Protein AF-A9V933-F1 (afdb_monomer)

Nearest PDB structures (foldseek):
  3bxp-assembly1_B  TM=5.717E-01  e=6.152E-05  Lactiplantibacillus plantarum WCFS1
  3vkf-assembly2_A  TM=4.280E-01  e=2.170E-04  Rattus norvegicus
  2jye-assembly1_A  TM=4.779E-01  e=1.268E-02  Homo sapiens
  4m0m-assembly1_A  TM=4.480E-01  e=4.471E-02  Legionella pneumophila subsp. pneumophila str. Philadelphia 1
  7ksl-assembly1_F  TM=2.074E-01  e=4.683E-01  Homo sapiens

Foldseek 3Di:
DDDDDDDDDDDDDDDPPPPPDDPPQPWDQDPVNPDTETDQWDWAAAPVRHTATHNHNQWDHAYHDNYTHPPQWHADNPPRDTHGVDCVVCPQDDDDPPDPLDPDDADWDWDACLDNGAIWIKGKPQPDLLDGPDPDFAQEEEEEEEAPVLPLSSRQSLVLVLLVLFDQDDSVNYMYMYTRAAAVVVPDDPSHWHAHPVDSLTQQLQQAWTCADPVRDTGTNLSVVLVVLQSCLPCVSRVNYAEYEQEYAASSLSSQQNSLLQPADDPRNHAYAYERELYLAHEDLDQWFQPQVNPDTDHDDPVLCVVPVCLQDRSNHDPHDRHVSNVSHPDSVVSVVCSLVHAYEYEYAPAQADDCVVPPPDDNPDRDDHSNSPRQHRTRVSSLVRRQVSVCVVVVHRRYHYDHQYSDHSDSSSGCSGPVNSCSRSNGDDDPDPDDDDDDDDDDDDDDDDDDDDDDDDDDDDDDDDDDDDDDDDDDDDDDDDDDDDDDDDDDDDDDDDDDDDDDD

Mean predicted aligned error: 16.32 Å

Radius of gyration: 32.46 Å; Cα contacts (8 Å, |Δi|>4): 869; chains: 1; bounding box: 80×125×92 Å

InterPro domains:
  IPR000118 Granulin [PF00396] (42-83)
  IPR000118 Granulin [SM00277] (30-82)
  IPR029058 Alpha/Beta hydrolase fold [G3DSA:3.40.50.1820] (116-427)
  IPR029058 Alpha/Beta hydrolase fold [SSF53474] (127-413)
  IPR037277 Granulin superfamily [G3DSA:2.10.25.160] (27-93)

Secondary structure (DSSP, 8-state):
--------------------------PEEPTTSS-EE-TT-EEEEBTTS-EEEESSTT-EEPTBSS-EEPTTEEE-TTT--EEES-TTTS-S-----S--SS-S-PPEEEEEEEETTEEEEEEETTS-SSS---SS--SEEEEEEP-TT--HHHHHHHHHHHHHH-SSS-GGGEEEEEEE---GGG---TTB----TTSTT-GGGGTPBPSPPTTS---BHHHHHHHHHHHHH-TTT-TT--EEEEEEETHHHHHHHHHHHH----S-SS-EEEEEES-S----SSS-EE-TTS--EEPPPHHHHHH-GGGGBTTT-SSB---HHHHTSS-HHHHHHHGGGSEEEEEEETT----TTTSTT---SS---STTGGGT-SSHHHHHHHHHHHHHHHHSS--SEEEEETT--S-HHHHHTSHHHHHHHSPPPPPP-------------------------------------------------------------------------

pLDDT: mean 75.35, std 24.95, range [25.56, 98.88]

Sequence (505 aa):
MASGRRWALPALLLLLVSLKAIAGTSVQTCADGVSQCPAGGSCCALADGHYGCCATSSGVCCAGSATCCPSGYTCHATDGSCLANNVTAHPYQPWTPQWNLCEGPLPVYRLPKVVDDLNFLYYSSRGHIETPQTETDPEMAVIVVHGASRNADEYFCTMLKAAQLQTSIDPHRVHVIAPWFTEPQDGVASDVVVWNGSDPNGPWRAGLQSLPSPQNHTISSYAILDRLVDTFANRTLFPSLRQIAILGHSSGGQTVQRYAFSHAFAQSTVPVRFVVANPSSYVYLDGRRWNANGTKLATPSSDQQQACPSYNAWEWGLGSDLPPYLERASGIDSLISRYPQLDVAYLAGQNDTCNEDREPGCTSHGLEKTCADMFEGWMRLNRAQQYFAYLRAYFGKEVHSFHAIPNAAHDHTLIFESPIALSLVFALPDVPSTTSGPSDKHPSNRNGMYIGVGLVGLVAIFAGVAVWRWSHSRRLGRRVSIDDARGPYTPLNAPLNEDDDMFGR

Structure (mmCIF, N/CA/C/O backbone):
data_AF-A9V933-F1
#
_entry.id   AF-A9V933-F1
#
loop_
_atom_site.group_PDB
_atom_site.id
_atom_site.type_symbol
_atom_site.label_atom_id
_atom_site.label_alt_id
_atom_site.label_comp_id
_atom_site.label_asym_id
_atom_site.label_entity_id
_atom_site.label_seq_id
_atom_site.pdbx_PDB_ins_code
_atom_site.Cartn_x
_atom_site.Cartn_y
_atom_site.Cartn_z
_atom_site.occupancy
_atom_site.B_iso_or_equiv
_atom_site.auth_seq_id
_atom_site.auth_comp_id
_atom_site.auth_asym_id
_atom_site.auth_atom_id
_atom_site.pdbx_PDB_model_num
ATOM 1 N N . MET A 1 1 ? 1.929 -81.699 29.132 1.00 36.09 1 MET A N 1
ATOM 2 C CA . MET A 1 1 ? 3.207 -82.305 29.563 1.00 36.09 1 MET A CA 1
ATOM 3 C C . MET A 1 1 ? 4.220 -82.131 28.443 1.00 36.09 1 MET A C 1
ATOM 5 O O . MET A 1 1 ? 3.864 -82.497 27.336 1.00 36.09 1 MET A O 1
ATOM 9 N N . ALA A 1 2 ? 5.401 -81.584 28.784 1.00 36.78 2 ALA A N 1
ATOM 10 C CA . ALA A 1 2 ? 6.715 -81.645 28.105 1.00 36.78 2 ALA A CA 1
ATOM 11 C C . ALA A 1 2 ? 6.814 -81.184 26.630 1.00 36.78 2 ALA A C 1
ATOM 13 O O . ALA A 1 2 ? 5.962 -81.498 25.821 1.00 36.78 2 ALA A O 1
ATOM 14 N N . SER A 1 3 ? 7.844 -80.496 26.131 1.00 35.88 3 SER A N 1
ATOM 15 C CA . SER A 1 3 ? 9.131 -79.935 26.602 1.00 35.88 3 SER A CA 1
ATOM 16 C C . SER A 1 3 ? 9.741 -79.301 25.327 1.00 35.88 3 SER A C 1
ATOM 18 O O . SER A 1 3 ? 9.587 -79.878 24.261 1.00 35.88 3 SER A O 1
ATOM 20 N N . GLY A 1 4 ? 10.383 -78.135 25.264 1.00 34.06 4 GLY A N 1
ATOM 21 C CA . GLY A 1 4 ? 11.469 -77.647 26.104 1.00 34.06 4 GLY A CA 1
ATOM 22 C C . GLY A 1 4 ? 12.784 -77.561 25.300 1.00 34.06 4 GLY A C 1
ATOM 23 O O . GLY A 1 4 ? 13.508 -78.541 25.251 1.00 34.06 4 GLY A O 1
ATOM 24 N N . ARG A 1 5 ? 13.071 -76.363 24.750 1.00 41.03 5 ARG A N 1
ATOM 25 C CA . ARG A 1 5 ? 14.380 -75.679 24.526 1.00 41.03 5 ARG A CA 1
ATOM 26 C C . ARG A 1 5 ? 15.546 -76.403 23.806 1.00 41.03 5 ARG A C 1
ATOM 28 O O . ARG A 1 5 ? 16.000 -77.436 24.275 1.00 41.03 5 ARG A O 1
ATOM 35 N N . ARG A 1 6 ? 16.233 -75.683 22.891 1.00 36.56 6 ARG A N 1
ATOM 36 C CA . ARG A 1 6 ? 17.605 -75.134 23.111 1.00 36.56 6 ARG A CA 1
ATOM 37 C C . ARG A 1 6 ? 18.134 -74.238 21.952 1.00 36.56 6 ARG A C 1
ATOM 39 O O . ARG A 1 6 ? 18.316 -74.703 20.841 1.00 36.56 6 ARG A O 1
ATOM 46 N N . TRP A 1 7 ? 18.368 -72.967 22.308 1.00 38.22 7 TRP A N 1
ATOM 47 C CA . TRP A 1 7 ? 19.429 -71.987 21.970 1.00 38.22 7 TRP A CA 1
ATOM 48 C C . TRP A 1 7 ? 20.116 -71.919 20.590 1.00 38.22 7 TRP A C 1
ATOM 50 O O . TRP A 1 7 ? 20.858 -72.819 20.220 1.00 38.22 7 TRP A O 1
ATOM 60 N N . ALA A 1 8 ? 20.090 -70.710 20.008 1.00 32.41 8 ALA A N 1
ATOM 61 C CA . ALA A 1 8 ? 21.281 -70.033 19.476 1.00 32.41 8 ALA A CA 1
ATOM 62 C C . ALA A 1 8 ? 21.103 -68.497 19.551 1.00 32.41 8 ALA A C 1
ATOM 64 O O . ALA A 1 8 ? 20.175 -67.945 18.969 1.00 32.41 8 ALA A O 1
ATOM 65 N N . LEU A 1 9 ? 21.982 -67.822 20.298 1.00 37.28 9 LEU A N 1
ATOM 66 C CA . LEU A 1 9 ? 22.200 -66.367 20.286 1.00 37.28 9 LEU A CA 1
ATOM 67 C C . LEU A 1 9 ? 23.416 -66.074 19.397 1.00 37.28 9 LEU A C 1
ATOM 69 O O . LEU A 1 9 ? 24.407 -66.799 19.515 1.00 37.28 9 LEU A O 1
ATOM 73 N N . PRO A 1 10 ? 23.415 -64.963 18.643 1.00 40.59 10 PRO A N 1
ATOM 74 C CA . PRO A 1 10 ? 24.660 -64.273 18.345 1.00 40.59 10 PRO A CA 1
ATOM 75 C C . PRO A 1 10 ? 24.647 -62.790 18.755 1.00 40.59 10 PRO A C 1
ATOM 77 O O . PRO A 1 10 ? 23.664 -62.077 18.593 1.00 40.59 10 PRO A O 1
ATOM 80 N N . ALA A 1 11 ? 25.813 -62.380 19.259 1.00 36.72 11 ALA A N 1
ATOM 81 C CA . ALA A 1 11 ? 26.449 -61.064 19.174 1.00 36.72 11 ALA A CA 1
ATOM 82 C C . ALA A 1 11 ? 25.647 -59.810 19.580 1.00 36.72 11 ALA A C 1
ATOM 84 O O . ALA A 1 11 ? 24.960 -59.168 18.791 1.00 36.72 11 ALA A O 1
ATOM 85 N N . LEU A 1 12 ? 25.896 -59.393 20.822 1.00 38.53 12 LEU A N 1
ATOM 86 C CA . LEU A 1 12 ? 25.666 -58.051 21.345 1.00 38.53 12 LEU A CA 1
ATOM 87 C C . LEU A 1 12 ? 26.697 -57.080 20.727 1.00 38.53 12 LEU A C 1
ATOM 89 O O . LEU A 1 12 ? 27.868 -57.110 21.105 1.00 38.53 12 LEU A O 1
ATOM 93 N N . LEU A 1 13 ? 26.276 -56.218 19.799 1.00 40.25 13 LEU A N 1
ATOM 94 C CA . LEU A 1 13 ? 27.003 -54.993 19.452 1.00 40.25 13 LEU A CA 1
ATOM 95 C C . LEU A 1 13 ? 26.292 -53.829 20.158 1.00 40.25 13 LEU A C 1
ATOM 97 O O . LEU A 1 13 ? 25.161 -53.479 19.827 1.00 40.25 13 LEU A O 1
ATOM 101 N N . LEU A 1 14 ? 26.939 -53.279 21.186 1.00 40.41 14 LEU A N 1
ATOM 102 C CA . LEU A 1 14 ? 26.486 -52.110 21.939 1.00 40.41 14 LEU A CA 1
ATOM 103 C C . LEU A 1 14 ? 26.484 -50.869 21.033 1.00 40.41 14 LEU A C 1
ATOM 105 O O . LEU A 1 14 ? 27.508 -50.214 20.859 1.00 40.41 14 LEU A O 1
ATOM 109 N N . LEU A 1 15 ? 25.319 -50.524 20.485 1.00 38.38 15 LEU A N 1
ATOM 110 C CA . LEU A 1 15 ? 25.028 -49.178 20.001 1.00 38.38 15 LEU A CA 1
ATOM 111 C C . LEU A 1 15 ? 24.645 -48.325 21.214 1.00 38.38 15 LEU A C 1
ATOM 113 O O . LEU A 1 15 ? 23.515 -48.365 21.697 1.00 38.38 15 LEU A O 1
ATOM 117 N N . LEU A 1 16 ? 25.615 -47.562 21.721 1.00 40.91 16 LEU A N 1
ATOM 118 C CA . LEU A 1 16 ? 25.362 -46.404 22.574 1.00 40.91 16 LEU A CA 1
ATOM 119 C C . LEU A 1 16 ? 24.594 -45.370 21.743 1.00 40.91 16 LEU A C 1
ATOM 121 O O . LEU A 1 16 ? 25.180 -44.474 21.138 1.00 40.91 16 LEU A O 1
ATOM 125 N N . VAL A 1 17 ? 23.269 -45.507 21.700 1.00 37.97 17 VAL A N 1
ATOM 126 C CA . VAL A 1 17 ? 22.389 -44.410 21.309 1.00 37.97 17 VAL A CA 1
ATOM 127 C C . VAL A 1 17 ? 22.520 -43.368 22.408 1.00 37.97 17 VAL A C 1
ATOM 129 O O . VAL A 1 17 ? 21.989 -43.512 23.508 1.00 37.97 17 VAL A O 1
ATOM 132 N N . SER A 1 18 ? 23.289 -42.325 22.123 1.00 41.75 18 SER A N 1
ATOM 133 C CA . SER A 1 18 ? 23.251 -41.105 22.910 1.00 41.75 18 SER A CA 1
ATOM 134 C C . SER A 1 18 ? 21.848 -40.531 22.731 1.00 41.75 18 SER A C 1
ATOM 136 O O . SER A 1 18 ? 21.523 -39.991 21.674 1.00 41.75 18 SER A O 1
ATOM 138 N N . LEU A 1 19 ? 21.004 -40.665 23.756 1.00 38.03 19 LEU A N 1
ATOM 139 C CA . LEU A 1 19 ? 19.847 -39.798 23.936 1.00 38.03 19 LEU A CA 1
ATOM 140 C C . LEU A 1 19 ? 20.384 -38.369 24.070 1.00 38.03 19 LEU A C 1
ATOM 142 O O . LEU A 1 19 ? 20.673 -37.896 25.167 1.00 38.03 19 LEU A O 1
ATOM 146 N N . LYS A 1 20 ? 20.569 -37.679 22.941 1.00 36.94 20 LYS A N 1
ATOM 147 C CA . LYS A 1 20 ? 20.574 -36.222 22.955 1.00 36.94 20 LYS A CA 1
ATOM 148 C C . LYS A 1 20 ? 19.166 -35.824 23.363 1.00 36.94 20 LYS A C 1
ATOM 150 O O . LYS A 1 20 ? 18.213 -36.070 22.626 1.00 36.94 20 LYS A O 1
ATOM 155 N N . ALA A 1 21 ? 19.061 -35.294 24.576 1.00 37.25 21 ALA A N 1
ATOM 156 C CA . ALA A 1 21 ? 17.870 -34.638 25.068 1.00 37.25 21 ALA A CA 1
ATOM 157 C C . ALA A 1 21 ? 17.317 -33.726 23.968 1.00 37.25 21 ALA A C 1
ATOM 159 O O . ALA A 1 21 ? 18.046 -32.911 23.399 1.00 37.25 21 ALA A O 1
ATOM 160 N N . ILE A 1 22 ? 16.037 -33.908 23.657 1.00 42.53 22 ILE A N 1
ATOM 161 C CA . ILE A 1 22 ? 15.251 -32.946 22.896 1.00 42.53 22 ILE A CA 1
ATOM 162 C C . ILE A 1 22 ? 15.380 -31.637 23.676 1.00 42.53 22 ILE A C 1
ATOM 164 O O . ILE A 1 22 ? 14.971 -31.576 24.836 1.00 42.53 22 ILE A O 1
ATOM 168 N N . ALA A 1 23 ? 16.017 -30.626 23.087 1.00 37.88 23 ALA A N 1
ATOM 169 C CA . ALA A 1 23 ? 16.001 -29.283 23.640 1.00 37.88 23 ALA A CA 1
ATOM 170 C C . ALA A 1 23 ? 14.556 -28.789 23.528 1.00 37.88 23 ALA A C 1
ATOM 172 O O . ALA A 1 23 ? 14.133 -28.296 22.487 1.00 37.88 23 ALA A O 1
ATOM 173 N N . GLY A 1 24 ? 13.772 -29.048 24.573 1.00 38.78 24 GLY A N 1
ATOM 174 C CA . GLY A 1 24 ? 12.436 -28.504 24.708 1.00 38.78 24 GLY A CA 1
ATOM 175 C C . GLY A 1 24 ? 12.521 -26.986 24.675 1.00 38.78 24 GLY A C 1
ATOM 176 O O . GLY A 1 24 ? 13.418 -26.394 25.276 1.00 38.78 24 GLY A O 1
ATOM 177 N N . THR A 1 25 ? 11.576 -26.364 23.981 1.00 48.09 25 THR A N 1
ATOM 178 C CA . THR A 1 25 ? 11.202 -24.969 24.205 1.00 48.09 25 THR A CA 1
ATOM 179 C C . THR A 1 25 ? 11.125 -24.744 25.714 1.00 48.09 25 THR A C 1
ATOM 181 O O . THR A 1 25 ? 10.288 -25.355 26.382 1.00 48.09 25 THR A O 1
ATOM 184 N N . SER A 1 26 ? 12.038 -23.959 26.287 1.00 57.34 26 SER A N 1
ATOM 185 C CA . SER A 1 26 ? 12.053 -23.725 27.730 1.00 57.34 26 SER A CA 1
ATOM 186 C C . SER A 1 26 ? 10.888 -22.805 28.086 1.00 57.34 26 SER A C 1
ATOM 188 O O . SER A 1 26 ? 11.005 -21.585 28.038 1.00 57.34 26 SER A O 1
ATOM 190 N N . VAL A 1 27 ? 9.739 -23.397 28.380 1.00 62.91 27 VAL A N 1
ATOM 191 C CA . VAL A 1 27 ? 8.540 -22.695 28.827 1.00 62.91 27 VAL A CA 1
ATOM 192 C C . VAL A 1 27 ? 8.708 -22.355 30.306 1.00 62.91 27 VAL A C 1
ATOM 194 O O . VAL A 1 27 ? 9.006 -23.234 31.115 1.00 62.91 27 VAL A O 1
ATOM 197 N N . GLN A 1 28 ? 8.527 -21.089 30.677 1.00 77.00 28 GLN A N 1
ATOM 198 C CA . GLN A 1 28 ? 8.438 -20.707 32.084 1.00 77.00 28 GLN A CA 1
ATOM 199 C C . GLN A 1 28 ? 6.991 -20.876 32.550 1.00 77.00 28 GLN A C 1
ATOM 201 O O . GLN A 1 28 ? 6.058 -20.426 31.885 1.00 77.00 28 GLN A O 1
ATOM 206 N N . THR A 1 29 ? 6.793 -21.538 33.685 1.00 82.88 29 THR A N 1
ATOM 207 C CA . THR A 1 29 ? 5.471 -21.616 34.318 1.00 82.88 29 THR A CA 1
ATOM 208 C C . THR A 1 29 ? 5.294 -20.398 35.218 1.00 82.88 29 THR A C 1
ATOM 210 O O . THR A 1 29 ? 6.186 -20.077 36.005 1.00 82.88 29 THR A O 1
ATOM 213 N N . CYS A 1 30 ? 4.171 -19.703 35.073 1.00 79.88 30 CYS A N 1
ATOM 214 C CA . CYS A 1 30 ? 3.833 -18.522 35.852 1.00 79.88 30 CYS A CA 1
ATOM 215 C C . CYS A 1 30 ? 3.480 -18.880 37.302 1.00 79.88 30 CYS A C 1
ATOM 217 O O . CYS A 1 30 ? 3.330 -20.048 37.664 1.00 79.88 30 CYS A O 1
ATOM 219 N N . ALA A 1 31 ? 3.352 -17.863 38.156 1.00 83.12 31 ALA A N 1
ATOM 220 C CA . ALA A 1 31 ? 3.147 -18.057 39.592 1.00 83.12 31 ALA A CA 1
ATOM 221 C C . ALA A 1 31 ? 1.797 -18.711 39.957 1.00 83.12 31 ALA A C 1
ATOM 223 O O . ALA A 1 31 ? 1.637 -19.174 41.083 1.00 83.12 31 ALA A O 1
ATOM 224 N N . ASP A 1 32 ? 0.850 -18.783 39.018 1.00 79.19 32 ASP A N 1
ATOM 225 C CA . ASP A 1 32 ? -0.411 -19.518 39.168 1.00 79.19 32 ASP A CA 1
ATOM 226 C C . ASP A 1 32 ? -0.269 -21.040 38.961 1.00 79.19 32 ASP A C 1
ATOM 228 O O . ASP A 1 32 ? -1.210 -21.785 39.223 1.00 79.19 32 ASP A O 1
ATOM 232 N N . GLY A 1 33 ? 0.890 -21.520 38.496 1.00 79.12 33 GLY A N 1
ATOM 233 C CA . GLY A 1 33 ? 1.156 -22.940 38.256 1.00 79.12 33 GLY A CA 1
ATOM 234 C C . GLY A 1 33 ? 0.432 -23.538 37.044 1.00 79.12 33 GLY A C 1
ATOM 235 O O . GLY A 1 33 ? 0.560 -24.738 36.806 1.00 79.12 33 GLY A O 1
ATOM 236 N N . VAL A 1 34 ? -0.310 -22.728 36.281 1.00 78.12 34 VAL A N 1
ATOM 237 C CA . VAL A 1 34 ? -1.114 -23.167 35.127 1.00 78.12 34 VAL A CA 1
ATOM 238 C C . VAL A 1 34 ? -0.697 -22.426 33.862 1.00 78.12 34 VAL A C 1
ATOM 240 O O . VAL A 1 34 ? -0.538 -23.050 32.813 1.00 78.12 34 VAL A O 1
ATOM 243 N N . SER A 1 35 ? -0.486 -21.114 33.950 1.00 80.38 35 SER A N 1
ATOM 244 C CA . SER A 1 35 ? -0.118 -20.297 32.800 1.00 80.38 35 SER A CA 1
ATOM 245 C C . SER A 1 35 ? 1.346 -20.512 32.438 1.00 80.38 35 SER A C 1
ATOM 247 O O . SER A 1 35 ? 2.218 -20.668 33.296 1.00 80.38 35 SER A O 1
ATOM 249 N N . GLN A 1 36 ? 1.623 -20.538 31.141 1.00 82.44 36 GLN A N 1
ATOM 250 C CA . GLN A 1 36 ? 2.916 -20.924 30.603 1.00 82.44 36 GLN A CA 1
ATOM 251 C C . GLN A 1 36 ? 3.353 -19.927 29.539 1.00 82.44 36 GLN A C 1
ATOM 253 O O . GLN A 1 36 ? 2.643 -19.715 28.559 1.00 82.44 36 GLN A O 1
ATOM 258 N N . CYS A 1 37 ? 4.530 -19.332 29.732 1.00 69.81 37 CYS A N 1
ATOM 259 C CA . CYS A 1 37 ? 5.085 -18.350 28.812 1.00 69.81 37 CYS A CA 1
ATOM 260 C C . CYS A 1 37 ? 6.326 -18.870 28.085 1.00 69.81 37 CYS A C 1
ATOM 262 O O . CYS A 1 37 ? 7.115 -19.617 28.673 1.00 69.81 37 CYS A O 1
ATOM 264 N N . PRO A 1 38 ? 6.534 -18.466 26.818 1.00 68.12 38 PRO A N 1
ATOM 265 C CA . PRO A 1 38 ? 7.731 -18.828 26.069 1.00 68.12 38 PRO A CA 1
ATOM 266 C C . PRO A 1 38 ? 9.028 -18.401 26.771 1.00 68.12 38 PRO A C 1
ATOM 268 O O . PRO A 1 38 ? 9.044 -17.507 27.628 1.00 68.12 38 PRO A O 1
ATOM 271 N N . ALA A 1 39 ? 10.129 -19.042 26.375 1.00 58.84 39 ALA A N 1
ATOM 272 C CA . ALA A 1 39 ? 11.477 -18.694 26.812 1.00 58.84 39 ALA A CA 1
ATOM 273 C C . ALA A 1 39 ? 11.761 -17.209 26.542 1.00 58.84 39 ALA A C 1
ATOM 275 O O . ALA A 1 39 ? 11.560 -16.741 25.426 1.00 58.84 39 ALA A O 1
ATOM 276 N N . GLY A 1 40 ? 12.222 -16.468 27.553 1.00 59.78 40 GLY A N 1
ATOM 277 C CA . GLY A 1 40 ? 12.509 -15.034 27.417 1.00 59.78 40 GLY A CA 1
ATOM 278 C C . GLY A 1 40 ? 11.293 -14.109 27.544 1.00 59.78 40 GLY A C 1
ATOM 279 O O . GLY A 1 40 ? 11.477 -12.897 27.538 1.00 59.78 40 GLY A O 1
ATOM 280 N N . GLY A 1 41 ? 10.079 -14.638 27.723 1.00 64.31 41 GLY A N 1
ATOM 281 C CA . GLY A 1 41 ? 8.930 -13.827 28.129 1.00 64.31 41 GLY A CA 1
ATOM 282 C C . GLY A 1 41 ? 8.966 -13.447 29.614 1.00 64.31 41 GLY A C 1
ATOM 283 O O . GLY A 1 41 ? 9.871 -13.840 30.349 1.00 64.31 41 GLY A O 1
ATOM 284 N N . SER A 1 42 ? 7.955 -12.739 30.096 1.00 71.75 42 SER A N 1
ATOM 285 C CA . SER A 1 42 ? 7.684 -12.570 31.527 1.00 71.75 42 SER A CA 1
ATOM 286 C C . SER A 1 42 ? 6.188 -12.738 31.802 1.00 71.75 42 SER A C 1
ATOM 288 O O . SER A 1 42 ? 5.346 -12.405 30.971 1.00 71.75 42 SER A O 1
ATOM 290 N N . CYS A 1 43 ? 5.836 -13.325 32.944 1.00 78.25 43 CYS A N 1
ATOM 291 C CA . CYS A 1 43 ? 4.440 -13.560 33.312 1.00 78.25 43 CYS A CA 1
ATOM 292 C C . CYS A 1 43 ? 3.802 -12.281 33.876 1.00 78.25 43 CYS A C 1
ATOM 294 O O . CYS A 1 43 ? 4.259 -11.768 34.897 1.00 78.25 43 CYS A O 1
ATOM 296 N N . CYS A 1 44 ? 2.715 -11.810 33.262 1.00 78.69 44 CYS A N 1
ATOM 297 C CA . CYS A 1 44 ? 1.960 -10.634 33.696 1.00 78.69 44 CYS A CA 1
ATOM 298 C C . CYS A 1 44 ? 0.599 -11.009 34.272 1.00 78.69 44 CYS A C 1
ATOM 300 O O . CYS A 1 44 ? -0.194 -11.675 33.615 1.00 78.69 44 CYS A O 1
ATOM 302 N N . ALA A 1 45 ? 0.329 -10.559 35.497 1.00 75.44 45 ALA A N 1
ATOM 303 C CA . ALA A 1 45 ? -0.928 -10.831 36.182 1.00 75.44 45 ALA A CA 1
ATOM 304 C C . ALA A 1 45 ? -2.098 -10.065 35.540 1.00 75.44 45 ALA A C 1
ATOM 306 O O . ALA A 1 45 ? -2.036 -8.847 35.346 1.00 75.44 45 ALA A O 1
ATOM 307 N N . LEU A 1 46 ? -3.171 -10.793 35.250 1.00 68.38 46 LEU A N 1
ATOM 308 C CA . LEU A 1 46 ? -4.424 -10.288 34.704 1.00 68.38 46 LEU A CA 1
ATOM 309 C C . LEU A 1 46 ? -5.418 -9.958 35.826 1.00 68.38 46 LEU A C 1
ATOM 311 O O . LEU A 1 46 ? -5.265 -10.380 36.973 1.00 68.38 46 LEU A O 1
ATOM 315 N N . ALA A 1 47 ? -6.462 -9.198 35.491 1.00 69.94 47 ALA A N 1
ATOM 316 C CA . ALA A 1 47 ? -7.487 -8.784 36.453 1.00 69.94 47 ALA A CA 1
ATOM 317 C C . ALA A 1 47 ? -8.357 -9.948 36.970 1.00 69.94 47 ALA A C 1
ATOM 319 O O . ALA A 1 47 ? -8.980 -9.828 38.022 1.00 69.94 47 ALA A O 1
ATOM 320 N N . ASP A 1 48 ? -8.396 -11.065 36.243 1.00 71.00 48 ASP A N 1
ATOM 321 C CA . ASP A 1 48 ? -9.138 -12.284 36.581 1.00 71.00 48 ASP A CA 1
ATOM 322 C C . ASP A 1 48 ? -8.337 -13.264 37.463 1.00 71.00 48 ASP A C 1
ATOM 324 O O . ASP A 1 48 ? -8.859 -14.306 37.856 1.00 71.00 48 ASP A O 1
ATOM 328 N N . GLY A 1 49 ? -7.091 -12.921 37.814 1.00 69.56 49 GLY A N 1
ATOM 329 C CA . GLY A 1 49 ? -6.204 -13.752 38.629 1.00 69.56 49 GLY A CA 1
ATOM 330 C C . GLY A 1 49 ? -5.358 -14.758 37.840 1.00 69.56 49 GLY A C 1
ATOM 331 O O . GLY A 1 49 ? -4.560 -15.464 38.457 1.00 69.56 49 GLY A O 1
ATOM 332 N N . HIS A 1 50 ? -5.486 -14.809 36.510 1.00 78.12 50 HIS A N 1
ATOM 333 C CA . HIS A 1 50 ? -4.615 -15.588 35.622 1.00 78.12 50 HIS A CA 1
ATOM 334 C C . HIS A 1 50 ? -3.394 -14.776 35.156 1.00 78.12 50 HIS A C 1
ATOM 336 O O . HIS A 1 50 ? -3.224 -13.611 35.527 1.00 78.12 50 HIS A O 1
ATOM 342 N N . TYR A 1 51 ? -2.520 -15.385 34.346 1.00 79.19 51 TYR A N 1
ATOM 343 C CA . TYR A 1 51 ? -1.346 -14.718 33.782 1.00 79.19 51 TYR A CA 1
ATOM 344 C C . TYR A 1 51 ? -1.363 -14.701 32.248 1.00 79.19 51 TYR A C 1
ATOM 346 O O . TYR A 1 51 ? -1.637 -15.704 31.596 1.00 79.19 51 TYR A O 1
ATOM 354 N N . GLY A 1 52 ? -1.012 -13.550 31.676 1.00 71.75 52 GLY A N 1
ATOM 355 C CA . GLY A 1 52 ? -0.665 -13.379 30.267 1.00 71.75 52 GLY A CA 1
ATOM 356 C C . GLY A 1 52 ? 0.850 -13.323 30.068 1.00 71.75 52 GLY A C 1
ATOM 357 O O . GLY A 1 52 ? 1.606 -13.074 31.009 1.00 71.75 52 GLY A O 1
ATOM 358 N N . CYS A 1 53 ? 1.306 -13.536 28.836 1.00 65.38 53 CYS A N 1
ATOM 359 C CA . CYS A 1 53 ? 2.731 -13.548 28.523 1.00 65.38 53 CYS A CA 1
ATOM 360 C C . CYS A 1 53 ? 3.185 -12.228 27.921 1.00 65.38 53 CYS A C 1
ATOM 362 O O . CYS A 1 53 ? 2.819 -11.883 26.800 1.00 65.38 53 CYS A O 1
ATOM 364 N N . CYS A 1 54 ? 4.044 -11.528 28.653 1.00 66.81 54 CYS A N 1
ATOM 365 C CA . CYS A 1 54 ? 4.828 -10.439 28.113 1.00 66.81 54 CYS A CA 1
ATOM 366 C C . CYS A 1 54 ? 5.966 -10.993 27.270 1.00 66.81 54 CYS A C 1
ATOM 368 O O . CYS A 1 54 ? 6.691 -11.888 27.698 1.00 66.81 54 CYS A O 1
ATOM 370 N N . ALA A 1 55 ? 6.144 -10.430 26.084 1.00 55.34 55 ALA A N 1
ATOM 371 C CA . ALA A 1 55 ? 7.117 -10.926 25.128 1.00 55.34 55 ALA A CA 1
ATOM 372 C C . ALA A 1 55 ? 8.568 -10.513 25.467 1.00 55.34 55 ALA A C 1
ATOM 374 O O . ALA A 1 55 ? 9.509 -11.043 24.894 1.00 55.34 55 ALA A O 1
ATOM 375 N N . THR A 1 56 ? 8.777 -9.605 26.427 1.00 50.53 56 THR A N 1
ATOM 376 C CA . THR A 1 56 ? 10.120 -9.175 26.846 1.00 50.53 56 THR A CA 1
ATOM 377 C C . THR A 1 56 ? 10.490 -9.750 28.214 1.00 50.53 56 THR A C 1
ATOM 379 O O . THR A 1 56 ? 9.663 -9.817 29.128 1.00 50.53 56 THR A O 1
ATOM 382 N N . SER A 1 57 ? 11.759 -10.131 28.387 1.00 54.56 57 SER A N 1
ATOM 383 C CA . SER A 1 57 ? 12.263 -10.768 29.619 1.00 54.56 57 SER A CA 1
ATOM 384 C C . SER A 1 57 ? 12.310 -9.821 30.822 1.00 54.56 57 SER A C 1
ATOM 386 O O . SER A 1 57 ? 12.522 -10.248 31.952 1.00 54.56 57 SER A O 1
ATOM 388 N N . SER A 1 58 ? 12.151 -8.522 30.572 1.00 59.44 58 SER A N 1
ATOM 389 C CA . SER A 1 58 ? 12.236 -7.427 31.544 1.00 59.44 58 SER A CA 1
ATOM 390 C C . SER A 1 58 ? 11.170 -6.357 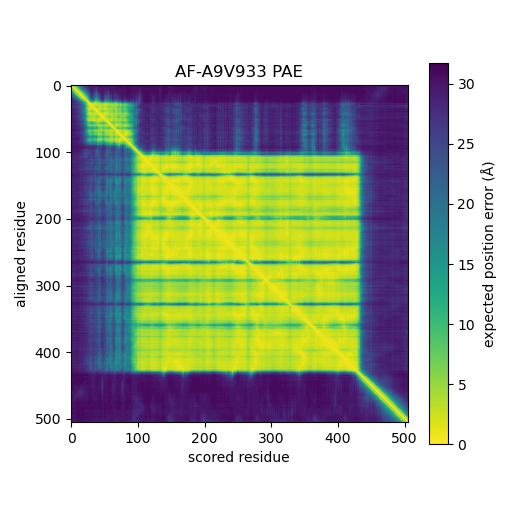31.276 1.00 59.44 58 SER A C 1
ATOM 392 O O . SER A 1 58 ? 11.392 -5.164 31.504 1.00 59.44 58 SER A O 1
ATOM 394 N N . GLY A 1 59 ? 10.020 -6.791 30.757 1.00 60.81 59 GLY A N 1
ATOM 395 C CA . GLY A 1 59 ? 8.895 -5.920 30.461 1.00 60.81 59 GLY A CA 1
ATOM 396 C C . GLY A 1 59 ? 8.163 -5.455 31.709 1.00 60.81 59 GLY A C 1
ATOM 397 O O . GLY A 1 59 ? 8.073 -6.162 32.712 1.00 60.81 59 GLY A O 1
ATOM 398 N N . VAL A 1 60 ? 7.621 -4.245 31.641 1.00 68.69 60 VAL A N 1
ATOM 399 C CA . VAL A 1 60 ? 6.770 -3.693 32.693 1.00 68.69 60 VAL A CA 1
ATOM 400 C C . VAL A 1 60 ? 5.333 -4.102 32.394 1.00 68.69 60 VAL A C 1
ATOM 402 O O . VAL A 1 60 ? 4.740 -3.644 31.416 1.00 68.69 60 VAL A O 1
ATOM 405 N N . CYS A 1 61 ? 4.784 -4.993 33.217 1.00 70.19 61 CYS A N 1
ATOM 406 C CA . CYS A 1 61 ? 3.411 -5.465 33.072 1.00 70.19 61 CYS A CA 1
ATOM 407 C C . CYS A 1 61 ? 2.406 -4.328 33.269 1.00 70.19 61 CYS A C 1
ATOM 409 O O . CYS A 1 61 ? 2.473 -3.579 34.246 1.00 70.19 61 CYS A O 1
ATOM 411 N N . CYS A 1 62 ? 1.440 -4.238 32.360 1.00 68.19 62 CYS A N 1
ATOM 412 C CA . CYS A 1 62 ? 0.299 -3.351 32.505 1.00 68.19 62 CYS A CA 1
ATOM 413 C C . CYS A 1 62 ? -0.709 -3.965 33.482 1.00 68.19 62 CYS A C 1
ATOM 415 O O . CYS A 1 62 ? -1.163 -5.093 33.278 1.00 68.19 62 CYS A O 1
ATOM 417 N N . ALA A 1 63 ? -1.078 -3.234 34.535 1.00 66.12 63 ALA A N 1
ATOM 418 C CA . ALA A 1 63 ? -2.010 -3.729 35.545 1.00 66.12 63 ALA A CA 1
ATOM 419 C C . ALA A 1 63 ? -3.349 -4.158 34.913 1.00 66.12 63 ALA A C 1
ATOM 421 O O . ALA A 1 63 ? -4.038 -3.345 34.303 1.00 66.12 63 ALA A O 1
ATOM 422 N N . GLY A 1 64 ? -3.716 -5.435 35.074 1.00 59.72 64 GLY A N 1
ATOM 423 C CA . GLY A 1 64 ? -5.010 -5.969 34.644 1.00 59.72 64 GLY A CA 1
ATOM 424 C C . GLY A 1 64 ? -5.127 -6.345 33.162 1.00 59.72 64 GLY A C 1
ATOM 425 O O . GLY A 1 64 ? -6.238 -6.609 32.712 1.00 59.72 64 GLY A O 1
ATOM 426 N N . SER A 1 65 ? -4.026 -6.400 32.404 1.00 60.62 65 SER A N 1
ATOM 427 C CA . SER A 1 65 ? -4.043 -6.750 30.972 1.00 60.62 65 SER A CA 1
ATOM 428 C C . SER A 1 65 ? -2.908 -7.706 30.589 1.00 60.62 65 SER A C 1
ATOM 430 O O . SER A 1 65 ? -1.885 -7.763 31.267 1.00 60.62 65 SER A O 1
ATOM 432 N N . ALA A 1 66 ? -3.073 -8.442 29.482 1.00 55.84 66 ALA A N 1
ATOM 433 C CA . ALA A 1 66 ? -2.044 -9.344 28.940 1.00 55.84 66 ALA A CA 1
ATOM 434 C C . ALA A 1 66 ? -0.929 -8.604 28.175 1.00 55.84 66 ALA A C 1
ATOM 436 O O . ALA A 1 66 ? -0.043 -9.232 27.601 1.00 55.84 66 ALA A O 1
ATOM 437 N N . THR A 1 67 ? -0.989 -7.273 28.148 1.00 57.03 67 THR A N 1
ATOM 438 C CA . THR A 1 67 ? -0.047 -6.378 27.479 1.00 57.03 67 THR A CA 1
ATOM 439 C C . THR A 1 67 ? 1.063 -5.922 28.424 1.00 57.03 67 THR A C 1
ATOM 441 O O . THR A 1 67 ? 0.877 -5.790 29.635 1.00 57.03 67 THR A O 1
ATOM 444 N N . CYS A 1 68 ? 2.246 -5.676 27.869 1.00 63.50 68 CYS A N 1
ATOM 445 C CA . CYS A 1 68 ? 3.392 -5.192 28.623 1.00 63.50 68 CYS A CA 1
ATOM 446 C C . CYS A 1 68 ? 4.205 -4.193 27.813 1.00 63.50 68 CYS A C 1
ATOM 448 O O . CYS A 1 68 ? 4.173 -4.193 26.583 1.00 63.50 68 CYS A O 1
ATOM 450 N N . CYS A 1 69 ? 4.971 -3.378 28.528 1.00 65.62 69 CYS A N 1
ATOM 451 C CA . CYS A 1 69 ? 5.849 -2.393 27.931 1.00 65.62 69 CYS A CA 1
ATOM 452 C C . CYS A 1 69 ? 7.306 -2.860 27.930 1.00 65.62 69 CYS A C 1
ATOM 454 O O . CYS A 1 69 ? 7.717 -3.542 28.872 1.00 65.62 69 CYS A O 1
ATOM 456 N N . PRO A 1 70 ? 8.107 -2.490 26.914 1.00 59.00 70 PRO A N 1
ATOM 457 C CA . PRO A 1 70 ? 9.530 -2.807 26.885 1.00 59.00 70 PRO A CA 1
ATOM 458 C C . PRO A 1 70 ? 10.275 -2.228 28.093 1.00 59.00 70 PRO A C 1
ATOM 460 O O . PRO A 1 70 ? 9.838 -1.257 28.717 1.00 59.00 70 PRO A O 1
ATOM 463 N N . SER A 1 71 ? 11.444 -2.788 28.403 1.00 59.00 71 SER A N 1
ATOM 464 C CA . SER A 1 71 ? 12.319 -2.221 29.432 1.00 59.00 71 SER A CA 1
ATOM 465 C C . SER A 1 71 ? 12.660 -0.763 29.096 1.00 59.00 71 SER A C 1
ATOM 467 O O . SER A 1 71 ? 13.026 -0.452 27.963 1.00 59.00 71 SER A O 1
ATOM 469 N N . GLY A 1 72 ? 12.499 0.137 30.068 1.00 58.97 72 GLY A N 1
ATOM 470 C CA . GLY A 1 72 ? 12.615 1.581 29.840 1.00 58.97 72 GLY A CA 1
ATOM 471 C C . GLY A 1 72 ? 11.291 2.294 29.559 1.00 58.97 72 GLY A C 1
ATOM 472 O O . GLY A 1 72 ? 11.313 3.503 29.347 1.00 58.97 72 GLY A O 1
ATOM 473 N N . TYR A 1 73 ? 10.155 1.590 29.614 1.00 63.31 73 TYR A N 1
ATOM 474 C CA . TYR A 1 73 ? 8.810 2.152 29.479 1.00 63.31 73 TYR A CA 1
ATOM 475 C C . TYR A 1 73 ? 7.934 1.806 30.694 1.00 63.31 73 TYR A C 1
ATOM 477 O O . TYR A 1 73 ? 8.064 0.733 31.277 1.00 63.31 73 TYR A O 1
ATOM 485 N N . THR A 1 74 ? 7.029 2.707 31.074 1.00 67.94 74 THR A N 1
ATOM 486 C CA . THR A 1 74 ? 5.993 2.507 32.092 1.00 67.94 74 THR A CA 1
ATOM 487 C C . THR A 1 74 ? 4.645 2.392 31.405 1.00 67.94 74 THR A C 1
ATOM 489 O O . THR A 1 74 ? 4.323 3.179 30.514 1.00 67.94 74 THR A O 1
ATOM 492 N N . CYS A 1 75 ? 3.847 1.421 31.836 1.00 66.31 75 CYS A N 1
ATOM 493 C CA . CYS A 1 75 ? 2.503 1.266 31.317 1.00 66.31 75 CYS A CA 1
ATOM 494 C C . CYS A 1 75 ? 1.547 2.307 31.906 1.00 66.31 75 CYS A C 1
ATOM 496 O O . CYS A 1 75 ? 1.460 2.477 33.125 1.00 66.31 75 CYS A O 1
ATOM 498 N N . HIS A 1 76 ? 0.806 2.983 31.040 1.00 64.25 76 HIS A N 1
ATOM 499 C CA . HIS A 1 76 ? -0.235 3.915 31.421 1.00 64.25 76 HIS A CA 1
ATOM 500 C C . HIS A 1 76 ? -1.498 3.142 31.829 1.00 64.25 76 HIS A C 1
ATOM 502 O O . HIS A 1 76 ? -2.104 2.423 31.036 1.00 64.25 76 HIS A O 1
ATOM 508 N N . ALA A 1 77 ? -1.890 3.282 33.098 1.00 55.06 77 ALA A N 1
ATOM 509 C CA . ALA A 1 77 ? -2.906 2.442 33.740 1.00 55.06 77 ALA A CA 1
ATOM 510 C C . ALA A 1 77 ? -4.320 2.558 33.135 1.00 55.06 77 ALA A C 1
ATOM 512 O O . ALA A 1 77 ? -5.161 1.701 33.387 1.00 55.06 77 ALA A O 1
ATOM 513 N N . THR A 1 78 ? -4.593 3.616 32.372 1.00 50.94 78 THR A N 1
ATOM 514 C CA . THR A 1 78 ? -5.933 3.932 31.858 1.00 50.94 78 THR A CA 1
ATOM 515 C C . THR A 1 78 ? -6.208 3.331 30.481 1.00 50.94 78 THR A C 1
ATOM 517 O O . THR A 1 78 ? -7.354 3.020 30.176 1.00 50.94 78 THR A O 1
ATOM 520 N N . ASP A 1 79 ? -5.179 3.188 29.643 1.00 50.56 79 ASP A N 1
ATOM 521 C CA . ASP A 1 79 ? -5.320 2.785 28.235 1.00 50.56 79 ASP A CA 1
ATOM 522 C C . ASP A 1 79 ? -4.304 1.724 27.779 1.00 50.56 79 ASP A C 1
ATOM 524 O O . ASP A 1 79 ? -4.348 1.298 26.627 1.00 50.56 79 ASP A O 1
ATOM 528 N N . GLY A 1 80 ? -3.405 1.274 28.662 1.00 53.12 80 GLY A N 1
ATOM 529 C CA . GLY A 1 80 ? -2.418 0.239 28.351 1.00 53.12 80 GLY A CA 1
ATOM 530 C C . GLY A 1 80 ? -1.260 0.713 27.467 1.00 53.12 80 GLY A C 1
ATOM 531 O O . GLY A 1 80 ? -0.499 -0.117 26.973 1.00 53.12 80 GLY A O 1
ATOM 532 N N . SER A 1 81 ? -1.114 2.024 27.244 1.00 54.22 81 SER A N 1
ATOM 533 C CA . SER A 1 81 ? -0.024 2.577 26.434 1.00 54.22 81 SER A CA 1
ATOM 534 C C . SER A 1 81 ? 1.337 2.539 27.135 1.00 54.22 81 SER A C 1
ATOM 536 O O . SER A 1 81 ? 1.426 2.557 28.361 1.00 54.22 81 SER A O 1
ATOM 538 N N . CYS A 1 82 ? 2.420 2.518 26.353 1.00 57.72 82 CYS A N 1
ATOM 539 C CA . CYS A 1 82 ? 3.787 2.477 26.870 1.00 57.72 82 CYS A CA 1
ATOM 540 C C . CYS A 1 82 ? 4.459 3.845 26.799 1.00 57.72 82 CYS A C 1
ATOM 542 O O . CYS A 1 82 ? 4.773 4.342 25.720 1.00 57.72 82 CYS A O 1
ATOM 544 N N . LEU A 1 83 ? 4.727 4.431 27.964 1.00 61.50 83 LEU A N 1
ATOM 545 C CA . LEU A 1 83 ? 5.373 5.732 28.109 1.00 61.50 83 LEU A CA 1
ATOM 546 C C . LEU A 1 83 ? 6.857 5.547 28.413 1.00 61.50 83 LEU A C 1
ATOM 548 O O . LEU A 1 83 ? 7.197 4.831 29.347 1.00 61.50 83 LEU A O 1
ATOM 552 N N . ALA A 1 84 ? 7.754 6.188 27.664 1.00 58.72 84 ALA A N 1
ATOM 553 C CA . ALA A 1 84 ? 9.188 6.088 27.935 1.00 58.72 84 ALA A CA 1
ATOM 554 C C . ALA A 1 84 ? 9.538 6.687 29.312 1.00 58.72 84 ALA A C 1
ATOM 556 O O . ALA A 1 84 ? 9.173 7.821 29.619 1.00 58.72 84 ALA A O 1
ATOM 557 N N . ASN A 1 85 ? 10.304 5.953 30.118 1.00 64.25 85 ASN A N 1
ATOM 558 C CA . ASN A 1 85 ? 10.774 6.376 31.444 1.00 64.25 85 ASN A CA 1
ATOM 559 C C . ASN A 1 85 ? 11.809 7.503 31.352 1.00 64.25 85 ASN A C 1
ATOM 561 O O . ASN A 1 85 ? 11.942 8.312 32.267 1.00 64.25 85 ASN A O 1
ATOM 565 N N . ASN A 1 86 ? 12.564 7.540 30.252 1.00 61.03 86 ASN A N 1
ATOM 566 C CA . ASN A 1 86 ? 13.516 8.594 29.940 1.00 61.03 86 ASN A CA 1
ATOM 567 C C . ASN A 1 86 ? 13.611 8.764 28.418 1.00 61.03 86 ASN A C 1
ATOM 569 O O . ASN A 1 86 ? 14.214 7.941 27.735 1.00 61.03 86 ASN A O 1
ATOM 573 N N . VAL A 1 87 ? 13.041 9.851 27.900 1.00 53.41 87 VAL A N 1
ATOM 574 C CA . VAL A 1 87 ? 12.935 10.134 26.458 1.00 53.41 87 VAL A CA 1
ATOM 575 C C . VAL A 1 87 ? 14.308 10.327 25.786 1.00 53.41 87 VAL A C 1
ATOM 577 O O . VAL A 1 87 ? 14.436 10.099 24.589 1.00 53.41 87 VAL A O 1
ATOM 580 N N . THR A 1 88 ? 15.356 10.698 26.535 1.00 47.06 88 THR A N 1
ATOM 581 C CA . THR A 1 88 ? 16.723 10.867 26.003 1.00 47.06 88 THR A CA 1
ATOM 582 C C . THR A 1 88 ? 17.588 9.607 26.096 1.00 47.06 88 THR A C 1
ATOM 584 O O . THR A 1 88 ? 18.499 9.455 25.289 1.00 47.06 88 THR A O 1
ATOM 587 N N . ALA A 1 89 ? 17.315 8.692 27.035 1.00 44.91 89 ALA A N 1
ATOM 588 C CA . ALA A 1 89 ? 17.982 7.380 27.116 1.00 44.91 89 ALA A CA 1
ATOM 589 C C . ALA A 1 89 ? 17.257 6.284 26.308 1.00 44.91 89 ALA A C 1
ATOM 591 O O . ALA A 1 89 ? 17.862 5.275 25.950 1.00 44.91 89 ALA A O 1
ATOM 592 N N . HIS A 1 90 ? 15.975 6.503 26.005 1.00 50.12 90 HIS A N 1
ATOM 593 C CA . HIS A 1 90 ? 15.124 5.672 25.158 1.00 50.12 90 HIS A CA 1
ATOM 594 C C . HIS A 1 90 ? 14.481 6.551 24.073 1.00 50.12 90 HIS A C 1
ATOM 596 O O . HIS A 1 90 ? 13.268 6.789 24.120 1.00 50.12 90 HIS A O 1
ATOM 602 N N . PRO A 1 91 ? 15.279 7.077 23.118 1.00 43.09 91 PRO A N 1
ATOM 603 C CA . PRO A 1 91 ? 14.714 7.719 21.938 1.00 43.09 91 PRO A CA 1
ATOM 604 C C . PRO A 1 91 ? 13.771 6.724 21.251 1.00 43.09 91 PRO A C 1
ATOM 606 O O . PRO A 1 91 ? 14.019 5.516 21.305 1.00 43.09 91 PRO A O 1
ATOM 609 N N . TYR A 1 92 ? 12.674 7.233 20.675 1.00 45.78 92 TYR A N 1
ATOM 610 C CA . TYR A 1 92 ? 11.667 6.470 19.925 1.00 45.78 92 TYR A CA 1
ATOM 611 C C . TYR A 1 92 ? 12.295 5.251 19.236 1.00 45.78 92 TYR A C 1
ATOM 613 O O . TYR A 1 92 ? 13.199 5.412 18.418 1.00 45.78 92 TYR A O 1
ATOM 621 N N . GLN A 1 93 ? 11.891 4.056 19.689 1.00 40.75 93 GLN A N 1
ATOM 622 C CA . GLN A 1 93 ? 12.653 2.815 19.525 1.00 40.75 93 GLN A CA 1
ATOM 623 C C . GLN A 1 93 ? 13.119 2.609 18.075 1.00 40.75 93 GLN A C 1
ATOM 625 O O . GLN A 1 93 ? 12.288 2.651 17.165 1.00 40.75 93 GLN A O 1
ATOM 630 N N . PRO A 1 94 ? 14.417 2.336 17.859 1.00 34.81 94 PRO A N 1
ATOM 631 C CA . PRO A 1 94 ? 14.919 1.904 16.568 1.00 34.81 94 PRO A CA 1
ATOM 632 C C . PRO A 1 94 ? 14.324 0.540 16.191 1.00 34.81 94 PRO A C 1
ATOM 634 O O . PRO A 1 94 ? 14.317 -0.393 16.995 1.00 34.81 94 PRO A O 1
ATOM 637 N N . TRP A 1 95 ? 13.865 0.451 14.940 1.00 37.31 95 TRP A N 1
ATOM 638 C CA . TRP A 1 95 ? 13.488 -0.772 14.232 1.00 37.31 95 TRP A CA 1
ATOM 639 C C . TRP A 1 95 ? 14.393 -1.967 14.536 1.00 37.31 95 TRP A C 1
ATOM 641 O O . TRP A 1 95 ? 15.582 -1.981 14.225 1.00 37.31 95 TRP A O 1
ATOM 651 N N . THR A 1 96 ? 13.750 -3.032 14.973 1.00 33.16 96 THR A N 1
ATOM 652 C CA . THR A 1 96 ? 13.700 -4.317 14.264 1.00 33.16 96 THR A CA 1
ATOM 653 C C . THR A 1 96 ? 12.265 -4.807 14.473 1.00 33.16 96 THR A C 1
ATOM 655 O O . THR A 1 96 ? 11.714 -4.515 15.540 1.00 33.16 96 THR A O 1
ATOM 658 N N . PRO A 1 97 ? 11.625 -5.545 13.546 1.00 37.81 97 PRO A N 1
ATOM 659 C CA . PRO A 1 97 ? 10.580 -6.450 14.001 1.00 37.81 97 PRO A CA 1
ATOM 660 C C . PRO A 1 97 ? 11.246 -7.268 15.109 1.00 37.81 97 PRO A C 1
ATOM 662 O O . PRO A 1 97 ? 12.196 -8.001 14.844 1.00 37.81 97 PRO A O 1
ATOM 665 N N . GLN A 1 98 ? 10.842 -7.094 16.373 1.00 39.31 98 GLN A N 1
ATOM 666 C CA . GLN A 1 98 ? 11.476 -7.807 17.497 1.00 39.31 98 GLN A CA 1
ATOM 667 C C . GLN A 1 98 ? 11.273 -9.332 17.403 1.00 39.31 98 GLN A C 1
ATOM 669 O O . GLN A 1 98 ? 11.695 -10.080 18.281 1.00 39.31 98 GLN A O 1
ATOM 674 N N . TRP A 1 99 ? 10.643 -9.798 16.326 1.00 41.50 99 TRP A N 1
ATOM 675 C CA . TRP A 1 99 ? 10.205 -11.149 16.103 1.00 41.50 99 TRP A CA 1
ATOM 676 C C . TRP A 1 99 ? 10.454 -11.529 14.646 1.00 41.50 99 TRP A C 1
ATOM 678 O O . TRP A 1 99 ? 9.865 -10.949 13.736 1.00 41.50 99 TRP A O 1
ATOM 688 N N . ASN A 1 100 ? 11.182 -12.624 14.443 1.00 49.91 100 ASN A N 1
ATOM 689 C CA . ASN A 1 100 ? 10.715 -13.597 13.463 1.00 49.91 100 ASN A CA 1
ATOM 690 C C . ASN A 1 100 ? 9.351 -14.084 13.974 1.00 49.91 100 ASN A C 1
ATOM 692 O O . ASN A 1 100 ? 9.278 -15.022 14.764 1.00 49.91 100 ASN A O 1
ATOM 696 N N . LEU A 1 101 ? 8.271 -13.381 13.607 1.00 60.56 101 LEU A N 1
ATOM 697 C CA . LEU A 1 101 ? 6.902 -13.725 14.016 1.00 60.56 101 LEU A CA 1
ATOM 698 C C . LEU A 1 101 ? 6.500 -15.124 13.512 1.00 60.56 101 LEU A C 1
ATOM 700 O O . LEU A 1 101 ? 5.584 -15.735 14.061 1.00 60.56 101 LEU A O 1
ATOM 704 N N . CYS A 1 102 ? 7.199 -15.639 12.499 1.00 66.56 102 CYS A N 1
ATOM 705 C CA . CYS A 1 102 ? 7.140 -17.033 12.095 1.00 66.56 102 CYS A CA 1
ATOM 706 C C . CYS A 1 102 ? 8.494 -17.718 12.294 1.00 66.56 102 CYS A C 1
ATOM 708 O O . CYS A 1 102 ? 9.538 -17.176 11.933 1.00 66.56 102 CYS A O 1
ATOM 710 N N . GLU A 1 103 ? 8.471 -18.946 12.811 1.00 61.06 103 GLU A N 1
ATOM 711 C CA . GLU A 1 103 ? 9.647 -19.812 12.861 1.00 61.06 103 GLU A CA 1
ATOM 712 C C . GLU A 1 103 ? 9.739 -20.676 11.593 1.00 61.06 103 GLU A C 1
ATOM 714 O O . GLU A 1 103 ? 8.780 -21.347 11.210 1.00 61.06 103 GLU A O 1
ATOM 719 N N . GLY A 1 104 ? 10.924 -20.715 10.977 1.00 63.94 104 GLY A N 1
ATOM 720 C CA . GLY A 1 104 ? 11.248 -21.629 9.878 1.00 63.94 104 GLY A CA 1
ATOM 721 C C . GLY A 1 104 ? 10.995 -21.073 8.470 1.00 63.94 104 GLY A C 1
ATOM 722 O O . GLY A 1 104 ? 10.524 -19.949 8.310 1.00 63.94 104 GLY A O 1
ATOM 723 N N . PRO A 1 105 ? 11.349 -21.842 7.422 1.00 73.06 105 PRO A N 1
ATOM 724 C CA . PRO A 1 105 ? 11.072 -21.441 6.053 1.00 73.06 105 PRO A CA 1
ATOM 725 C C . PRO A 1 105 ? 9.559 -21.439 5.832 1.00 73.06 105 PRO A C 1
ATOM 727 O O . PRO A 1 105 ? 8.905 -22.483 5.873 1.00 73.06 105 PRO A O 1
ATOM 730 N N . LEU A 1 106 ? 9.003 -20.256 5.599 1.00 86.00 106 LEU A N 1
ATOM 731 C CA . LEU A 1 106 ? 7.604 -20.118 5.238 1.00 86.00 106 LEU A CA 1
ATOM 732 C C . LEU A 1 106 ? 7.354 -20.692 3.837 1.00 86.00 106 LEU A C 1
ATOM 734 O O . LEU A 1 106 ? 8.185 -20.513 2.941 1.00 86.00 106 LEU A O 1
ATOM 738 N N . PRO A 1 107 ? 6.219 -21.377 3.614 1.00 87.62 107 PRO A N 1
ATOM 739 C CA . PRO A 1 107 ? 5.902 -21.904 2.299 1.00 87.62 107 PRO A CA 1
ATOM 740 C C . PRO A 1 107 ? 5.676 -20.751 1.315 1.00 87.62 107 PRO A C 1
ATOM 742 O O . PRO A 1 107 ? 4.773 -19.929 1.491 1.00 87.62 107 PRO A O 1
ATOM 745 N N . VAL A 1 108 ? 6.499 -20.721 0.266 1.00 94.31 108 VAL A N 1
ATOM 746 C CA . VAL A 1 108 ? 6.362 -19.799 -0.863 1.00 94.31 108 VAL A CA 1
ATOM 747 C C . VAL A 1 108 ? 5.576 -20.493 -1.966 1.00 94.31 108 VAL A C 1
ATOM 749 O O . VAL A 1 108 ? 5.955 -21.564 -2.445 1.00 94.31 108 VAL A O 1
ATOM 752 N N . TYR A 1 109 ? 4.494 -19.861 -2.394 1.00 96.81 109 TYR A N 1
ATOM 753 C CA . TYR A 1 109 ? 3.644 -20.325 -3.479 1.00 96.81 109 TYR A CA 1
ATOM 754 C C . TYR A 1 109 ? 3.895 -19.510 -4.746 1.00 96.81 109 TYR A C 1
ATOM 756 O O . TYR A 1 109 ? 4.491 -18.431 -4.720 1.00 96.81 109 TYR A O 1
ATOM 764 N N . ARG A 1 110 ? 3.442 -20.055 -5.876 1.00 97.12 110 ARG A N 1
ATOM 765 C CA . ARG A 1 110 ? 3.627 -19.475 -7.206 1.00 97.12 110 ARG A CA 1
ATOM 766 C C . ARG A 1 110 ? 2.279 -19.218 -7.856 1.00 97.12 110 ARG A C 1
ATOM 768 O O . ARG A 1 110 ? 1.461 -20.131 -7.945 1.00 97.12 110 ARG A O 1
ATOM 775 N N . LEU A 1 111 ? 2.079 -17.994 -8.328 1.00 97.19 111 LEU A N 1
ATOM 776 C CA . LEU A 1 111 ? 1.078 -17.661 -9.332 1.00 97.19 111 LEU A CA 1
ATOM 777 C C . LEU A 1 111 ? 1.695 -17.924 -10.706 1.00 97.19 111 LEU A C 1
ATOM 779 O O . LEU A 1 111 ? 2.646 -17.229 -11.077 1.00 97.19 111 LEU A O 1
ATOM 783 N N . PRO A 1 112 ? 1.220 -18.933 -11.448 1.00 97.19 112 PRO A N 1
ATOM 784 C CA . PRO A 1 112 ? 1.869 -19.339 -12.677 1.00 97.19 112 PRO A CA 1
ATOM 785 C C . PRO A 1 112 ? 1.547 -18.405 -13.837 1.00 97.19 112 PRO A C 1
ATOM 787 O O . PRO A 1 112 ? 0.426 -17.896 -13.939 1.00 97.19 112 PRO A O 1
ATOM 790 N N . LYS A 1 113 ? 2.507 -18.254 -14.757 1.00 96.44 113 LYS A N 1
ATOM 791 C CA . LYS A 1 113 ? 2.304 -17.599 -16.060 1.00 96.44 113 LYS A CA 1
ATOM 792 C C . LYS A 1 113 ? 1.665 -16.217 -15.930 1.00 96.44 113 LYS A C 1
ATOM 794 O O . LYS A 1 113 ? 0.604 -15.943 -16.488 1.00 96.44 113 LYS A O 1
ATOM 799 N N . VAL A 1 114 ? 2.255 -15.372 -15.090 1.00 97.06 114 VAL A N 1
ATOM 800 C CA . VAL A 1 114 ? 1.810 -13.979 -14.939 1.00 97.06 114 VAL A CA 1
ATOM 801 C C . VAL A 1 114 ? 2.239 -13.133 -16.134 1.00 97.06 114 VAL A C 1
ATOM 803 O O . VAL A 1 114 ? 1.513 -12.230 -16.527 1.00 97.06 114 VAL A O 1
ATOM 806 N N . VAL A 1 115 ? 3.371 -13.471 -16.752 1.00 97.00 115 VAL A N 1
ATOM 807 C CA . VAL A 1 115 ? 3.808 -12.948 -18.048 1.00 97.00 115 VAL A CA 1
ATOM 808 C C . VAL A 1 115 ? 4.567 -14.055 -18.770 1.00 97.00 115 VAL A C 1
ATOM 810 O O . VAL A 1 115 ? 5.562 -14.563 -18.258 1.00 97.00 115 VAL A O 1
ATOM 813 N N . ASP A 1 116 ? 4.050 -14.476 -19.923 1.00 96.56 116 ASP A N 1
ATOM 814 C CA . ASP A 1 116 ? 4.523 -15.661 -20.648 1.00 96.56 116 ASP A CA 1
ATOM 815 C C . ASP A 1 116 ? 4.670 -16.883 -19.715 1.00 96.56 116 ASP A C 1
ATOM 817 O O . ASP A 1 116 ? 3.689 -17.322 -19.113 1.00 96.56 116 ASP A O 1
ATOM 821 N N . ASP A 1 117 ? 5.888 -17.411 -19.559 1.00 95.81 117 ASP A N 1
ATOM 822 C CA . ASP A 1 117 ? 6.200 -18.549 -18.688 1.00 95.81 117 ASP A CA 1
ATOM 823 C C . ASP A 1 117 ? 6.689 -18.144 -17.281 1.00 95.81 117 ASP A C 1
ATOM 825 O O . ASP A 1 117 ? 6.966 -19.015 -16.454 1.00 95.81 117 ASP A O 1
ATOM 829 N N . LEU A 1 118 ? 6.789 -16.843 -16.976 1.00 98.19 118 LEU A N 1
ATOM 830 C CA . LEU A 1 118 ? 7.240 -16.367 -15.666 1.00 98.19 118 LEU A CA 1
ATOM 831 C C . LEU A 1 118 ? 6.138 -16.475 -14.607 1.00 98.19 118 LEU A C 1
ATOM 833 O O . LEU A 1 118 ? 4.956 -16.235 -14.864 1.00 98.19 118 LEU A O 1
ATOM 837 N N . ASN A 1 119 ? 6.546 -16.799 -13.384 1.00 98.25 119 ASN A N 1
ATOM 838 C CA . ASN A 1 119 ? 5.690 -16.940 -12.210 1.00 98.25 119 ASN A CA 1
ATOM 839 C C . ASN A 1 119 ? 5.846 -15.741 -11.265 1.00 98.25 119 ASN A C 1
ATOM 841 O O . ASN A 1 119 ? 6.871 -15.066 -11.271 1.00 98.25 119 ASN A O 1
ATOM 845 N N . PHE A 1 120 ? 4.866 -15.519 -10.393 1.00 98.56 120 PHE A N 1
ATOM 846 C CA . PHE A 1 120 ? 4.951 -14.549 -9.299 1.00 98.56 120 PHE A CA 1
ATOM 847 C C . PHE A 1 120 ? 4.926 -15.255 -7.940 1.00 98.56 120 PHE A C 1
ATOM 849 O O . PHE A 1 120 ? 4.181 -16.221 -7.766 1.00 98.56 120 PHE A O 1
ATOM 856 N N . LEU A 1 121 ? 5.734 -14.794 -6.984 1.00 98.31 121 LEU A N 1
ATOM 857 C CA . LEU A 1 121 ? 5.861 -15.414 -5.662 1.00 98.31 121 LEU A CA 1
ATOM 858 C C . LEU A 1 121 ? 4.932 -14.763 -4.637 1.00 98.31 121 LEU A C 1
ATOM 860 O O . LEU A 1 121 ? 4.743 -13.549 -4.629 1.00 98.31 121 LEU A O 1
ATOM 864 N N . TYR A 1 122 ? 4.382 -15.567 -3.732 1.00 98.38 122 TYR A N 1
ATOM 865 C CA . TYR A 1 122 ? 3.609 -15.063 -2.600 1.00 98.38 122 TYR A CA 1
ATOM 866 C C . TYR A 1 122 ? 3.645 -16.023 -1.407 1.00 98.38 122 TYR A C 1
ATOM 868 O O . TYR A 1 122 ? 3.785 -17.237 -1.569 1.00 98.38 122 TYR A O 1
ATOM 876 N N . TYR A 1 123 ? 3.454 -15.485 -0.205 1.00 97.56 123 TYR A N 1
ATOM 877 C CA . TYR A 1 123 ? 3.199 -16.268 1.008 1.00 97.56 123 TYR A CA 1
ATOM 878 C C . TYR A 1 123 ? 1.702 -16.429 1.227 1.00 97.56 123 TYR A C 1
ATOM 880 O O . TYR A 1 123 ? 0.947 -15.498 0.955 1.00 97.56 123 TYR A O 1
ATOM 888 N N . SER A 1 124 ? 1.250 -17.583 1.723 1.00 96.19 124 SER A N 1
ATOM 889 C CA . SER A 1 124 ? -0.178 -17.807 1.965 1.00 96.19 124 SER A CA 1
ATOM 890 C C . SER A 1 124 ? -0.473 -18.720 3.141 1.00 96.19 124 SER A C 1
ATOM 892 O O . SER A 1 124 ? 0.163 -19.759 3.311 1.00 96.19 124 SER A O 1
ATOM 894 N N . SER A 1 125 ? -1.495 -18.358 3.922 1.00 94.38 125 SER A N 1
ATOM 895 C CA . SER A 1 125 ? -1.911 -19.110 5.109 1.00 94.38 125 SER A CA 1
ATOM 896 C C . SER A 1 125 ? -2.750 -20.348 4.793 1.00 94.38 125 SER A C 1
ATOM 898 O O . SER A 1 125 ? -2.969 -21.174 5.675 1.00 94.38 125 SER A O 1
ATOM 900 N N . ARG A 1 126 ? -3.230 -20.483 3.549 1.00 93.12 126 ARG A N 1
ATOM 901 C CA . ARG A 1 126 ? -4.155 -21.552 3.132 1.00 93.12 126 ARG A CA 1
ATOM 902 C C . ARG A 1 126 ? -3.777 -22.224 1.806 1.00 93.12 126 ARG A C 1
ATOM 904 O O . ARG A 1 126 ? -4.631 -22.814 1.152 1.00 93.12 126 ARG A O 1
ATOM 911 N N . GLY A 1 127 ? -2.510 -22.147 1.399 1.00 93.31 127 GLY A N 1
ATOM 912 C CA . GLY A 1 127 ? -2.030 -22.859 0.213 1.00 93.31 127 GLY A CA 1
ATOM 913 C C . GLY A 1 127 ? -2.155 -22.094 -1.109 1.00 93.31 127 GLY A C 1
ATOM 914 O O . GLY A 1 127 ? -2.102 -20.863 -1.163 1.00 93.31 127 GLY A O 1
ATOM 915 N N . HIS A 1 128 ? -2.304 -22.847 -2.201 1.00 94.69 128 HIS A N 1
ATOM 916 C CA . HIS A 1 128 ? -2.499 -22.295 -3.541 1.00 94.69 128 HIS A CA 1
ATOM 917 C C . HIS A 1 128 ? -3.869 -21.618 -3.672 1.00 94.69 128 HIS A C 1
ATOM 919 O O . HIS A 1 128 ? -4.889 -22.219 -3.348 1.00 94.69 128 HIS A O 1
ATOM 925 N N . ILE A 1 129 ? -3.910 -20.388 -4.196 1.00 94.75 129 ILE A N 1
ATOM 926 C CA . ILE A 1 129 ? -5.166 -19.624 -4.305 1.00 94.75 129 ILE A CA 1
ATOM 927 C C . ILE A 1 129 ? -5.980 -19.959 -5.562 1.00 94.75 129 ILE A C 1
ATOM 929 O O . ILE A 1 129 ? -7.194 -19.810 -5.553 1.00 94.75 129 ILE A O 1
ATOM 933 N N . GLU A 1 130 ? -5.339 -20.454 -6.626 1.00 94.12 130 GLU A N 1
ATOM 934 C CA . GLU A 1 130 ? -6.028 -20.885 -7.858 1.00 94.12 130 GLU A CA 1
ATOM 935 C C . GLU A 1 130 ? -6.502 -22.349 -7.789 1.00 94.12 130 GLU A C 1
ATOM 937 O O . GLU A 1 130 ? -7.262 -22.806 -8.638 1.00 94.12 130 GLU A O 1
ATOM 942 N N . THR A 1 131 ? -6.060 -23.090 -6.768 1.00 92.94 131 THR A N 1
ATOM 943 C CA . THR A 1 131 ? -6.459 -24.479 -6.483 1.00 92.94 131 THR A CA 1
ATOM 944 C C . THR A 1 131 ? -6.620 -24.682 -4.968 1.00 92.94 131 THR A C 1
ATOM 946 O O . THR A 1 131 ? -5.859 -25.439 -4.360 1.00 92.94 131 THR A O 1
ATOM 949 N N . PRO A 1 132 ? -7.572 -23.978 -4.324 1.00 88.38 132 PRO A N 1
ATOM 950 C CA . PRO A 1 132 ? -7.747 -24.044 -2.878 1.00 88.38 132 PRO A CA 1
ATOM 951 C C . PRO A 1 132 ? -8.104 -25.471 -2.439 1.00 88.38 132 PRO A C 1
ATOM 953 O O . PRO A 1 132 ? -8.969 -26.118 -3.026 1.00 88.38 132 PRO A O 1
ATOM 956 N N . GLN A 1 133 ? -7.421 -25.970 -1.405 1.00 77.00 133 GLN A N 1
ATOM 957 C CA . GLN A 1 133 ? -7.595 -27.333 -0.871 1.00 77.00 133 GLN A CA 1
ATOM 958 C C . GLN A 1 133 ? -8.245 -27.357 0.521 1.00 77.00 133 GLN A C 1
ATOM 960 O O . GLN A 1 133 ? -8.189 -28.367 1.217 1.00 77.00 133 GLN A O 1
ATOM 965 N N . THR A 1 134 ? -8.793 -26.237 0.988 1.00 68.81 134 THR A N 1
ATOM 966 C CA . THR A 1 134 ? -9.147 -26.090 2.403 1.00 68.81 134 THR A CA 1
ATOM 967 C C . THR A 1 134 ? -10.489 -26.703 2.772 1.00 68.81 134 THR A C 1
ATOM 969 O O . THR A 1 134 ? -11.475 -26.495 2.079 1.00 68.81 134 THR A O 1
ATOM 972 N N . GLU A 1 135 ? -10.535 -27.377 3.926 1.00 68.88 135 GLU A N 1
ATOM 973 C CA . GLU A 1 135 ? -11.760 -27.966 4.492 1.00 68.88 135 GLU A CA 1
ATOM 974 C C . GLU A 1 135 ? -12.790 -26.913 4.940 1.00 68.88 135 GLU A C 1
ATOM 976 O O . GLU A 1 135 ? -13.985 -27.197 4.991 1.00 68.88 135 GLU A O 1
ATOM 981 N N . THR A 1 136 ? -12.338 -25.693 5.258 1.00 83.94 136 THR A N 1
ATOM 982 C CA . THR A 1 136 ? -13.198 -24.556 5.614 1.00 83.94 136 THR A CA 1
ATOM 983 C C . THR A 1 136 ? -13.010 -23.401 4.638 1.00 83.94 136 THR A C 1
ATOM 985 O O . THR A 1 136 ? -11.883 -22.992 4.357 1.00 83.94 136 THR A O 1
ATOM 988 N N . ASP A 1 137 ? -14.102 -22.832 4.133 1.00 90.12 137 ASP A N 1
ATOM 989 C CA . ASP A 1 137 ? -14.013 -21.684 3.231 1.00 90.12 137 ASP A CA 1
ATOM 990 C C . ASP A 1 137 ? -13.758 -20.382 4.008 1.00 90.12 137 ASP A C 1
ATOM 992 O O . ASP A 1 137 ? -14.479 -20.091 4.982 1.00 90.12 137 ASP A O 1
ATOM 996 N N . PRO A 1 138 ? -12.779 -19.562 3.579 1.00 95.88 138 PRO A N 1
ATOM 997 C CA . PRO A 1 138 ? -12.551 -18.262 4.187 1.00 95.88 138 PRO A CA 1
ATOM 998 C C . PRO A 1 138 ? -13.726 -17.310 3.919 1.00 95.88 138 PRO A C 1
ATOM 1000 O O . PRO A 1 138 ? -14.335 -17.322 2.850 1.00 95.88 138 PRO A O 1
ATOM 1003 N N . GLU A 1 139 ? -14.024 -16.454 4.896 1.00 96.69 139 GLU A N 1
ATOM 1004 C CA . GLU A 1 139 ? -14.947 -15.318 4.736 1.00 96.69 139 GLU A CA 1
ATOM 1005 C C . GLU A 1 139 ? -14.204 -14.011 4.455 1.00 96.69 139 GLU A C 1
ATOM 1007 O O . GLU A 1 139 ? -14.794 -13.070 3.925 1.00 96.69 139 GLU A O 1
ATOM 1012 N N . MET A 1 140 ? -12.912 -13.945 4.773 1.00 97.56 140 MET A N 1
ATOM 1013 C CA . MET A 1 140 ? -12.091 -12.762 4.551 1.00 97.56 140 MET A CA 1
ATOM 1014 C C . MET A 1 140 ? -10.750 -13.134 3.931 1.00 97.56 140 MET A C 1
ATOM 1016 O O . MET A 1 140 ? -10.082 -14.059 4.391 1.00 97.56 140 MET A O 1
ATOM 1020 N N . ALA A 1 141 ? -10.346 -12.371 2.918 1.00 98.25 141 ALA A N 1
ATOM 1021 C CA . ALA A 1 141 ? -9.011 -12.416 2.343 1.00 98.25 141 ALA A CA 1
ATOM 1022 C C . ALA A 1 141 ? -8.260 -11.137 2.722 1.00 98.25 141 ALA A C 1
ATOM 1024 O O . ALA A 1 141 ? -8.805 -10.040 2.611 1.00 98.25 141 ALA A O 1
ATOM 1025 N N . VAL A 1 142 ? -7.016 -11.278 3.166 1.00 98.81 142 VAL A N 1
ATOM 1026 C CA . VAL A 1 142 ? -6.139 -10.186 3.595 1.00 98.81 142 VAL A CA 1
ATOM 1027 C C . VAL A 1 142 ? -4.893 -10.208 2.717 1.00 98.81 142 VAL A C 1
ATOM 1029 O O . VAL A 1 142 ? -4.075 -11.114 2.845 1.00 98.81 142 VAL A O 1
ATOM 1032 N N . ILE A 1 143 ? -4.755 -9.224 1.829 1.00 98.88 143 ILE A N 1
ATOM 1033 C CA . ILE A 1 143 ? -3.613 -9.038 0.928 1.00 98.88 143 ILE A CA 1
ATOM 1034 C C . ILE A 1 143 ? -2.693 -7.967 1.512 1.00 98.88 143 ILE A C 1
ATOM 1036 O O . ILE A 1 143 ? -3.000 -6.779 1.427 1.00 98.88 143 ILE A O 1
ATOM 1040 N N . VAL A 1 144 ? -1.563 -8.373 2.093 1.00 98.81 144 VAL A N 1
ATOM 1041 C CA . VAL A 1 144 ? -0.612 -7.456 2.734 1.00 98.81 144 VAL A CA 1
ATOM 1042 C C . VAL A 1 144 ? 0.623 -7.210 1.865 1.00 98.81 144 VAL A C 1
ATOM 1044 O O . VAL A 1 144 ? 1.394 -8.120 1.576 1.00 98.81 144 VAL A O 1
ATOM 1047 N N . VAL A 1 145 ? 0.821 -5.961 1.449 1.00 98.75 145 VAL A N 1
ATOM 1048 C CA . VAL A 1 145 ? 1.953 -5.523 0.625 1.00 98.75 145 VAL A CA 1
ATOM 1049 C C . VAL A 1 145 ? 3.085 -5.017 1.521 1.00 98.75 145 VAL A C 1
ATOM 1051 O O . VAL A 1 145 ? 2.880 -4.141 2.366 1.00 98.75 145 VAL A O 1
ATOM 1054 N N . HIS A 1 146 ? 4.283 -5.566 1.319 1.00 96.50 146 HIS A N 1
ATOM 1055 C CA . HIS A 1 146 ? 5.484 -5.241 2.090 1.00 96.50 146 HIS A CA 1
ATOM 1056 C C . HIS A 1 146 ? 6.033 -3.833 1.829 1.00 96.50 146 HIS A C 1
ATOM 1058 O O . HIS A 1 146 ? 5.653 -3.152 0.879 1.00 96.50 146 HIS A O 1
ATOM 1064 N N . GLY A 1 147 ? 6.972 -3.408 2.677 1.00 94.56 147 GLY A N 1
ATOM 1065 C CA . GLY A 1 147 ? 7.711 -2.152 2.540 1.00 94.56 147 GLY A CA 1
ATOM 1066 C C . GLY A 1 147 ? 8.891 -2.236 1.560 1.00 94.56 147 GLY A C 1
ATOM 1067 O O . GLY A 1 147 ? 9.038 -3.206 0.813 1.00 94.56 147 GLY A O 1
ATOM 1068 N N . ALA A 1 148 ? 9.757 -1.215 1.586 1.00 91.88 148 ALA A N 1
ATOM 1069 C CA . ALA A 1 148 ? 10.919 -1.096 0.696 1.00 91.88 148 ALA A CA 1
ATOM 1070 C C . ALA A 1 148 ? 11.922 -2.253 0.843 1.00 91.88 148 ALA A C 1
ATOM 1072 O O . ALA A 1 148 ? 12.606 -2.592 -0.117 1.00 91.88 148 ALA A O 1
ATOM 1073 N N . SER A 1 149 ? 11.985 -2.875 2.024 1.00 90.38 149 SER A N 1
ATOM 1074 C CA . SER A 1 149 ? 12.897 -3.985 2.325 1.00 90.38 149 SER A CA 1
ATOM 1075 C C . SER A 1 149 ? 12.518 -5.309 1.655 1.00 90.38 149 SER A C 1
ATOM 1077 O O . SER A 1 149 ? 13.269 -6.269 1.784 1.00 90.38 149 SER A O 1
ATOM 1079 N N . ARG A 1 150 ? 11.364 -5.387 0.968 1.00 92.31 150 ARG A N 1
ATOM 1080 C CA . ARG A 1 150 ? 10.875 -6.600 0.278 1.00 92.31 150 ARG A CA 1
ATOM 1081 C C . ARG A 1 150 ? 10.812 -7.853 1.171 1.00 92.31 150 ARG A C 1
ATOM 1083 O O . ARG A 1 150 ? 10.891 -8.978 0.690 1.00 92.31 150 ARG A O 1
ATOM 1090 N N . ASN A 1 151 ? 10.585 -7.638 2.465 1.00 90.75 151 ASN A N 1
ATOM 1091 C CA . ASN A 1 151 ? 10.389 -8.623 3.533 1.00 90.75 151 ASN A CA 1
ATOM 1092 C C . ASN A 1 151 ? 8.923 -9.099 3.598 1.00 90.75 151 ASN A C 1
ATOM 1094 O O . ASN A 1 151 ? 8.206 -8.877 4.576 1.00 90.75 151 ASN A O 1
ATOM 1098 N N . ALA A 1 152 ? 8.430 -9.687 2.502 1.00 94.38 152 ALA A N 1
ATOM 1099 C CA . ALA A 1 152 ? 7.035 -10.130 2.383 1.00 94.38 152 ALA A CA 1
ATOM 1100 C C . ALA A 1 152 ? 6.640 -11.201 3.415 1.00 94.38 152 ALA A C 1
ATOM 1102 O O . ALA A 1 152 ? 5.483 -11.270 3.824 1.00 94.38 152 ALA A O 1
ATOM 1103 N N . ASP A 1 153 ? 7.605 -12.002 3.851 1.00 91.88 153 ASP A N 1
ATOM 1104 C CA . ASP A 1 153 ? 7.496 -12.972 4.934 1.00 91.88 153 ASP A CA 1
ATOM 1105 C C . ASP A 1 153 ? 7.179 -12.311 6.281 1.00 91.88 153 ASP A C 1
ATOM 1107 O O . ASP A 1 153 ? 6.236 -12.720 6.955 1.00 91.88 153 ASP A O 1
ATOM 1111 N N . GLU A 1 154 ? 7.889 -11.246 6.654 1.00 89.31 154 GLU A N 1
ATOM 1112 C CA . GLU A 1 154 ? 7.628 -10.530 7.910 1.00 89.31 154 GLU A CA 1
ATOM 1113 C C . GLU A 1 154 ? 6.221 -9.913 7.922 1.00 89.31 154 GLU A C 1
ATOM 1115 O O . GLU A 1 154 ? 5.476 -10.058 8.894 1.00 89.31 154 GLU A O 1
ATOM 1120 N N . TYR A 1 155 ? 5.811 -9.298 6.808 1.00 94.56 155 TYR A N 1
ATOM 1121 C CA . TYR A 1 155 ? 4.465 -8.737 6.648 1.00 94.56 155 TYR A CA 1
ATOM 1122 C C . TYR A 1 155 ? 3.378 -9.817 6.680 1.00 94.56 155 TYR A C 1
ATOM 1124 O O . TYR A 1 155 ? 2.316 -9.618 7.279 1.00 94.56 155 TYR A O 1
ATOM 1132 N N . PHE A 1 156 ? 3.647 -10.973 6.068 1.00 95.62 156 PHE A N 1
ATOM 1133 C CA . PHE A 1 156 ? 2.779 -12.141 6.152 1.00 95.62 156 PHE A CA 1
ATOM 1134 C C . PHE A 1 156 ? 2.584 -12.574 7.608 1.00 95.62 156 PHE A C 1
ATOM 1136 O O . PHE A 1 156 ? 1.446 -12.752 8.047 1.00 95.62 156 PHE A O 1
ATOM 1143 N N . CYS A 1 157 ? 3.665 -12.670 8.383 1.00 90.38 157 CYS A N 1
ATOM 1144 C CA . CYS A 1 157 ? 3.604 -13.069 9.784 1.00 90.38 157 CYS A CA 1
ATOM 1145 C C . CYS A 1 157 ? 2.879 -12.058 10.676 1.00 90.38 157 CYS A C 1
ATOM 1147 O O . CYS A 1 157 ? 2.069 -12.467 11.511 1.00 90.38 157 CYS A O 1
ATOM 1149 N N . THR A 1 158 ? 3.094 -10.754 10.473 1.00 89.62 158 THR A N 1
ATOM 1150 C CA . THR A 1 158 ? 2.315 -9.707 11.155 1.00 89.62 158 THR A CA 1
ATOM 1151 C C . THR A 1 158 ? 0.825 -9.922 10.944 1.00 89.62 158 THR A C 1
ATOM 1153 O O . THR A 1 158 ? 0.049 -9.880 11.895 1.00 89.62 158 THR A O 1
ATOM 1156 N N . MET A 1 159 ? 0.402 -10.222 9.716 1.00 95.56 159 MET A N 1
ATOM 1157 C CA . MET A 1 159 ? -1.022 -10.400 9.444 1.00 95.56 159 MET A CA 1
ATOM 1158 C C . MET A 1 159 ? -1.580 -11.750 9.887 1.00 95.56 159 MET A C 1
ATOM 1160 O O . MET A 1 159 ? -2.757 -11.813 10.242 1.00 95.56 159 MET A O 1
ATOM 1164 N N . LEU A 1 160 ? -0.759 -12.802 9.965 1.00 91.31 160 LEU A N 1
ATOM 1165 C CA . LEU A 1 160 ? -1.140 -14.027 10.672 1.00 91.31 160 LEU A CA 1
ATOM 1166 C C . LEU A 1 160 ? -1.433 -13.739 12.147 1.00 91.31 160 LEU A C 1
ATOM 1168 O O . LEU A 1 160 ? -2.446 -14.204 12.669 1.00 91.31 160 LEU A O 1
ATOM 1172 N N . LYS A 1 161 ? -0.582 -12.950 12.813 1.00 86.94 161 LYS A N 1
ATOM 1173 C CA . LYS A 1 161 ? -0.775 -12.583 14.217 1.00 86.94 161 LYS A CA 1
ATOM 1174 C C . LYS A 1 161 ? -1.972 -11.652 14.404 1.00 86.94 161 LYS A C 1
ATOM 1176 O O . LYS A 1 161 ? -2.811 -11.923 15.262 1.00 86.94 161 LYS A O 1
ATOM 1181 N N . ALA A 1 162 ? -2.116 -10.628 13.566 1.00 88.31 162 ALA A N 1
ATOM 1182 C CA . ALA A 1 162 ? -3.257 -9.716 13.588 1.00 88.31 162 ALA A CA 1
ATOM 1183 C C . ALA A 1 162 ? -4.594 -10.462 13.418 1.00 88.31 162 ALA A C 1
ATOM 1185 O O . ALA A 1 162 ? -5.545 -10.200 14.155 1.00 88.31 162 ALA A O 1
ATOM 1186 N N . ALA A 1 163 ? -4.648 -11.459 12.525 1.00 93.38 163 ALA A N 1
ATOM 1187 C CA . ALA A 1 163 ? -5.828 -12.304 12.339 1.00 93.38 163 ALA A CA 1
ATOM 1188 C C . ALA A 1 163 ? -6.209 -13.108 13.596 1.00 93.38 163 ALA A C 1
ATOM 1190 O O . ALA A 1 163 ? -7.386 -13.412 13.772 1.00 93.38 163 ALA A O 1
ATOM 1191 N N . GLN A 1 164 ? -5.248 -13.422 14.472 1.00 87.25 164 GLN A N 1
ATOM 1192 C CA . GLN A 1 164 ? -5.489 -14.090 15.760 1.00 87.25 164 GLN A CA 1
ATOM 1193 C C . GLN A 1 164 ? -5.862 -13.120 16.892 1.00 87.25 164 GLN A C 1
ATOM 1195 O O . GLN A 1 164 ? -6.483 -13.535 17.865 1.00 87.25 164 GLN A O 1
ATOM 1200 N N . LEU A 1 165 ? -5.449 -11.851 16.808 1.00 82.75 165 LEU A N 1
ATOM 1201 C CA . LEU A 1 165 ? -5.691 -10.843 17.850 1.00 82.75 165 LEU A CA 1
ATOM 1202 C C . LEU A 1 165 ? -7.069 -10.180 17.747 1.00 82.75 165 LEU A C 1
ATOM 1204 O O . LEU A 1 165 ? -7.631 -9.749 18.752 1.00 82.75 165 LEU A O 1
ATOM 1208 N N . GLN A 1 166 ? -7.596 -10.056 16.534 1.00 91.12 166 GLN A N 1
ATOM 1209 C CA . GLN A 1 166 ? -8.921 -9.497 16.278 1.00 91.12 166 GLN A CA 1
ATOM 1210 C C . GLN A 1 166 ? -10.051 -10.407 16.797 1.00 91.12 166 GLN A C 1
ATOM 1212 O O . GLN A 1 166 ? -9.879 -11.614 16.954 1.00 91.12 166 GLN A O 1
ATOM 1217 N N . THR A 1 167 ? -11.233 -9.827 17.020 1.00 88.88 167 THR A N 1
ATOM 1218 C CA . THR A 1 167 ? -12.416 -10.527 17.560 1.00 88.88 167 THR A CA 1
ATOM 1219 C C . THR A 1 167 ? -13.647 -10.472 16.645 1.00 88.88 167 THR A C 1
ATOM 1221 O O . THR A 1 167 ? -14.716 -10.952 17.018 1.00 88.88 167 THR A O 1
ATOM 1224 N N . SER A 1 168 ? -13.518 -9.886 15.453 1.00 90.06 168 SER A N 1
ATOM 1225 C CA . SER A 1 168 ? -14.610 -9.624 14.505 1.00 90.06 168 SER A CA 1
ATOM 1226 C C . SER A 1 168 ? -15.012 -10.844 13.670 1.00 90.06 168 SER A C 1
ATOM 1228 O O . SER A 1 168 ? -16.158 -10.947 13.236 1.00 90.06 168 SER A O 1
ATOM 1230 N N . ILE A 1 169 ? -14.075 -11.754 13.409 1.00 94.19 169 ILE A N 1
ATOM 1231 C CA . ILE A 1 169 ? -14.265 -12.956 12.590 1.00 94.19 169 ILE A CA 1
ATOM 1232 C C . ILE A 1 169 ? -13.509 -14.125 13.225 1.00 94.19 169 ILE A C 1
ATOM 1234 O O . ILE A 1 169 ? -12.498 -13.922 13.888 1.00 94.19 169 ILE A O 1
ATOM 1238 N N . ASP A 1 170 ? -13.971 -15.359 13.024 1.00 94.38 170 ASP A N 1
ATOM 1239 C CA . ASP A 1 170 ? -13.178 -16.540 13.380 1.00 94.38 170 ASP A CA 1
ATOM 1240 C C . ASP A 1 170 ? -11.814 -16.486 12.651 1.00 94.38 170 ASP A C 1
ATOM 1242 O O . ASP A 1 170 ? -11.800 -16.466 11.412 1.00 94.38 170 ASP A O 1
ATOM 1246 N N . PRO A 1 171 ? -10.670 -16.474 13.369 1.00 93.06 171 PRO A N 1
ATOM 1247 C CA . PRO A 1 171 ? -9.340 -16.443 12.762 1.00 93.06 171 PRO A CA 1
ATOM 1248 C C . PRO A 1 171 ? -9.107 -17.560 11.735 1.00 93.06 171 PRO A C 1
ATOM 1250 O O . PRO A 1 171 ? -8.395 -17.362 10.750 1.00 93.06 171 PRO A O 1
ATOM 1253 N N . HIS A 1 172 ? -9.747 -18.723 11.899 1.00 92.25 172 HIS A N 1
ATOM 1254 C CA . HIS A 1 172 ? -9.656 -19.834 10.948 1.00 92.25 172 HIS A CA 1
ATOM 1255 C C . HIS A 1 172 ? -10.401 -19.582 9.634 1.00 92.25 172 HIS A C 1
ATOM 1257 O O . HIS A 1 172 ? -10.240 -20.359 8.690 1.00 92.25 172 HIS A O 1
ATOM 1263 N N . ARG A 1 173 ? -11.188 -18.506 9.536 1.00 95.75 173 ARG A N 1
ATOM 1264 C CA . ARG A 1 173 ? -11.890 -18.068 8.319 1.00 95.75 173 ARG A CA 1
ATOM 1265 C C . ARG A 1 173 ? -11.224 -16.871 7.640 1.00 95.75 173 ARG A C 1
ATOM 1267 O O . ARG A 1 173 ? -11.785 -16.324 6.690 1.00 95.75 173 ARG A O 1
ATOM 1274 N N . VAL A 1 174 ? -10.024 -16.499 8.085 1.00 97.00 174 VAL A N 1
ATOM 1275 C CA . VAL A 1 174 ? -9.176 -15.488 7.449 1.00 97.00 174 VAL A CA 1
ATOM 1276 C C . VAL A 1 174 ? -8.119 -16.166 6.570 1.00 97.00 174 VAL A C 1
ATOM 1278 O O . VAL A 1 174 ? -7.392 -17.064 7.002 1.00 97.00 174 VAL A O 1
ATOM 1281 N N . HIS A 1 175 ? -8.011 -15.724 5.319 1.00 97.50 175 HIS A N 1
ATOM 1282 C CA . HIS A 1 175 ? -6.962 -16.116 4.379 1.00 97.50 175 HIS A CA 1
ATOM 1283 C C . HIS A 1 175 ? -5.979 -14.960 4.214 1.00 97.50 175 HIS A C 1
ATOM 1285 O O . HIS A 1 175 ? -6.295 -13.959 3.580 1.00 97.50 175 HIS A O 1
ATOM 1291 N N . VAL A 1 176 ? -4.780 -15.094 4.776 1.00 97.94 176 VAL A N 1
ATOM 1292 C CA . VAL A 1 176 ? -3.714 -14.093 4.643 1.00 97.94 176 VAL A CA 1
ATOM 1293 C C . VAL A 1 176 ? -2.848 -14.443 3.436 1.00 97.94 176 VAL A C 1
ATOM 1295 O O . VAL A 1 176 ? -2.488 -15.609 3.236 1.00 97.94 176 VAL A O 1
ATOM 1298 N N . ILE A 1 177 ? -2.513 -13.439 2.631 1.00 98.19 177 ILE A N 1
ATOM 1299 C CA . ILE A 1 177 ? -1.577 -13.530 1.515 1.00 98.19 177 ILE A CA 1
ATOM 1300 C C . ILE A 1 177 ? -0.643 -12.321 1.516 1.00 98.19 177 ILE A C 1
ATOM 1302 O O . ILE A 1 177 ? -1.085 -11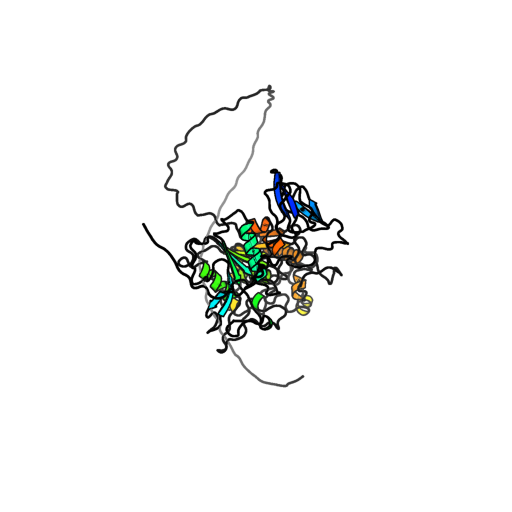.192 1.719 1.00 98.19 177 ILE A O 1
ATOM 1306 N N . ALA A 1 178 ? 0.642 -12.554 1.264 1.00 98.56 178 ALA A N 1
ATOM 1307 C CA . ALA A 1 178 ? 1.616 -11.489 1.055 1.00 98.56 178 ALA A CA 1
ATOM 1308 C C . ALA A 1 178 ? 2.266 -11.656 -0.325 1.00 98.56 178 ALA A C 1
ATOM 1310 O O . ALA A 1 178 ? 3.093 -12.561 -0.492 1.00 98.56 178 ALA A O 1
ATOM 1311 N N . PRO A 1 179 ? 1.873 -10.857 -1.339 1.00 98.62 179 PRO A N 1
ATOM 1312 C CA . PRO A 1 179 ? 2.585 -10.823 -2.611 1.00 98.62 179 PRO A CA 1
ATOM 1313 C C . PRO A 1 179 ? 4.036 -10.391 -2.397 1.00 98.62 179 PRO A C 1
ATOM 1315 O O . PRO A 1 179 ? 4.293 -9.451 -1.645 1.00 98.62 179 PRO A O 1
ATOM 1318 N N . TRP A 1 180 ? 4.974 -11.055 -3.070 1.00 97.69 180 TRP A N 1
ATOM 1319 C CA . TRP A 1 180 ? 6.396 -10.745 -2.965 1.00 97.69 180 TRP A CA 1
ATOM 1320 C C . TRP A 1 180 ? 6.884 -10.082 -4.255 1.00 97.69 180 TRP A C 1
ATOM 1322 O O . TRP A 1 180 ? 7.246 -10.752 -5.221 1.00 97.69 180 TRP A O 1
ATOM 1332 N N . PHE A 1 181 ? 6.849 -8.747 -4.282 1.00 97.69 181 PHE A N 1
ATOM 1333 C CA . PHE A 1 181 ? 7.375 -7.952 -5.390 1.00 97.69 181 PHE A CA 1
ATOM 1334 C C . PHE A 1 181 ? 8.895 -7.887 -5.286 1.00 97.69 181 PHE A C 1
ATOM 1336 O O . PHE A 1 181 ? 9.444 -7.083 -4.533 1.00 97.69 181 PHE A O 1
ATOM 1343 N N . THR A 1 182 ? 9.554 -8.772 -6.023 1.00 95.12 182 THR A N 1
ATOM 1344 C CA . THR A 1 182 ? 10.995 -9.008 -5.946 1.00 95.12 182 THR A CA 1
ATOM 1345 C C . THR A 1 182 ? 11.774 -8.184 -6.963 1.00 95.12 182 THR A C 1
ATOM 1347 O O . THR A 1 182 ? 11.268 -7.776 -8.011 1.00 95.12 182 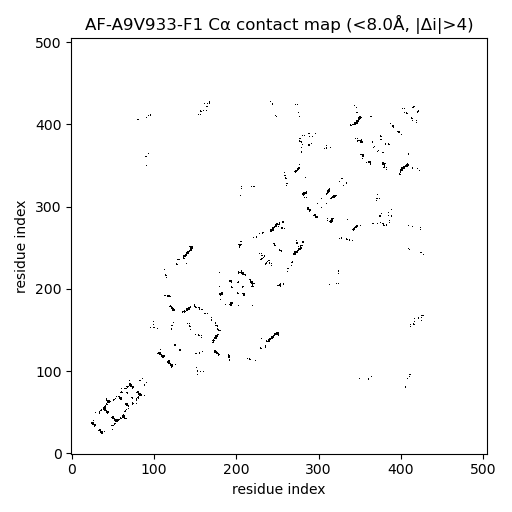THR A O 1
ATOM 1350 N N . GLU A 1 183 ? 13.044 -7.971 -6.654 1.00 94.94 183 GLU A N 1
ATOM 1351 C CA . GLU A 1 183 ? 14.046 -7.338 -7.504 1.00 94.94 183 GLU A CA 1
ATOM 1352 C C . GLU A 1 183 ? 15.230 -8.313 -7.715 1.00 94.94 183 GLU A C 1
ATOM 1354 O O . GLU A 1 183 ? 15.392 -9.258 -6.936 1.00 94.94 183 GLU A O 1
ATOM 1359 N N . PRO A 1 184 ? 16.078 -8.140 -8.753 1.00 92.94 184 PRO A N 1
ATOM 1360 C CA . PRO A 1 184 ? 17.157 -9.083 -9.075 1.00 92.94 184 PRO A CA 1
ATOM 1361 C C . PRO A 1 184 ? 18.079 -9.453 -7.904 1.00 92.94 184 PRO A C 1
ATOM 1363 O O . PRO A 1 184 ? 18.551 -10.586 -7.822 1.00 92.94 184 PRO A O 1
ATOM 1366 N N . GLN A 1 185 ? 18.330 -8.519 -6.984 1.00 91.19 185 GLN A N 1
ATOM 1367 C CA . GLN A 1 185 ? 19.183 -8.735 -5.814 1.00 91.19 185 GLN A CA 1
ATOM 1368 C C . GLN A 1 185 ? 18.572 -9.643 -4.736 1.00 91.19 185 GLN A C 1
ATOM 1370 O O . GLN A 1 185 ? 19.301 -10.083 -3.851 1.00 91.19 185 GLN A O 1
ATOM 1375 N N . ASP A 1 186 ? 17.275 -9.955 -4.807 1.00 91.31 186 ASP A N 1
ATOM 1376 C CA . ASP A 1 186 ? 16.612 -10.837 -3.838 1.00 91.31 186 ASP A CA 1
ATOM 1377 C C . ASP A 1 186 ? 16.909 -12.330 -4.105 1.00 91.31 186 ASP A C 1
ATOM 1379 O O . ASP A 1 186 ? 16.482 -13.200 -3.349 1.00 91.31 186 ASP A O 1
ATOM 1383 N N . GLY A 1 187 ? 17.655 -12.651 -5.172 1.00 91.19 187 GLY A N 1
ATOM 1384 C CA . GLY A 1 187 ? 18.183 -14.000 -5.411 1.00 91.19 187 GLY A CA 1
ATOM 1385 C C . GLY A 1 187 ? 17.128 -15.044 -5.790 1.00 91.19 187 GLY A C 1
ATOM 1386 O O . GLY A 1 187 ? 17.319 -16.234 -5.533 1.00 91.19 187 GLY A O 1
ATOM 1387 N N . VAL A 1 188 ? 16.012 -14.617 -6.386 1.00 93.38 188 VAL A N 1
ATOM 1388 C CA . VAL A 1 188 ? 14.933 -15.513 -6.824 1.00 93.38 188 VAL A CA 1
ATOM 1389 C C . VAL A 1 188 ? 15.292 -16.297 -8.090 1.00 93.38 188 VAL A C 1
ATOM 1391 O O . VAL A 1 188 ? 16.193 -15.939 -8.846 1.00 93.38 188 VAL A O 1
ATOM 1394 N N . ALA A 1 189 ? 14.576 -17.400 -8.321 1.00 94.81 189 ALA A N 1
ATOM 1395 C CA . ALA A 1 189 ? 14.762 -18.234 -9.505 1.00 94.81 189 ALA A CA 1
ATOM 1396 C C . ALA A 1 189 ? 14.470 -17.463 -10.809 1.00 94.81 189 ALA A C 1
ATOM 1398 O O . ALA A 1 189 ? 13.629 -16.570 -10.840 1.00 94.81 189 ALA A O 1
ATOM 1399 N N . SER A 1 190 ? 15.125 -17.845 -11.909 1.00 94.69 190 SER A N 1
ATOM 1400 C CA . SER A 1 190 ? 15.012 -17.160 -13.210 1.00 94.69 190 SER A CA 1
ATOM 1401 C C . SER A 1 190 ? 13.630 -17.252 -13.865 1.00 94.69 190 SER A C 1
ATOM 1403 O O . SER A 1 190 ? 13.367 -16.563 -14.844 1.00 94.69 190 SER A O 1
ATOM 1405 N N . ASP A 1 191 ? 12.768 -18.137 -13.367 1.00 96.12 191 ASP A N 1
ATOM 1406 C CA . ASP A 1 191 ? 11.384 -18.307 -13.808 1.00 96.12 191 ASP A CA 1
ATOM 1407 C C . ASP A 1 191 ? 10.399 -17.440 -13.003 1.00 96.12 191 ASP A C 1
ATOM 1409 O O . ASP A 1 191 ? 9.191 -17.686 -13.025 1.00 96.12 191 ASP A O 1
ATOM 1413 N N . VAL A 1 192 ? 10.910 -16.457 -12.260 1.00 97.88 192 VAL A N 1
ATOM 1414 C CA . VAL A 1 192 ? 10.142 -15.514 -11.448 1.00 97.88 192 VAL A CA 1
ATOM 1415 C C . VAL A 1 192 ? 10.225 -14.126 -12.070 1.00 97.88 192 VAL A C 1
ATOM 1417 O O . VAL A 1 192 ? 11.299 -13.663 -12.453 1.00 97.88 192 VAL A O 1
ATOM 1420 N N . VAL A 1 193 ? 9.082 -13.450 -12.165 1.00 97.75 193 VAL A N 1
ATOM 1421 C CA . VAL A 1 193 ? 9.034 -12.048 -12.581 1.00 97.75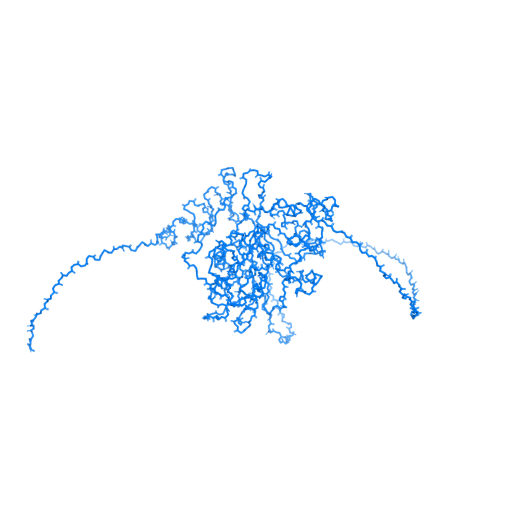 193 VAL A CA 1
ATOM 1422 C C . VAL A 1 193 ? 9.662 -11.153 -11.509 1.00 97.75 193 VAL A C 1
ATOM 1424 O O . VAL A 1 193 ? 9.389 -11.315 -10.323 1.00 97.75 193 VAL A O 1
ATOM 1427 N N . VAL A 1 194 ? 10.486 -10.196 -11.932 1.00 97.00 194 VAL A N 1
ATOM 1428 C CA . VAL A 1 194 ? 11.173 -9.240 -11.051 1.00 97.00 194 VAL A CA 1
ATOM 1429 C C . VAL A 1 194 ? 11.024 -7.817 -11.582 1.00 97.00 194 VAL A C 1
ATOM 1431 O O . VAL A 1 194 ? 10.875 -7.597 -12.786 1.00 97.00 194 VAL A O 1
ATOM 1434 N N . TRP A 1 195 ? 11.099 -6.836 -10.691 1.00 96.81 195 TRP A N 1
ATOM 1435 C CA . TRP A 1 195 ? 11.100 -5.412 -11.017 1.00 96.81 195 TRP A CA 1
ATOM 1436 C C . TRP A 1 195 ? 12.512 -4.838 -10.957 1.00 96.81 195 TRP A C 1
ATOM 1438 O O . TRP A 1 195 ? 13.396 -5.391 -10.310 1.00 96.81 195 TRP A O 1
ATOM 1448 N N . ASN A 1 196 ? 12.754 -3.736 -11.666 1.00 93.94 196 ASN A N 1
ATOM 1449 C CA . ASN A 1 196 ? 14.075 -3.114 -11.682 1.00 93.94 196 ASN A CA 1
ATOM 1450 C C . ASN A 1 196 ? 14.453 -2.592 -10.282 1.00 93.94 196 ASN A C 1
ATOM 1452 O O . ASN A 1 196 ? 13.824 -1.664 -9.790 1.00 93.94 196 ASN A O 1
ATOM 1456 N N . GLY A 1 197 ? 15.508 -3.147 -9.681 1.00 86.56 197 GLY A N 1
ATOM 1457 C CA . GLY A 1 197 ? 16.008 -2.714 -8.371 1.00 86.56 197 GLY A CA 1
ATOM 1458 C C . GLY A 1 197 ? 17.008 -1.558 -8.391 1.00 86.56 197 GLY A C 1
ATOM 1459 O O . GLY A 1 197 ? 17.509 -1.159 -7.346 1.00 86.56 197 GLY A O 1
ATOM 1460 N N . SER A 1 198 ? 17.328 -1.018 -9.572 1.00 84.75 198 SER A N 1
ATOM 1461 C CA . SER A 1 198 ? 18.200 0.163 -9.694 1.00 84.75 198 SER A CA 1
ATOM 1462 C C . SER A 1 198 ? 17.459 1.483 -9.479 1.00 84.75 198 SER A C 1
ATOM 1464 O O . SER A 1 198 ? 18.099 2.517 -9.306 1.00 84.75 198 SER A O 1
ATOM 1466 N N . ASP A 1 199 ? 16.127 1.465 -9.514 1.00 78.94 199 ASP A N 1
ATOM 1467 C CA . ASP A 1 199 ? 15.310 2.632 -9.206 1.00 78.94 199 ASP A CA 1
ATOM 1468 C C . ASP A 1 199 ? 15.094 2.707 -7.679 1.00 78.94 199 ASP A C 1
ATOM 1470 O O . ASP A 1 199 ? 14.468 1.809 -7.106 1.00 78.94 199 ASP A O 1
ATOM 1474 N N . PRO A 1 200 ? 15.607 3.754 -7.000 1.00 71.19 200 PRO A N 1
ATOM 1475 C CA . PRO A 1 200 ? 15.512 3.882 -5.545 1.00 71.19 200 PRO A CA 1
ATOM 1476 C C . PRO A 1 200 ? 14.060 3.966 -5.045 1.00 71.19 200 PRO A C 1
ATOM 1478 O O . PRO A 1 200 ? 13.771 3.571 -3.908 1.00 71.19 200 PRO A O 1
ATOM 1481 N N . ASN A 1 201 ? 13.138 4.415 -5.901 1.00 70.25 201 ASN A N 1
ATOM 1482 C CA . ASN A 1 201 ? 11.719 4.510 -5.586 1.00 70.25 201 ASN A CA 1
ATOM 1483 C C . ASN A 1 201 ? 10.995 3.173 -5.759 1.00 70.25 201 ASN A C 1
ATOM 1485 O O . ASN A 1 201 ? 9.839 3.082 -5.377 1.00 70.25 201 ASN A O 1
ATOM 1489 N N . GLY A 1 202 ? 11.651 2.116 -6.255 1.00 82.81 202 GLY A N 1
ATOM 1490 C CA . GLY A 1 202 ? 11.069 0.781 -6.393 1.00 82.81 202 GLY A CA 1
ATOM 1491 C C . GLY A 1 202 ? 9.875 0.770 -7.359 1.00 82.81 202 GLY A C 1
ATOM 1492 O O . GLY A 1 202 ? 8.739 0.987 -6.940 1.00 82.81 202 GLY A O 1
ATOM 1493 N N . PRO A 1 203 ? 10.063 0.424 -8.639 1.00 91.00 203 PRO A N 1
ATOM 1494 C CA . PRO A 1 203 ? 9.074 0.669 -9.690 1.00 91.00 203 PRO A CA 1
ATOM 1495 C C . PRO A 1 203 ? 7.779 -0.137 -9.483 1.00 91.00 203 PRO A C 1
ATOM 1497 O O . PRO A 1 203 ? 6.691 0.274 -9.895 1.00 91.00 203 PRO A O 1
ATOM 1500 N N . TRP A 1 204 ? 7.860 -1.259 -8.762 1.00 95.50 204 TRP A N 1
ATOM 1501 C CA . TRP A 1 204 ? 6.696 -2.041 -8.349 1.00 95.50 204 TRP A CA 1
ATOM 1502 C C . TRP A 1 204 ? 5.728 -1.253 -7.449 1.00 95.50 204 TRP A C 1
ATOM 1504 O O . TRP A 1 204 ? 4.522 -1.501 -7.494 1.00 95.50 204 TRP A O 1
ATOM 1514 N N . ARG A 1 205 ? 6.203 -0.267 -6.677 1.00 94.94 205 ARG A N 1
ATOM 1515 C CA . ARG A 1 205 ? 5.366 0.547 -5.778 1.00 94.94 205 ARG A CA 1
ATOM 1516 C C . ARG A 1 205 ? 4.432 1.483 -6.543 1.00 94.94 205 ARG A C 1
ATOM 1518 O O . ARG A 1 205 ? 3.380 1.882 -6.043 1.00 94.94 205 ARG A O 1
ATOM 1525 N N . ALA A 1 206 ? 4.808 1.836 -7.768 1.00 95.25 206 ALA A N 1
ATOM 1526 C CA . ALA A 1 206 ? 4.116 2.801 -8.616 1.00 95.25 206 ALA A CA 1
ATOM 1527 C C . ALA A 1 206 ? 3.315 2.152 -9.759 1.00 95.25 206 ALA A C 1
ATOM 1529 O O . ALA A 1 206 ? 2.838 2.852 -10.650 1.00 95.25 206 ALA A O 1
ATOM 1530 N N . GLY A 1 207 ? 3.153 0.825 -9.760 1.00 95.56 207 GLY A N 1
ATOM 1531 C CA . GLY A 1 207 ? 2.406 0.143 -10.820 1.00 95.56 207 GLY A CA 1
ATOM 1532 C C . GLY A 1 207 ? 3.188 0.010 -12.126 1.00 95.56 207 GLY A C 1
ATOM 1533 O O . GLY A 1 207 ? 2.584 -0.254 -13.170 1.00 95.56 207 GLY A O 1
ATOM 1534 N N . LEU A 1 208 ? 4.510 0.212 -12.103 1.00 95.62 208 LEU A N 1
ATOM 1535 C CA . LEU A 1 208 ? 5.337 0.147 -13.304 1.00 95.62 208 LEU A CA 1
ATOM 1536 C C . LEU A 1 208 ? 5.573 -1.301 -13.750 1.00 95.62 208 LEU A C 1
ATOM 1538 O O . LEU A 1 208 ? 5.270 -2.273 -13.047 1.00 95.62 208 LEU A O 1
ATOM 1542 N N . GLN A 1 209 ? 6.099 -1.423 -14.964 1.00 96.44 209 GLN A N 1
ATOM 1543 C CA . GLN A 1 209 ? 6.374 -2.696 -15.617 1.00 96.44 209 GLN A CA 1
ATOM 1544 C C . GLN A 1 209 ? 7.532 -3.445 -14.947 1.00 96.44 209 GLN A C 1
ATOM 1546 O O . GLN A 1 209 ? 8.503 -2.842 -14.486 1.00 96.44 209 GLN A O 1
ATOM 1551 N N . SER A 1 210 ? 7.422 -4.771 -14.922 1.00 97.44 210 SER A N 1
ATOM 1552 C CA . SER A 1 210 ? 8.511 -5.683 -14.587 1.00 97.44 210 SER A CA 1
ATOM 1553 C C . SER A 1 210 ? 9.680 -5.536 -15.565 1.00 97.44 210 SER A C 1
ATOM 1555 O O . SER A 1 210 ? 9.543 -4.953 -16.646 1.00 97.44 210 SER A O 1
ATOM 1557 N N . LEU A 1 211 ? 10.821 -6.147 -15.237 1.00 96.75 211 LEU A N 1
ATOM 1558 C CA . LEU A 1 211 ? 11.811 -6.453 -16.266 1.00 96.75 211 LEU A CA 1
ATOM 1559 C C . LEU A 1 211 ? 11.185 -7.376 -17.338 1.00 96.75 211 LEU A C 1
ATOM 1561 O O . LEU A 1 211 ? 10.275 -8.151 -17.010 1.00 96.75 211 LEU A O 1
ATOM 1565 N N . PRO A 1 212 ? 11.623 -7.285 -18.609 1.00 97.00 212 PRO A N 1
ATOM 1566 C CA . PRO A 1 212 ? 11.047 -8.078 -19.689 1.00 97.00 212 PRO A CA 1
ATOM 1567 C C . PRO A 1 212 ? 11.254 -9.582 -19.501 1.00 97.00 212 PRO A C 1
ATOM 1569 O O . PRO A 1 212 ? 12.311 -10.031 -19.054 1.00 97.00 212 PRO A O 1
ATOM 1572 N N . SER A 1 213 ? 10.255 -10.363 -19.905 1.00 96.88 213 SER A N 1
ATOM 1573 C CA . SER A 1 213 ? 10.377 -11.805 -20.109 1.00 96.88 213 SER A CA 1
ATOM 1574 C C . SER A 1 213 ? 11.359 -12.121 -21.253 1.00 96.88 213 SER A C 1
ATOM 1576 O O . SER A 1 213 ? 11.715 -11.231 -22.035 1.00 96.88 213 SER A O 1
ATOM 1578 N N . PRO A 1 214 ? 11.760 -13.393 -21.444 1.00 95.75 214 PRO A N 1
ATOM 1579 C CA . PRO A 1 214 ? 12.527 -13.800 -22.624 1.00 95.75 214 PRO A CA 1
ATOM 1580 C C . PRO A 1 214 ? 11.836 -13.487 -23.964 1.00 95.75 214 PRO A C 1
ATOM 1582 O O . PRO A 1 214 ? 12.508 -13.384 -24.987 1.00 95.75 214 PRO A O 1
ATOM 1585 N N . GLN A 1 215 ? 10.508 -13.323 -23.971 1.00 97.12 215 GLN A N 1
ATOM 1586 C CA . GLN A 1 215 ? 9.715 -12.928 -25.140 1.00 97.12 215 GLN A CA 1
ATOM 1587 C C . GLN A 1 215 ? 9.520 -11.406 -25.245 1.00 97.12 215 GLN A C 1
ATOM 1589 O O . GLN A 1 215 ? 8.794 -10.937 -26.117 1.00 97.12 215 GLN A O 1
ATOM 1594 N N . ASN A 1 216 ? 10.201 -10.627 -24.400 1.00 97.19 216 ASN A N 1
ATOM 1595 C CA . ASN A 1 216 ? 10.148 -9.168 -24.353 1.00 97.19 216 ASN A CA 1
ATOM 1596 C C . ASN A 1 216 ? 8.762 -8.596 -23.988 1.00 97.19 216 ASN A C 1
ATOM 1598 O O . ASN A 1 216 ? 8.441 -7.462 -24.345 1.00 97.19 216 ASN A O 1
ATOM 1602 N N . HIS A 1 217 ? 7.943 -9.363 -23.265 1.00 97.38 217 HIS A N 1
ATOM 1603 C CA . HIS A 1 217 ? 6.719 -8.862 -22.642 1.00 97.38 217 HIS A CA 1
ATOM 1604 C C . HIS A 1 217 ? 6.976 -8.470 -21.189 1.00 97.38 217 HIS A C 1
ATOM 1606 O O . HIS A 1 217 ? 7.898 -8.961 -20.542 1.00 97.38 217 HIS A O 1
ATOM 1612 N N . THR A 1 218 ? 6.143 -7.585 -20.660 1.00 97.56 218 THR A N 1
ATOM 1613 C CA . THR A 1 218 ? 6.229 -7.101 -19.282 1.00 97.56 218 THR A CA 1
ATOM 1614 C C . THR A 1 218 ? 4.868 -7.164 -18.606 1.00 97.56 218 THR A C 1
ATOM 1616 O O . THR A 1 218 ? 3.832 -7.303 -19.263 1.00 97.56 218 THR A O 1
ATOM 1619 N N . ILE A 1 219 ? 4.868 -7.079 -17.277 1.00 97.06 219 ILE A N 1
ATOM 1620 C CA . ILE A 1 219 ? 3.643 -6.960 -16.491 1.00 97.06 219 ILE A CA 1
ATOM 1621 C C . ILE A 1 219 ? 3.766 -5.867 -15.430 1.00 97.06 219 ILE A C 1
ATOM 1623 O O . ILE A 1 219 ? 4.789 -5.724 -14.765 1.00 97.06 219 ILE A O 1
ATOM 1627 N N . SER A 1 220 ? 2.692 -5.098 -15.252 1.00 97.06 220 SER A N 1
ATOM 1628 C CA . SER A 1 220 ? 2.576 -4.116 -14.174 1.00 97.06 220 SER A CA 1
ATOM 1629 C C . SER A 1 220 ? 2.406 -4.815 -12.825 1.00 97.06 220 SER A C 1
ATOM 1631 O O . SER A 1 220 ? 1.649 -5.781 -12.716 1.00 97.06 220 SER A O 1
ATOM 1633 N N . SER A 1 221 ? 3.021 -4.287 -11.767 1.00 97.62 221 SER A N 1
ATOM 1634 C CA . SER A 1 221 ? 2.780 -4.781 -10.403 1.00 97.62 221 SER A CA 1
ATOM 1635 C C . SER A 1 221 ? 1.307 -4.677 -9.987 1.00 97.62 221 SER A C 1
ATOM 1637 O O . SER A 1 221 ? 0.810 -5.535 -9.261 1.00 97.62 221 SER A O 1
ATOM 1639 N N . TYR A 1 222 ? 0.565 -3.693 -10.498 1.00 97.06 222 TYR A N 1
ATOM 1640 C CA . TYR A 1 222 ? -0.869 -3.564 -10.227 1.00 97.06 222 TYR A CA 1
ATOM 1641 C C . TYR A 1 222 ? -1.700 -4.612 -10.970 1.00 97.06 222 TYR A C 1
ATOM 1643 O O . TYR A 1 222 ? -2.709 -5.056 -10.440 1.00 97.06 222 TYR A O 1
ATOM 1651 N N . ALA A 1 223 ? -1.236 -5.107 -12.122 1.00 95.88 223 ALA A N 1
ATOM 1652 C CA . ALA A 1 223 ? -1.889 -6.230 -12.800 1.00 95.88 223 ALA A CA 1
ATOM 1653 C C . ALA A 1 223 ? -1.757 -7.551 -12.013 1.00 95.88 223 ALA A C 1
ATOM 1655 O O . ALA A 1 223 ? -2.618 -8.423 -12.116 1.00 95.88 223 ALA A O 1
ATOM 1656 N N . ILE A 1 224 ? -0.708 -7.700 -11.193 1.00 97.75 224 ILE A N 1
ATOM 1657 C CA . ILE A 1 224 ? -0.614 -8.811 -10.235 1.00 97.75 224 ILE A CA 1
ATOM 1658 C C . ILE A 1 224 ? -1.686 -8.668 -9.149 1.00 97.75 224 ILE A C 1
ATOM 1660 O O . ILE A 1 224 ? -2.356 -9.646 -8.820 1.00 97.75 224 ILE A O 1
ATOM 1664 N N . LEU A 1 225 ? -1.875 -7.456 -8.616 1.00 97.62 225 LEU A N 1
ATOM 1665 C CA . LEU A 1 225 ? -2.922 -7.185 -7.629 1.00 97.62 225 LEU A CA 1
ATOM 1666 C C . LEU A 1 225 ? -4.327 -7.402 -8.215 1.00 97.62 225 LEU A C 1
ATOM 1668 O O . LEU A 1 225 ? -5.158 -7.986 -7.522 1.00 97.62 225 LEU A O 1
ATOM 1672 N N . ASP A 1 226 ? -4.570 -7.025 -9.477 1.00 95.62 226 ASP A N 1
ATOM 1673 C CA . ASP A 1 226 ? -5.825 -7.326 -10.183 1.00 95.62 226 ASP A CA 1
ATOM 1674 C C . ASP A 1 226 ? -6.087 -8.842 -10.174 1.00 95.62 226 ASP A C 1
ATOM 1676 O O . ASP A 1 226 ? -7.133 -9.287 -9.705 1.00 95.62 226 ASP A O 1
ATOM 1680 N N . ARG A 1 227 ? -5.103 -9.662 -10.586 1.00 95.69 227 ARG A N 1
ATOM 1681 C CA . ARG A 1 227 ? -5.244 -11.131 -10.610 1.00 95.69 227 ARG A CA 1
ATOM 1682 C C . ARG A 1 227 ? -5.515 -11.719 -9.226 1.00 95.69 227 ARG A C 1
ATOM 1684 O O . ARG A 1 227 ? -6.296 -12.665 -9.115 1.00 95.69 227 ARG A O 1
ATOM 1691 N N . LEU A 1 228 ? -4.895 -11.185 -8.171 1.00 97.25 228 LEU A N 1
ATOM 1692 C CA . LEU A 1 228 ? -5.182 -11.609 -6.797 1.00 97.25 228 LEU A CA 1
ATOM 1693 C C . LEU A 1 228 ? -6.633 -11.300 -6.414 1.00 97.25 228 LEU A C 1
ATOM 1695 O O . LEU A 1 228 ? -7.327 -12.184 -5.911 1.00 97.25 228 LEU A O 1
ATOM 1699 N N . VAL A 1 229 ? -7.100 -10.076 -6.679 1.00 96.81 229 VAL A N 1
ATOM 1700 C CA . VAL A 1 229 ? -8.484 -9.662 -6.405 1.00 96.81 229 VAL A CA 1
ATOM 1701 C C . VAL A 1 229 ? -9.470 -10.522 -7.188 1.00 96.81 229 VAL A C 1
ATOM 1703 O O . VAL A 1 229 ? -10.389 -11.065 -6.581 1.00 96.81 229 VAL A O 1
ATOM 1706 N N . ASP A 1 230 ? -9.252 -10.721 -8.487 1.00 95.38 230 ASP A N 1
ATOM 1707 C CA . ASP A 1 230 ? -10.114 -11.541 -9.345 1.00 95.38 230 ASP A CA 1
ATOM 1708 C C . ASP A 1 230 ? -10.174 -12.999 -8.874 1.00 95.38 230 ASP A C 1
ATOM 1710 O O . ASP A 1 230 ? -11.242 -13.616 -8.865 1.00 95.38 230 ASP A O 1
ATOM 1714 N N . THR A 1 231 ? -9.040 -13.545 -8.423 1.00 95.81 231 THR A N 1
ATOM 1715 C CA . THR A 1 231 ? -8.968 -14.908 -7.881 1.00 95.81 231 THR A CA 1
ATOM 1716 C C . THR A 1 231 ? -9.808 -15.036 -6.613 1.00 95.81 231 THR A C 1
ATOM 1718 O O . THR A 1 231 ? -10.633 -15.942 -6.524 1.00 95.81 231 THR A O 1
ATOM 1721 N N . PHE A 1 232 ? -9.670 -14.108 -5.660 1.00 96.12 232 PHE A N 1
ATOM 1722 C CA . PHE A 1 232 ? -10.474 -14.106 -4.433 1.00 96.12 232 PHE A CA 1
ATOM 1723 C C . PHE A 1 232 ? -11.951 -13.768 -4.678 1.00 96.12 232 PHE A C 1
ATOM 1725 O O . PHE A 1 232 ? -12.829 -14.293 -3.996 1.00 96.12 232 PHE A O 1
ATOM 1732 N N . ALA A 1 233 ? -12.253 -12.934 -5.672 1.00 95.50 233 ALA A N 1
ATOM 1733 C CA . ALA A 1 233 ? -13.618 -12.590 -6.054 1.00 95.50 233 ALA A CA 1
ATOM 1734 C C . ALA A 1 233 ? -14.335 -13.715 -6.824 1.00 95.50 233 ALA A C 1
ATOM 1736 O O . ALA A 1 233 ? -15.553 -13.647 -7.027 1.00 95.50 233 ALA A O 1
ATOM 1737 N N . ASN A 1 234 ? -13.617 -14.759 -7.253 1.00 95.00 234 ASN A N 1
ATOM 1738 C CA . ASN A 1 234 ? -14.201 -15.896 -7.947 1.00 95.00 234 ASN A CA 1
ATOM 1739 C C . ASN A 1 234 ? -15.021 -16.765 -6.982 1.00 95.00 234 ASN A C 1
ATOM 1741 O O . ASN A 1 234 ? -14.485 -17.561 -6.214 1.00 95.00 234 ASN A O 1
ATOM 1745 N N . ARG A 1 235 ? -16.350 -16.682 -7.098 1.00 93.69 235 ARG A N 1
ATOM 1746 C CA . ARG A 1 235 ? -17.312 -17.436 -6.275 1.00 93.69 235 ARG A CA 1
ATOM 1747 C C . ARG A 1 235 ? -17.241 -18.956 -6.431 1.00 93.69 235 ARG A C 1
ATOM 1749 O O . ARG A 1 235 ? -17.777 -19.661 -5.587 1.00 93.69 235 ARG A O 1
ATOM 1756 N N . THR A 1 236 ? -16.591 -19.460 -7.479 1.00 93.69 236 THR A N 1
ATOM 1757 C CA . THR A 1 236 ? -16.335 -20.900 -7.647 1.00 93.69 236 THR A CA 1
ATOM 1758 C C . THR A 1 236 ? -15.167 -21.361 -6.779 1.00 93.69 236 THR A C 1
ATOM 1760 O O . THR A 1 236 ? -15.192 -22.478 -6.278 1.00 93.69 236 THR A O 1
ATOM 1763 N N . LEU A 1 237 ? -14.153 -20.506 -6.602 1.00 94.25 237 LEU A N 1
ATOM 1764 C CA . LEU A 1 237 ? -12.977 -20.799 -5.779 1.00 94.25 237 LEU A CA 1
ATOM 1765 C C . LEU A 1 237 ? -13.213 -20.440 -4.306 1.00 94.25 237 LEU A C 1
ATOM 1767 O O . LEU A 1 237 ? -12.812 -21.191 -3.425 1.00 94.25 237 LEU A O 1
ATOM 1771 N N . PHE A 1 238 ? -13.886 -19.315 -4.043 1.00 95.50 238 PHE A N 1
ATOM 1772 C CA . PHE A 1 238 ? -14.152 -18.802 -2.698 1.00 95.50 238 PHE A CA 1
ATOM 1773 C C . PHE A 1 238 ? -15.636 -18.423 -2.532 1.00 95.50 238 PHE A C 1
ATOM 1775 O O . PHE A 1 238 ? -15.997 -17.240 -2.524 1.00 95.50 238 PHE A O 1
ATOM 1782 N N . PRO A 1 239 ? -16.540 -19.410 -2.402 1.00 93.88 239 PRO A N 1
ATOM 1783 C CA . PRO A 1 239 ? -17.983 -19.159 -2.364 1.00 93.88 239 PRO A CA 1
ATOM 1784 C C . PRO A 1 239 ? -18.419 -18.366 -1.124 1.00 93.88 239 PRO A C 1
ATOM 1786 O O . PRO A 1 239 ? -19.325 -17.536 -1.217 1.00 93.88 239 PRO A O 1
ATOM 1789 N N . SER A 1 240 ? -17.744 -18.563 0.014 1.00 94.94 240 SER A N 1
ATOM 1790 C CA . SER A 1 240 ? -18.074 -17.912 1.290 1.00 94.94 240 SER A CA 1
ATOM 1791 C C . SER A 1 240 ? -17.419 -16.540 1.495 1.00 94.94 240 SER A C 1
ATOM 1793 O O . SER A 1 240 ? -17.669 -15.905 2.518 1.00 94.94 240 SER A O 1
ATOM 1795 N N . LEU A 1 241 ? -16.588 -16.057 0.562 1.00 96.44 241 LEU A N 1
ATOM 1796 C CA . LEU A 1 241 ? -15.825 -14.825 0.773 1.00 96.44 241 LEU A CA 1
ATOM 1797 C C . LEU A 1 241 ? -16.738 -13.592 0.817 1.00 96.44 241 LEU A C 1
ATOM 1799 O O . LEU A 1 241 ? -17.551 -13.355 -0.076 1.00 96.44 241 LEU A O 1
ATOM 1803 N N . ARG A 1 242 ? -16.603 -12.777 1.857 1.00 96.44 242 ARG A N 1
ATOM 1804 C CA . ARG A 1 242 ? -17.438 -11.594 2.108 1.00 96.44 242 ARG A CA 1
ATOM 1805 C C . ARG A 1 242 ? -16.671 -10.289 1.993 1.00 96.44 242 ARG A C 1
ATOM 1807 O O . ARG A 1 242 ? -17.296 -9.265 1.744 1.00 96.44 242 ARG A O 1
ATOM 1814 N N . GLN A 1 243 ? -15.353 -10.322 2.160 1.00 97.19 243 GLN A N 1
ATOM 1815 C CA . GLN A 1 243 ? -14.508 -9.135 2.129 1.00 97.19 243 GLN A CA 1
ATOM 1816 C C . GLN A 1 243 ? -13.102 -9.479 1.631 1.00 97.19 243 GLN A C 1
ATOM 1818 O O . GLN A 1 243 ? -12.518 -10.486 2.037 1.00 97.19 243 GLN A O 1
ATOM 1823 N N . ILE A 1 244 ? -12.540 -8.595 0.812 1.00 98.19 244 ILE A N 1
ATOM 1824 C CA . ILE A 1 244 ? -11.106 -8.535 0.525 1.00 98.19 244 ILE A CA 1
ATOM 1825 C C . ILE A 1 244 ? -10.565 -7.267 1.194 1.00 98.19 244 ILE A C 1
ATOM 1827 O O . ILE A 1 244 ? -11.097 -6.176 0.987 1.00 98.19 244 ILE A O 1
ATOM 1831 N N . ALA A 1 245 ? -9.531 -7.394 2.016 1.00 98.50 245 ALA A N 1
ATOM 1832 C CA . ALA A 1 245 ? -8.791 -6.274 2.583 1.00 98.50 245 ALA A CA 1
ATOM 1833 C C . ALA A 1 245 ? -7.398 -6.232 1.948 1.00 98.50 245 ALA A C 1
ATOM 1835 O O . ALA A 1 245 ? -6.660 -7.210 2.025 1.00 98.50 245 ALA A O 1
ATOM 1836 N N . ILE A 1 246 ? -7.039 -5.115 1.322 1.00 98.81 246 ILE A N 1
ATOM 1837 C CA . ILE A 1 246 ? -5.718 -4.881 0.734 1.00 98.81 246 ILE A CA 1
ATOM 1838 C C . ILE A 1 246 ? -5.037 -3.803 1.558 1.00 98.81 246 ILE A C 1
ATOM 1840 O O . ILE A 1 246 ? -5.560 -2.700 1.696 1.00 98.81 246 ILE A O 1
ATOM 1844 N N . LEU A 1 247 ? -3.883 -4.113 2.126 1.00 98.69 247 LEU A N 1
ATOM 1845 C CA . LEU A 1 247 ? -3.213 -3.226 3.060 1.00 98.69 247 LEU A CA 1
ATOM 1846 C C . LEU A 1 247 ? -1.712 -3.200 2.839 1.00 98.69 247 LEU A C 1
ATOM 1848 O O . LEU A 1 247 ? -1.129 -4.156 2.337 1.00 98.69 247 LEU A O 1
ATOM 1852 N N . GLY A 1 248 ? -1.081 -2.095 3.204 1.00 98.62 248 GLY A N 1
ATOM 1853 C CA . GLY A 1 248 ? 0.357 -1.950 3.059 1.00 98.62 248 GLY A CA 1
ATOM 1854 C C . GLY A 1 248 ? 0.896 -0.845 3.947 1.00 98.62 248 GLY A C 1
ATOM 1855 O O . GLY A 1 248 ? 0.200 0.131 4.226 1.00 98.62 248 GLY A O 1
ATOM 1856 N N . HIS A 1 249 ? 2.132 -1.025 4.407 1.00 98.19 249 HIS A N 1
ATOM 1857 C CA . HIS A 1 249 ? 2.846 -0.068 5.249 1.00 98.19 249 HIS A CA 1
ATOM 1858 C C . HIS A 1 249 ? 4.079 0.471 4.514 1.00 98.19 249 HIS A C 1
ATOM 1860 O O . HIS A 1 249 ? 4.704 -0.259 3.741 1.00 98.19 249 HIS A O 1
ATOM 1866 N N . SER A 1 250 ? 4.442 1.739 4.735 1.00 96.25 250 SER A N 1
ATOM 1867 C CA . SER A 1 250 ? 5.595 2.373 4.077 1.00 96.25 250 SER A CA 1
ATOM 1868 C C . SER A 1 250 ? 5.445 2.340 2.547 1.00 96.25 250 SER A C 1
ATOM 1870 O O . SER A 1 250 ? 4.412 2.758 2.022 1.00 96.25 250 SER A O 1
ATOM 1872 N N . SER A 1 251 ? 6.412 1.787 1.815 1.00 96.25 251 SER A N 1
ATOM 1873 C CA . SER A 1 251 ? 6.300 1.496 0.378 1.00 96.25 251 SER A CA 1
ATOM 1874 C C . SER A 1 251 ? 5.095 0.641 -0.014 1.00 96.25 251 SER A C 1
ATOM 1876 O O . SER A 1 251 ? 4.494 0.858 -1.067 1.00 96.25 251 SER A O 1
ATOM 1878 N N . GLY A 1 252 ? 4.672 -0.285 0.845 1.00 98.19 252 GLY A N 1
ATOM 1879 C CA . GLY A 1 252 ? 3.425 -1.018 0.649 1.00 98.19 252 GLY A CA 1
ATOM 1880 C C . GLY A 1 252 ? 2.214 -0.096 0.762 1.00 98.19 252 GLY A C 1
ATOM 1881 O O . GLY A 1 252 ? 1.262 -0.234 0.003 1.00 98.19 252 GLY A O 1
ATOM 1882 N N . GLY A 1 253 ? 2.266 0.901 1.649 1.00 98.38 253 GLY A N 1
ATOM 1883 C CA . GLY A 1 253 ? 1.237 1.934 1.774 1.00 98.38 253 GLY A CA 1
ATOM 1884 C C . GLY A 1 253 ? 1.145 2.805 0.522 1.00 98.38 253 GLY A C 1
ATOM 1885 O O . GLY A 1 253 ? 0.042 3.061 0.044 1.00 98.38 253 GLY A O 1
ATOM 1886 N N . GLN A 1 254 ? 2.288 3.190 -0.059 1.00 98.31 254 GLN A N 1
ATOM 1887 C CA . GLN A 1 254 ? 2.338 3.896 -1.348 1.00 98.31 254 GLN A CA 1
ATOM 1888 C C . GLN A 1 254 ? 1.688 3.051 -2.449 1.00 98.31 254 GLN A C 1
ATOM 1890 O O . GLN A 1 254 ? 0.810 3.528 -3.166 1.00 98.31 254 GLN A O 1
ATOM 1895 N N . THR A 1 255 ? 2.062 1.770 -2.520 1.00 98.50 255 THR A N 1
ATOM 1896 C CA . THR A 1 255 ? 1.505 0.802 -3.476 1.00 98.50 255 THR A CA 1
ATOM 1897 C C . THR A 1 255 ? -0.010 0.709 -3.350 1.00 98.50 255 THR A C 1
ATOM 1899 O O . THR A 1 255 ? -0.721 0.849 -4.340 1.00 98.50 255 THR A O 1
ATOM 1902 N N . VAL A 1 256 ? -0.519 0.519 -2.130 1.00 98.69 256 VAL A N 1
ATOM 1903 C CA . VAL A 1 256 ? -1.952 0.350 -1.873 1.00 98.69 256 VAL A CA 1
ATOM 1904 C C . VAL A 1 256 ? -2.730 1.635 -2.124 1.00 98.69 256 VAL A C 1
ATOM 1906 O O . VAL A 1 256 ? -3.810 1.562 -2.699 1.00 98.69 256 VAL A O 1
ATOM 1909 N N . GLN A 1 257 ? -2.201 2.809 -1.772 1.00 98.44 257 GLN A N 1
ATOM 1910 C CA . GLN A 1 257 ? -2.872 4.087 -2.032 1.00 98.44 257 GLN A CA 1
ATOM 1911 C C . GLN A 1 257 ? -3.009 4.360 -3.531 1.00 98.44 257 GLN A C 1
ATOM 1913 O O . GLN A 1 257 ? -4.093 4.685 -4.017 1.00 98.44 257 GLN A O 1
ATOM 1918 N N . ARG A 1 258 ? -1.916 4.188 -4.272 1.00 97.62 258 ARG A N 1
ATOM 1919 C CA . ARG A 1 258 ? -1.878 4.410 -5.719 1.00 97.62 258 ARG A CA 1
ATOM 1920 C C . ARG A 1 258 ? -2.689 3.352 -6.468 1.00 97.62 258 ARG A C 1
ATOM 1922 O O . ARG A 1 258 ? -3.392 3.693 -7.420 1.00 97.62 258 ARG A O 1
ATOM 1929 N N . TYR A 1 259 ? -2.673 2.097 -6.017 1.00 97.44 259 TYR A N 1
ATOM 1930 C CA . TYR A 1 259 ? -3.532 1.042 -6.557 1.00 97.44 259 TYR A CA 1
ATOM 1931 C C . TYR A 1 259 ? -5.012 1.304 -6.255 1.00 97.44 259 TYR A C 1
ATOM 1933 O O . TYR A 1 259 ? -5.828 1.229 -7.164 1.00 97.44 259 TYR A O 1
ATOM 1941 N N . ALA A 1 260 ? -5.371 1.711 -5.033 1.00 96.38 260 ALA A N 1
ATOM 1942 C CA . ALA A 1 260 ? -6.743 2.098 -4.696 1.00 96.38 260 ALA A CA 1
ATOM 1943 C C . ALA A 1 260 ? -7.251 3.234 -5.597 1.00 96.38 260 ALA A C 1
ATOM 1945 O O . ALA A 1 260 ? -8.397 3.220 -6.024 1.00 96.38 260 ALA A O 1
ATOM 1946 N N . PHE A 1 261 ? -6.404 4.203 -5.946 1.00 95.38 261 PHE A N 1
ATOM 1947 C CA . PHE A 1 261 ? -6.780 5.238 -6.909 1.00 95.38 261 PHE A CA 1
ATOM 1948 C C . PHE A 1 261 ? -6.929 4.699 -8.344 1.00 95.38 261 PHE A C 1
ATOM 1950 O O . PHE A 1 261 ? -7.872 5.061 -9.048 1.00 95.38 261 PHE A O 1
ATOM 1957 N N . SER A 1 262 ? -6.006 3.844 -8.786 1.00 93.56 262 SER A N 1
ATOM 1958 C CA . SER A 1 262 ? -5.839 3.499 -10.205 1.00 93.56 262 SER A CA 1
ATOM 1959 C C . SER A 1 262 ? -6.403 2.152 -10.646 1.00 93.56 262 SER A C 1
ATOM 1961 O O . SER A 1 262 ? -6.381 1.878 -11.845 1.00 93.56 262 SER A O 1
ATOM 1963 N N . HIS A 1 263 ? -6.887 1.307 -9.729 1.00 88.56 263 HIS A N 1
ATOM 1964 C CA . HIS A 1 263 ? -7.263 -0.073 -10.040 1.00 88.56 263 HIS A CA 1
ATOM 1965 C C . HIS A 1 263 ? -8.221 -0.170 -11.239 1.00 88.56 263 HIS A C 1
ATOM 1967 O O . HIS A 1 263 ? -9.129 0.658 -11.402 1.00 88.56 263 HIS A O 1
ATOM 1973 N N . ALA A 1 264 ? -8.007 -1.197 -12.066 1.00 76.31 264 ALA A N 1
ATOM 1974 C CA . ALA A 1 264 ? -8.712 -1.385 -13.329 1.00 76.31 264 ALA A CA 1
ATOM 1975 C C . ALA A 1 264 ? -9.800 -2.468 -13.260 1.00 76.31 264 ALA A C 1
ATOM 1977 O O . ALA A 1 264 ? -10.634 -2.537 -14.165 1.00 76.31 264 ALA A O 1
ATOM 1978 N N . PHE A 1 265 ? -9.832 -3.292 -12.203 1.00 69.75 265 PHE A N 1
ATOM 1979 C CA . PHE A 1 265 ? -10.886 -4.293 -12.047 1.00 69.75 265 PHE A CA 1
ATOM 1980 C C . PHE A 1 265 ? -12.281 -3.635 -12.005 1.00 69.75 265 PHE A C 1
ATOM 1982 O O . PHE A 1 265 ? -12.511 -2.648 -11.295 1.00 69.75 265 PHE A O 1
ATOM 1989 N N . ALA A 1 266 ? -13.219 -4.183 -12.792 1.00 63.09 266 ALA A N 1
ATOM 1990 C CA . ALA A 1 266 ? -14.643 -3.838 -12.729 1.00 63.09 266 ALA A CA 1
ATOM 1991 C C . ALA A 1 266 ? -15.184 -4.118 -11.318 1.00 63.09 266 ALA A C 1
ATOM 1993 O O . ALA A 1 266 ? -14.544 -4.855 -10.581 1.00 63.09 266 ALA A O 1
ATOM 1994 N N . GLN A 1 267 ? -16.344 -3.568 -10.924 1.00 68.19 267 GLN A N 1
ATOM 1995 C CA . GLN A 1 267 ? -16.901 -3.799 -9.577 1.00 68.19 267 GLN A CA 1
ATOM 1996 C C . GLN A 1 267 ? -16.782 -5.278 -9.166 1.00 68.19 267 GLN A C 1
ATOM 1998 O O . GLN A 1 267 ? -17.457 -6.143 -9.723 1.00 68.19 267 GLN A O 1
ATOM 2003 N N . SER A 1 268 ? -15.882 -5.551 -8.215 1.00 80.00 268 SER A N 1
ATOM 2004 C CA . SER A 1 268 ? -15.647 -6.896 -7.701 1.00 80.00 268 SER A CA 1
ATOM 2005 C C . SER A 1 268 ? -16.944 -7.432 -7.102 1.00 80.00 268 SER A C 1
ATOM 2007 O O . SER A 1 268 ? -17.683 -6.701 -6.438 1.00 80.00 268 SER A O 1
ATOM 2009 N N . THR A 1 269 ? -17.220 -8.724 -7.294 1.00 87.00 269 THR A N 1
ATOM 2010 C CA . THR A 1 269 ? -18.390 -9.360 -6.662 1.00 87.00 269 THR A CA 1
ATOM 2011 C C . THR A 1 269 ? -18.244 -9.474 -5.142 1.00 87.00 269 THR A C 1
ATOM 2013 O O . THR A 1 269 ? -19.217 -9.771 -4.446 1.00 87.00 269 THR A O 1
ATOM 2016 N N . VAL A 1 270 ? -17.031 -9.261 -4.624 1.00 93.88 270 VAL A N 1
ATOM 2017 C CA . VAL A 1 270 ? -16.697 -9.195 -3.200 1.00 93.88 270 VAL A CA 1
ATOM 2018 C C . VAL A 1 270 ? -16.231 -7.768 -2.882 1.00 93.88 270 VAL A C 1
ATOM 2020 O O . VAL A 1 270 ? -15.320 -7.280 -3.555 1.00 93.88 270 VAL A O 1
ATOM 2023 N N . PRO A 1 271 ? -16.802 -7.091 -1.870 1.00 94.69 271 PRO A N 1
ATOM 2024 C CA . PRO A 1 271 ? -16.326 -5.785 -1.424 1.00 94.69 271 PRO A CA 1
ATOM 2025 C C . PRO A 1 271 ? -14.817 -5.767 -1.145 1.00 94.69 271 PRO A C 1
ATOM 2027 O O . PRO A 1 271 ? -14.277 -6.691 -0.532 1.00 94.69 271 PRO A O 1
ATOM 2030 N N . VAL A 1 272 ? -14.148 -4.700 -1.589 1.00 96.62 272 VAL A N 1
ATOM 2031 C CA . VAL A 1 272 ? -12.706 -4.485 -1.407 1.00 96.62 272 VAL A CA 1
ATOM 2032 C C . VAL A 1 272 ? -12.496 -3.262 -0.519 1.00 96.62 272 VAL A C 1
ATOM 2034 O O . VAL A 1 272 ? -13.025 -2.193 -0.813 1.00 96.62 272 VAL A O 1
ATOM 2037 N N . ARG A 1 273 ? -11.723 -3.429 0.557 1.00 97.75 273 ARG A N 1
ATOM 2038 C CA . ARG A 1 273 ? -11.276 -2.359 1.458 1.00 97.75 273 ARG A CA 1
ATOM 2039 C C . ARG A 1 273 ? -9.781 -2.160 1.289 1.00 97.75 273 ARG A C 1
ATOM 2041 O O . ARG A 1 273 ? -9.036 -3.138 1.251 1.00 97.75 273 ARG A O 1
ATOM 2048 N N . PHE A 1 274 ? -9.348 -0.909 1.257 1.00 98.56 274 PHE A N 1
ATOM 2049 C CA . PHE A 1 274 ? -7.945 -0.526 1.193 1.00 98.56 274 PHE A CA 1
ATOM 2050 C C . PHE A 1 274 ? -7.504 0.088 2.525 1.00 98.56 274 PHE A C 1
ATOM 2052 O O . PHE A 1 274 ? -8.176 0.971 3.053 1.00 98.56 274 PHE A O 1
ATOM 2059 N N . VAL A 1 275 ? -6.369 -0.352 3.067 1.00 98.75 275 VAL A N 1
ATOM 2060 C CA . VAL A 1 275 ? -5.786 0.211 4.294 1.00 98.75 275 VAL A CA 1
ATOM 2061 C C . VAL A 1 275 ? -4.361 0.682 4.018 1.00 98.75 275 VAL A C 1
ATOM 2063 O O . VAL A 1 275 ? -3.442 -0.108 3.806 1.00 98.75 275 VAL A O 1
ATOM 2066 N N . VAL A 1 276 ? -4.184 1.997 4.009 1.00 98.88 276 VAL A N 1
ATOM 2067 C CA . VAL A 1 276 ? -2.935 2.677 3.658 1.00 98.88 276 VAL A CA 1
ATOM 2068 C C . VAL A 1 276 ? -2.231 3.105 4.939 1.00 98.88 276 VAL A C 1
ATOM 2070 O O . VAL A 1 276 ? -2.737 3.980 5.637 1.00 98.88 276 VAL A O 1
ATOM 2073 N N . ALA A 1 277 ? -1.072 2.525 5.253 1.00 98.62 277 ALA A N 1
ATOM 2074 C CA . ALA A 1 277 ? -0.335 2.826 6.479 1.00 98.62 277 ALA A CA 1
ATOM 2075 C C . ALA A 1 277 ? 1.021 3.496 6.217 1.00 98.62 277 ALA A C 1
ATOM 2077 O O . ALA A 1 277 ? 1.831 2.991 5.442 1.00 98.62 277 ALA A O 1
ATOM 2078 N N . ASN A 1 278 ? 1.292 4.613 6.900 1.00 97.88 278 ASN A N 1
ATOM 2079 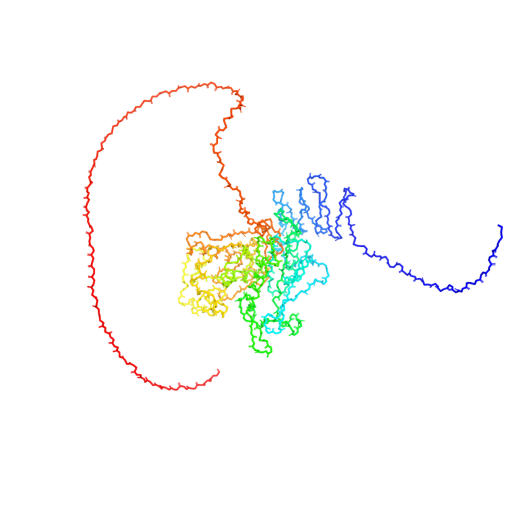C CA . ASN A 1 278 ? 2.589 5.309 6.903 1.00 97.88 278 ASN A CA 1
ATOM 2080 C C . ASN A 1 278 ? 3.293 5.434 5.528 1.00 97.88 278 ASN A C 1
ATOM 2082 O O . ASN A 1 278 ? 4.507 5.217 5.461 1.00 97.88 278 ASN A O 1
ATOM 2086 N N . PRO A 1 279 ? 2.610 5.723 4.406 1.00 97.75 279 PRO A N 1
ATOM 2087 C CA . PRO A 1 279 ? 3.317 5.888 3.147 1.00 97.75 279 PRO A CA 1
ATOM 2088 C C . PRO A 1 279 ? 4.236 7.110 3.222 1.00 97.75 279 PRO A C 1
ATOM 2090 O O . PRO A 1 279 ? 3.961 8.092 3.918 1.00 97.75 279 PRO A O 1
ATOM 2093 N N . SER A 1 280 ? 5.348 7.031 2.501 1.00 95.62 280 SER A N 1
ATOM 2094 C CA . SER A 1 280 ? 6.283 8.145 2.400 1.00 95.62 280 SER A CA 1
ATOM 2095 C C . SER A 1 280 ? 5.735 9.253 1.489 1.00 95.62 280 SER A C 1
ATOM 2097 O O . SER A 1 280 ? 5.961 10.417 1.782 1.00 95.62 280 SER A O 1
ATOM 2099 N N . SER A 1 281 ? 4.921 8.942 0.478 1.00 96.81 281 SER A N 1
ATOM 2100 C CA . SER A 1 281 ? 4.259 9.941 -0.381 1.00 96.81 281 SER A CA 1
ATOM 2101 C C . SER A 1 281 ? 2.881 9.481 -0.860 1.00 96.81 281 SER A C 1
ATOM 2103 O O . SER A 1 281 ? 2.517 8.311 -0.697 1.00 96.81 281 SER A O 1
ATOM 2105 N N . TYR A 1 282 ? 2.107 10.401 -1.435 1.00 98.31 282 TYR A N 1
ATOM 2106 C CA . TYR A 1 282 ? 0.724 10.191 -1.854 1.00 98.31 282 TYR A CA 1
ATOM 2107 C C . TYR A 1 282 ? 0.473 10.756 -3.252 1.00 98.31 282 TYR A C 1
ATOM 2109 O O . TYR A 1 282 ? 0.855 11.881 -3.552 1.00 98.31 282 TYR A O 1
ATOM 2117 N N . VAL A 1 283 ? -0.305 10.057 -4.086 1.00 97.56 283 VAL A N 1
ATOM 2118 C CA . VAL A 1 283 ? -0.772 10.678 -5.335 1.00 97.56 283 VAL A CA 1
ATOM 2119 C C . VAL A 1 283 ? -1.885 11.699 -5.058 1.00 97.56 283 VAL A C 1
ATOM 2121 O O . VAL A 1 283 ? -2.978 11.348 -4.593 1.00 97.56 283 VAL A O 1
ATOM 2124 N N . TYR A 1 284 ? -1.614 12.975 -5.346 1.00 98.50 284 TYR A N 1
ATOM 2125 C CA . TYR A 1 284 ? -2.607 14.053 -5.345 1.00 98.50 284 TYR A CA 1
ATOM 2126 C C . TYR A 1 284 ? -3.412 14.055 -6.650 1.00 98.50 284 TYR A C 1
ATOM 2128 O O . TYR A 1 284 ? -2.898 13.740 -7.719 1.00 98.50 284 TYR A O 1
ATOM 2136 N N . LEU A 1 285 ? -4.682 14.453 -6.573 1.00 97.69 285 LEU A N 1
ATOM 2137 C CA . LEU A 1 285 ? -5.625 14.419 -7.700 1.00 97.69 285 LEU A CA 1
ATOM 2138 C C . LEU A 1 285 ? -5.525 15.655 -8.614 1.00 97.69 285 LEU A C 1
ATOM 2140 O O . LEU A 1 285 ? -6.205 15.740 -9.632 1.00 97.69 285 LEU A O 1
ATOM 2144 N N . ASP A 1 286 ? -4.702 16.633 -8.235 1.00 97.12 286 ASP A N 1
ATOM 2145 C CA . ASP A 1 286 ? -4.347 17.818 -9.007 1.00 97.12 286 ASP A CA 1
ATOM 2146 C C . ASP A 1 286 ? -3.021 18.422 -8.505 1.00 97.12 286 ASP A C 1
ATOM 2148 O O . ASP A 1 286 ? -2.407 17.953 -7.541 1.00 97.12 286 ASP A O 1
ATOM 2152 N N . GLY A 1 287 ? -2.576 19.502 -9.153 1.00 97.25 287 GLY A N 1
ATOM 2153 C CA . GLY A 1 287 ? -1.324 20.184 -8.815 1.00 97.25 287 GLY A CA 1
ATOM 2154 C C . GLY A 1 287 ? -1.361 21.039 -7.543 1.00 97.25 287 GLY A C 1
ATOM 2155 O O . GLY A 1 287 ? -0.406 21.768 -7.291 1.00 97.25 287 GLY A O 1
ATOM 2156 N N . ARG A 1 288 ? -2.441 21.036 -6.747 1.00 97.94 288 ARG A N 1
ATOM 2157 C CA . ARG A 1 288 ? -2.500 21.865 -5.532 1.00 97.94 288 ARG A CA 1
ATOM 2158 C C . ARG A 1 288 ? -1.755 21.197 -4.379 1.00 97.94 288 ARG A C 1
ATOM 2160 O O . ARG A 1 288 ? -1.879 19.997 -4.153 1.00 97.94 288 ARG A O 1
ATOM 2167 N N . ARG A 1 289 ? -1.022 21.993 -3.601 1.00 96.06 289 ARG A N 1
ATOM 2168 C CA . ARG A 1 289 ? -0.334 21.573 -2.372 1.00 96.06 289 ARG A CA 1
ATOM 2169 C C . ARG A 1 289 ? -0.621 22.566 -1.252 1.00 96.06 289 ARG A C 1
ATOM 2171 O O . ARG A 1 289 ? -0.930 23.736 -1.502 1.00 96.06 289 ARG A O 1
ATOM 2178 N N . TRP A 1 290 ? -0.577 22.089 -0.014 1.00 87.94 290 TRP A N 1
ATOM 2179 C CA . TRP A 1 290 ? -0.630 22.977 1.141 1.00 87.94 290 TRP A CA 1
ATOM 2180 C C . TRP A 1 290 ? 0.686 23.747 1.232 1.00 87.94 290 TRP A C 1
ATOM 2182 O O . TRP A 1 290 ? 1.763 23.188 1.040 1.00 87.94 290 TRP A O 1
ATOM 2192 N N . ASN A 1 291 ? 0.614 25.044 1.516 1.00 79.94 291 ASN A N 1
ATOM 2193 C CA . ASN A 1 291 ? 1.807 25.824 1.826 1.00 79.94 291 ASN A CA 1
ATOM 2194 C C . ASN A 1 291 ? 2.476 25.329 3.126 1.00 79.94 291 ASN A C 1
ATOM 2196 O O . ASN A 1 291 ? 1.892 24.579 3.901 1.00 79.94 291 ASN A O 1
ATOM 2200 N N . ALA A 1 292 ? 3.701 25.785 3.396 1.00 71.44 292 ALA A N 1
ATOM 2201 C CA . ALA A 1 292 ? 4.529 25.260 4.488 1.00 71.44 292 ALA A CA 1
ATOM 2202 C C . ALA A 1 292 ? 3.901 25.333 5.898 1.00 71.44 292 ALA A C 1
ATOM 2204 O O . ALA A 1 292 ? 4.312 24.582 6.777 1.00 71.44 292 ALA A O 1
ATOM 2205 N N . ASN A 1 293 ? 2.934 26.228 6.126 1.00 67.19 293 ASN A N 1
ATOM 2206 C CA . ASN A 1 293 ? 2.207 26.344 7.396 1.00 67.19 293 ASN A CA 1
ATOM 2207 C C . ASN A 1 293 ? 0.823 25.660 7.382 1.00 67.19 293 ASN A C 1
ATOM 2209 O O . ASN A 1 293 ? 0.082 25.801 8.350 1.00 67.19 293 ASN A O 1
ATOM 2213 N N . GLY A 1 294 ? 0.454 24.959 6.303 1.00 72.12 294 GLY A N 1
ATOM 2214 C CA . GLY A 1 294 ? -0.801 24.209 6.192 1.00 72.12 294 GLY A CA 1
ATOM 2215 C C . GLY A 1 294 ? -2.066 25.070 6.110 1.00 72.12 294 GLY A C 1
ATOM 2216 O O . GLY A 1 294 ? -3.157 24.581 6.377 1.00 72.12 294 GLY A O 1
ATOM 2217 N N . THR A 1 295 ? -1.951 26.362 5.780 1.00 77.06 295 THR A N 1
ATOM 2218 C CA . THR A 1 295 ? -3.079 27.317 5.840 1.00 77.06 295 THR A CA 1
ATOM 2219 C C . THR A 1 295 ? -3.726 27.612 4.491 1.00 77.06 295 THR A C 1
ATOM 2221 O O . THR A 1 295 ? -4.868 28.068 4.443 1.00 77.06 295 THR A O 1
ATOM 2224 N N . LYS A 1 296 ? -3.016 27.377 3.383 1.00 90.25 296 LYS A N 1
ATOM 2225 C CA . LYS A 1 296 ? -3.495 27.664 2.028 1.00 90.25 296 LYS A CA 1
ATOM 2226 C C . LYS A 1 296 ? -3.184 26.504 1.094 1.00 90.25 296 LYS A C 1
ATOM 2228 O O . LYS A 1 296 ? -2.020 26.153 0.922 1.00 90.25 296 LYS A O 1
ATOM 2233 N N . LEU A 1 297 ? -4.224 25.985 0.446 1.00 95.50 297 LEU A N 1
ATOM 2234 C CA . LEU A 1 297 ? -4.126 25.004 -0.630 1.00 95.50 297 LEU A CA 1
ATOM 2235 C C . LEU A 1 297 ? -4.102 25.730 -1.983 1.00 95.50 297 LEU A C 1
ATOM 2237 O O . LEU A 1 297 ? -5.070 26.404 -2.340 1.00 95.50 297 LEU A O 1
ATOM 2241 N N . ALA A 1 298 ? -3.002 25.624 -2.727 1.00 96.75 298 ALA A N 1
ATOM 2242 C CA . ALA A 1 298 ? -2.840 26.271 -4.031 1.00 96.75 298 ALA A CA 1
ATOM 2243 C C . ALA A 1 298 ? -1.825 25.525 -4.905 1.00 96.75 298 ALA A C 1
ATOM 2245 O O . ALA A 1 298 ? -1.012 24.754 -4.401 1.00 96.75 298 ALA A O 1
ATOM 2246 N N . THR A 1 299 ? -1.857 25.762 -6.215 1.00 97.12 299 THR A N 1
ATOM 2247 C CA . THR A 1 299 ? -0.788 25.307 -7.114 1.00 97.12 299 THR A CA 1
ATOM 2248 C C . THR A 1 299 ? 0.506 26.072 -6.795 1.00 97.12 299 THR A C 1
ATOM 2250 O O . THR A 1 299 ? 0.434 27.298 -6.638 1.00 97.12 299 THR A O 1
ATOM 2253 N N . PRO A 1 300 ? 1.667 25.396 -6.677 1.00 95.75 300 PRO A N 1
ATOM 2254 C CA . PRO A 1 300 ? 2.962 26.054 -6.489 1.00 95.75 300 PRO A CA 1
ATOM 2255 C C . PRO A 1 300 ? 3.248 27.127 -7.551 1.00 95.75 300 PRO A C 1
ATOM 2257 O O . PRO A 1 300 ? 2.753 27.039 -8.676 1.00 95.75 300 PRO A O 1
ATOM 2260 N N . SER A 1 301 ? 4.045 28.148 -7.215 1.00 96.25 301 SER A N 1
ATOM 2261 C CA . SER A 1 301 ? 4.417 29.199 -8.178 1.00 96.25 301 SER A CA 1
ATOM 2262 C C . SER A 1 301 ? 5.249 28.640 -9.337 1.00 96.25 301 SER A C 1
ATOM 2264 O O . SER A 1 301 ? 5.862 27.583 -9.203 1.00 96.25 301 SER A O 1
ATOM 2266 N N . SER A 1 302 ? 5.324 29.358 -10.461 1.00 96.44 302 SER A N 1
ATOM 2267 C CA . SER A 1 302 ? 6.138 28.936 -11.612 1.00 96.44 302 SER A CA 1
ATOM 2268 C C . SER A 1 302 ? 7.593 28.649 -11.228 1.00 96.44 302 SER A C 1
ATOM 2270 O O . SER A 1 302 ? 8.128 27.625 -11.636 1.00 96.44 302 SER A O 1
ATOM 2272 N N . ASP A 1 303 ? 8.194 29.477 -10.368 1.00 97.38 303 ASP A N 1
ATOM 2273 C CA . ASP A 1 303 ? 9.563 29.271 -9.875 1.00 97.38 303 ASP A CA 1
ATOM 2274 C C . ASP A 1 303 ? 9.693 27.972 -9.062 1.00 97.38 303 ASP A C 1
ATOM 2276 O O . ASP A 1 303 ? 10.669 27.238 -9.200 1.00 97.38 303 ASP A O 1
ATOM 2280 N N . GLN A 1 304 ? 8.692 27.649 -8.234 1.00 95.44 304 GLN A N 1
ATOM 2281 C CA . GLN A 1 304 ? 8.669 26.404 -7.458 1.00 95.44 304 GLN A CA 1
ATOM 2282 C C . GLN A 1 304 ? 8.493 25.174 -8.355 1.00 95.44 304 GLN A C 1
ATOM 2284 O O . GLN A 1 304 ? 9.131 24.152 -8.116 1.00 95.44 304 GLN A O 1
ATOM 2289 N N . GLN A 1 305 ? 7.656 25.275 -9.391 1.00 96.50 305 GLN A N 1
ATOM 2290 C CA . GLN A 1 305 ? 7.470 24.207 -10.375 1.00 96.50 305 GLN A CA 1
ATOM 2291 C C . GLN A 1 305 ? 8.731 24.010 -11.223 1.00 96.50 305 GLN A C 1
ATOM 2293 O O . GLN A 1 305 ? 9.114 22.880 -11.496 1.00 96.50 305 GLN A O 1
ATOM 2298 N N . GLN A 1 306 ? 9.426 25.090 -11.588 1.00 96.81 306 GLN A N 1
ATOM 2299 C CA . GLN A 1 306 ? 10.700 25.009 -12.301 1.00 96.81 306 GLN A CA 1
ATOM 2300 C C . GLN A 1 306 ? 11.807 24.400 -11.428 1.00 96.81 306 GLN A C 1
ATOM 2302 O O . GLN A 1 306 ? 12.625 23.632 -11.926 1.00 96.81 306 GLN A O 1
ATOM 2307 N N . ALA A 1 307 ? 11.818 24.707 -10.127 1.00 97.44 307 ALA A N 1
ATOM 2308 C CA . ALA A 1 307 ? 12.755 24.121 -9.171 1.00 97.44 307 ALA A CA 1
ATOM 2309 C C . ALA A 1 307 ? 12.479 22.634 -8.882 1.00 97.44 307 ALA A C 1
ATOM 2311 O O . ALA A 1 307 ? 13.385 21.915 -8.465 1.00 97.44 307 ALA A O 1
ATOM 2312 N N . CYS A 1 308 ? 11.246 22.168 -9.093 1.00 97.38 308 CYS A N 1
ATOM 2313 C CA . CYS A 1 308 ? 10.868 20.769 -8.931 1.00 97.38 308 CYS A CA 1
ATOM 2314 C C . CYS A 1 308 ? 9.852 20.337 -10.000 1.00 97.38 308 CYS A C 1
ATOM 2316 O O . CYS A 1 308 ? 8.655 20.249 -9.714 1.00 97.38 308 CYS A O 1
ATOM 2318 N N . PRO A 1 309 ? 10.303 20.041 -11.230 1.00 96.50 309 PRO A N 1
ATOM 2319 C CA . PRO A 1 309 ? 9.401 19.707 -12.334 1.00 96.50 309 PRO A CA 1
ATOM 2320 C C . PRO A 1 309 ? 8.552 18.455 -12.078 1.00 96.50 309 PRO A C 1
ATOM 2322 O O . PRO A 1 309 ? 7.435 18.357 -12.576 1.00 96.50 309 PRO A O 1
ATOM 2325 N N . SER A 1 310 ? 9.051 17.522 -11.260 1.00 95.50 310 SER A N 1
ATOM 2326 C CA . SER A 1 310 ? 8.386 16.255 -10.946 1.00 95.50 310 SER A CA 1
ATOM 2327 C C . SER A 1 310 ? 7.344 16.335 -9.825 1.00 95.50 310 SER A C 1
ATOM 2329 O O . SER A 1 310 ? 6.702 15.328 -9.546 1.00 95.50 310 SER A O 1
ATOM 2331 N N . TYR A 1 311 ? 7.118 17.493 -9.183 1.00 96.94 311 TYR A N 1
ATOM 2332 C CA . TYR A 1 311 ? 6.233 17.590 -8.001 1.00 96.94 311 TYR A CA 1
ATOM 2333 C C . TYR A 1 311 ? 4.799 17.083 -8.234 1.00 96.94 311 TYR A C 1
ATOM 2335 O O . TYR A 1 311 ? 4.086 16.744 -7.285 1.00 96.94 311 TYR A O 1
ATOM 2343 N N . ASN A 1 312 ? 4.366 17.092 -9.497 1.00 97.62 312 ASN A N 1
ATOM 2344 C CA . ASN A 1 312 ? 3.055 16.638 -9.937 1.00 97.62 312 ASN A CA 1
ATOM 2345 C C . ASN A 1 312 ? 3.134 15.487 -10.955 1.00 97.62 312 ASN A C 1
ATOM 2347 O O . ASN A 1 312 ? 2.116 15.172 -11.564 1.00 97.62 312 ASN A O 1
ATOM 2351 N N . ALA A 1 313 ? 4.304 14.878 -11.157 1.00 96.75 313 ALA A N 1
ATOM 2352 C CA . ALA A 1 313 ? 4.437 13.635 -11.914 1.00 96.75 313 ALA A CA 1
ATOM 2353 C C . ALA A 1 313 ? 3.752 12.480 -11.169 1.00 96.75 313 ALA A C 1
ATOM 2355 O O . ALA A 1 313 ? 3.483 12.591 -9.967 1.00 96.75 313 ALA A O 1
ATOM 2356 N N . TRP A 1 314 ? 3.474 11.374 -11.865 1.00 95.94 314 TRP A N 1
ATOM 2357 C CA . TRP A 1 314 ? 2.994 10.141 -11.241 1.00 95.94 314 TRP A CA 1
ATOM 2358 C C . TRP A 1 314 ? 3.841 9.775 -10.017 1.00 95.94 314 TRP A C 1
ATOM 2360 O O . TRP A 1 314 ? 5.021 10.097 -9.966 1.00 95.94 314 TRP A O 1
ATOM 2370 N N . GLU A 1 315 ? 3.211 9.127 -9.036 1.00 94.94 315 GLU A N 1
ATOM 2371 C CA . GLU A 1 315 ? 3.670 8.932 -7.647 1.00 94.94 315 GLU A CA 1
ATOM 2372 C C . GLU A 1 315 ? 3.336 10.068 -6.674 1.00 94.94 315 GLU A C 1
ATOM 2374 O O . GLU A 1 315 ? 2.962 9.756 -5.540 1.00 94.94 315 GLU A O 1
ATOM 2379 N N . TRP A 1 316 ? 3.370 11.329 -7.123 1.00 97.38 316 TRP A N 1
ATOM 2380 C CA . TRP A 1 316 ? 3.015 12.521 -6.327 1.00 97.38 316 TRP A CA 1
ATOM 2381 C C . TRP A 1 316 ? 1.781 13.260 -6.872 1.00 97.38 316 TRP A C 1
ATOM 2383 O O . TRP A 1 316 ? 1.103 13.999 -6.158 1.00 97.38 316 TRP A O 1
ATOM 2393 N N . GLY A 1 317 ? 1.455 13.073 -8.150 1.00 97.12 317 GLY A N 1
ATOM 2394 C CA . GLY A 1 317 ? 0.368 13.747 -8.852 1.00 97.12 317 GLY A CA 1
ATOM 2395 C C . GLY A 1 317 ? -0.026 13.064 -10.162 1.00 97.12 317 GLY A C 1
ATOM 2396 O O . GLY A 1 317 ? 0.313 11.910 -10.407 1.00 97.12 317 GLY A O 1
ATOM 2397 N N . LEU A 1 318 ? -0.782 13.781 -10.999 1.00 96.06 318 LEU A N 1
ATOM 2398 C CA . LEU A 1 318 ? -1.363 13.263 -12.252 1.00 96.06 318 LEU A CA 1
ATOM 2399 C C . LEU A 1 318 ? -0.961 14.081 -13.494 1.00 96.06 318 LEU A C 1
ATOM 2401 O O . LEU A 1 318 ? -1.619 14.011 -14.528 1.00 96.06 318 LEU A O 1
ATOM 2405 N N . GLY A 1 319 ? 0.066 14.921 -13.379 1.00 94.94 319 GLY A N 1
ATOM 2406 C CA . GLY A 1 319 ? 0.475 15.880 -14.406 1.00 94.94 319 GLY A CA 1
ATOM 2407 C C . GLY A 1 319 ? 1.370 15.313 -15.508 1.00 94.94 319 GLY A C 1
ATOM 2408 O O . GLY A 1 319 ? 1.344 15.837 -16.619 1.00 94.94 319 GLY A O 1
ATOM 2409 N N . SER A 1 320 ? 2.152 14.271 -15.221 1.00 95.31 320 SER A N 1
ATOM 2410 C CA . SER A 1 320 ? 3.065 13.624 -16.174 1.00 95.31 320 SER A CA 1
ATOM 2411 C C . SER A 1 320 ? 3.400 12.195 -15.741 1.00 95.31 320 SER A C 1
ATOM 2413 O O . SER A 1 320 ? 3.010 11.767 -14.655 1.00 95.31 320 SER A O 1
ATOM 2415 N N . ASP A 1 321 ? 4.122 11.465 -16.596 1.00 93.56 321 ASP A N 1
ATOM 2416 C CA . ASP A 1 321 ? 4.746 10.167 -16.286 1.00 93.56 321 ASP A CA 1
ATOM 2417 C C . ASP A 1 321 ? 3.766 9.076 -15.824 1.00 93.56 321 ASP A C 1
ATOM 2419 O O . ASP A 1 321 ? 4.119 8.157 -15.086 1.00 93.56 321 ASP A O 1
ATOM 2423 N N . LEU A 1 322 ? 2.511 9.171 -16.275 1.00 93.12 322 LEU A N 1
ATOM 2424 C CA . LEU A 1 322 ? 1.483 8.175 -15.994 1.00 93.12 322 LEU A CA 1
ATOM 2425 C C . LEU A 1 322 ? 1.899 6.821 -16.591 1.00 93.12 322 LEU A C 1
ATOM 2427 O O . LEU A 1 322 ? 2.266 6.757 -17.766 1.00 93.12 322 LEU A O 1
ATOM 2431 N N . PRO A 1 323 ? 1.830 5.722 -15.827 1.00 92.62 323 PRO A N 1
ATOM 2432 C CA . PRO A 1 323 ? 2.258 4.431 -16.326 1.00 92.62 323 PRO A CA 1
ATOM 2433 C C . PRO A 1 323 ? 1.231 3.848 -17.301 1.00 92.62 323 PRO A C 1
ATOM 2435 O O . PRO A 1 323 ? 0.031 4.091 -17.138 1.00 92.62 323 PRO A O 1
ATOM 2438 N N . PRO A 1 324 ? 1.651 2.951 -18.215 1.00 91.50 324 PRO A N 1
ATOM 2439 C CA . PRO A 1 324 ? 0.742 2.281 -19.151 1.00 91.50 324 PRO A CA 1
ATOM 2440 C C . PRO A 1 324 ? -0.437 1.566 -18.474 1.00 91.50 324 PRO A C 1
ATOM 2442 O O . PRO A 1 324 ? -1.493 1.369 -19.067 1.00 91.50 324 PRO A O 1
ATOM 2445 N N . TYR A 1 325 ? -0.286 1.176 -17.204 1.00 92.44 325 TYR A N 1
ATOM 2446 C CA . TYR A 1 325 ? -1.379 0.611 -16.419 1.00 92.44 325 TYR A CA 1
ATOM 2447 C C . TYR A 1 325 ? -2.585 1.563 -16.319 1.00 92.44 325 TYR A C 1
ATOM 2449 O O . TYR A 1 325 ? -3.720 1.112 -16.464 1.00 92.44 325 TYR A O 1
ATOM 2457 N N . LEU A 1 326 ? -2.346 2.865 -16.116 1.00 88.62 326 LEU A N 1
ATOM 2458 C CA . LEU A 1 326 ? -3.396 3.878 -15.985 1.00 88.62 326 LEU A CA 1
ATOM 2459 C C . LEU A 1 326 ? -4.078 4.191 -17.321 1.00 88.62 326 LEU A C 1
ATOM 2461 O O . LEU A 1 326 ? -5.242 4.582 -17.324 1.00 88.62 326 LEU A O 1
ATOM 2465 N N . GLU A 1 327 ? -3.404 3.957 -18.447 1.00 75.31 327 GLU A N 1
ATOM 2466 C CA . GLU A 1 327 ? -3.999 4.087 -19.784 1.00 75.31 327 GLU A CA 1
ATOM 2467 C C . GLU A 1 327 ? -5.099 3.043 -20.035 1.00 75.31 327 GLU A C 1
ATOM 2469 O O . GLU A 1 327 ? -5.993 3.269 -20.848 1.00 75.31 327 GLU A O 1
ATOM 2474 N N . ARG A 1 328 ? -5.071 1.910 -19.313 1.00 68.19 328 ARG A N 1
ATOM 2475 C CA . ARG A 1 328 ? -6.112 0.868 -19.382 1.00 68.19 328 ARG A CA 1
ATOM 2476 C C . ARG A 1 328 ? -7.359 1.202 -18.562 1.00 68.19 328 ARG A C 1
ATOM 2478 O O . ARG A 1 328 ? -8.394 0.568 -18.757 1.00 68.19 328 ARG A O 1
ATOM 2485 N N . ALA A 1 329 ? -7.268 2.150 -17.631 1.00 64.38 329 ALA A N 1
ATOM 2486 C CA . ALA A 1 329 ? -8.418 2.600 -16.861 1.00 64.38 329 ALA A CA 1
ATOM 2487 C C . ALA A 1 329 ? -9.315 3.522 -17.706 1.00 64.38 329 ALA A C 1
ATOM 2489 O O . ALA A 1 329 ? -8.883 4.071 -18.716 1.00 64.38 329 ALA A O 1
ATOM 2490 N N . SER A 1 330 ? -10.561 3.744 -17.276 1.00 70.12 330 SER A N 1
ATOM 2491 C CA . SER A 1 330 ? -11.577 4.569 -17.964 1.00 70.12 330 SER A CA 1
ATOM 2492 C C . SER A 1 330 ? -11.256 6.082 -18.060 1.00 70.12 330 SER A C 1
ATOM 2494 O O . SER A 1 330 ? -12.172 6.903 -18.117 1.00 70.12 330 SER A O 1
ATOM 2496 N N . GLY A 1 331 ? -9.977 6.467 -18.053 1.00 85.62 331 GLY A N 1
ATOM 2497 C CA . GLY A 1 331 ? -9.473 7.839 -18.010 1.00 85.62 331 GLY A CA 1
ATOM 2498 C C . GLY A 1 331 ? -9.324 8.389 -16.587 1.00 85.62 331 GLY A C 1
ATOM 2499 O O . GLY A 1 331 ? -10.021 7.969 -15.660 1.00 85.62 331 GLY A O 1
ATOM 2500 N N . ILE A 1 332 ? -8.426 9.366 -16.419 1.00 90.06 332 ILE A N 1
ATOM 2501 C CA . ILE A 1 332 ? -8.107 9.985 -15.120 1.00 90.06 332 ILE A CA 1
ATOM 2502 C C . ILE A 1 332 ? -9.344 10.580 -14.434 1.00 90.06 332 ILE A C 1
ATOM 2504 O O . ILE A 1 332 ? -9.557 10.338 -13.247 1.00 90.06 332 ILE A O 1
ATOM 2508 N N . ASP A 1 333 ? -10.208 11.281 -15.170 1.00 91.00 333 ASP A N 1
ATOM 2509 C CA . ASP A 1 333 ? -11.432 11.866 -14.603 1.00 91.00 333 ASP A CA 1
ATOM 2510 C C . ASP A 1 333 ? -12.373 10.794 -14.035 1.00 91.00 333 ASP A C 1
ATOM 2512 O O . ASP A 1 333 ? -13.000 10.984 -12.988 1.00 91.00 333 ASP A O 1
ATOM 2516 N N . SER A 1 334 ? -12.439 9.628 -14.686 1.00 90.62 334 SER A N 1
ATOM 2517 C CA . SER A 1 334 ? -13.216 8.499 -14.180 1.00 90.62 334 SER A CA 1
ATOM 2518 C C . SER A 1 334 ? -12.612 7.951 -12.887 1.00 90.62 334 SER A C 1
ATOM 2520 O O . SER A 1 334 ? -13.356 7.729 -11.929 1.00 90.62 334 SER A O 1
ATOM 2522 N N . LEU A 1 335 ? -11.283 7.805 -12.817 1.00 92.06 335 LEU A N 1
ATOM 2523 C CA . LEU A 1 335 ? -10.582 7.400 -11.592 1.00 92.06 335 LEU A CA 1
ATOM 2524 C C . LEU A 1 335 ? -10.887 8.361 -10.433 1.00 92.06 335 LEU A C 1
ATOM 2526 O O . LEU A 1 335 ? -11.348 7.924 -9.378 1.00 92.06 335 LEU A O 1
ATOM 2530 N N . ILE A 1 336 ? -10.740 9.671 -10.660 1.00 94.75 336 ILE A N 1
ATOM 2531 C CA . ILE A 1 336 ? -11.039 10.719 -9.672 1.00 94.75 336 ILE A CA 1
ATOM 2532 C C . ILE A 1 336 ? -12.496 10.634 -9.198 1.00 94.75 336 ILE A C 1
ATOM 2534 O O . ILE A 1 336 ? -12.763 10.717 -8.000 1.00 94.75 336 ILE A O 1
ATOM 2538 N N . SER A 1 337 ? -13.448 10.440 -10.118 1.00 93.12 337 SER A N 1
ATOM 2539 C CA . SER A 1 337 ? -14.880 10.388 -9.787 1.00 93.12 337 SER A CA 1
ATOM 2540 C C . SER A 1 337 ? -15.279 9.167 -8.947 1.00 93.12 337 SER A C 1
ATOM 2542 O O . SER A 1 337 ? -16.205 9.253 -8.135 1.00 93.12 337 SER A O 1
ATOM 2544 N N . ARG A 1 338 ? -14.581 8.036 -9.120 1.00 92.25 338 ARG A N 1
ATOM 2545 C CA . ARG A 1 338 ? -14.823 6.795 -8.370 1.00 92.25 338 ARG A CA 1
ATOM 2546 C C . ARG A 1 338 ? -14.113 6.768 -7.031 1.00 92.25 338 ARG A C 1
ATOM 2548 O O . ARG A 1 338 ? -14.645 6.170 -6.103 1.00 92.25 338 ARG A O 1
ATOM 2555 N N .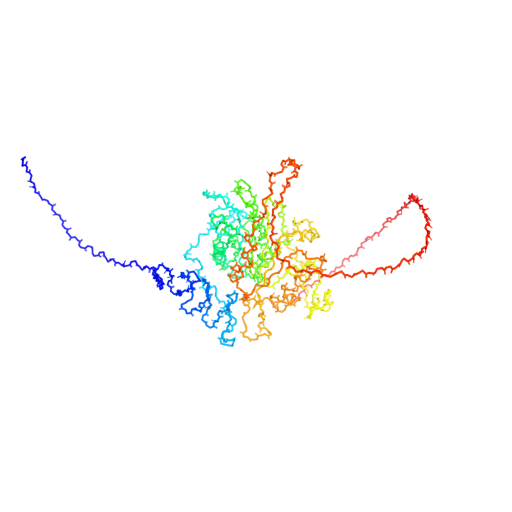 TYR A 1 339 ? -12.945 7.399 -6.931 1.00 95.38 339 TYR A N 1
ATOM 2556 C CA . TYR A 1 339 ? -12.121 7.380 -5.729 1.00 95.38 339 TYR A CA 1
ATOM 2557 C C . TYR A 1 339 ? -12.905 7.630 -4.428 1.00 95.38 339 TYR A C 1
ATOM 2559 O O . TYR A 1 339 ? -12.820 6.785 -3.545 1.00 95.38 339 TYR A O 1
ATOM 2567 N N . PRO A 1 340 ? -13.780 8.653 -4.306 1.00 96.50 340 PRO A N 1
ATOM 2568 C CA . PRO A 1 340 ? -14.505 8.907 -3.058 1.00 96.50 340 PRO A CA 1
ATOM 2569 C C . PRO A 1 340 ? -15.592 7.875 -2.711 1.00 96.50 340 PRO A C 1
ATOM 2571 O O . PRO A 1 340 ? -16.248 8.012 -1.681 1.00 96.50 340 PRO A O 1
ATOM 2574 N N . GLN A 1 341 ? -15.852 6.900 -3.586 1.00 93.75 341 GLN A N 1
ATOM 2575 C CA . GLN A 1 341 ? -16.798 5.802 -3.358 1.00 93.75 341 GLN A CA 1
ATOM 2576 C C . GLN A 1 341 ? -16.105 4.544 -2.819 1.00 93.75 341 GLN A C 1
ATOM 2578 O O . GLN A 1 341 ? -16.784 3.583 -2.461 1.00 93.75 341 GLN A O 1
ATOM 2583 N N . LEU A 1 342 ? -14.771 4.528 -2.802 1.00 94.75 342 LEU A N 1
ATOM 2584 C CA . LEU A 1 342 ? -13.989 3.399 -2.320 1.00 94.75 342 LEU A CA 1
ATOM 2585 C C . LEU A 1 342 ? -13.915 3.395 -0.791 1.00 94.75 342 LEU A C 1
ATOM 2587 O O . LEU A 1 342 ? -13.830 4.443 -0.150 1.00 94.75 342 LEU A O 1
ATOM 2591 N N . ASP A 1 343 ? -13.885 2.194 -0.218 1.00 95.88 343 ASP A N 1
ATOM 2592 C CA . ASP A 1 343 ? -13.611 1.984 1.201 1.00 95.88 343 ASP A CA 1
ATOM 2593 C C . ASP A 1 343 ? -12.093 2.044 1.429 1.00 95.88 343 ASP A C 1
ATOM 2595 O O . ASP A 1 343 ? -11.381 1.055 1.241 1.00 95.88 343 ASP A O 1
ATOM 2599 N N . VAL A 1 344 ? -11.591 3.239 1.754 1.00 97.94 344 VAL A N 1
ATOM 2600 C CA . VAL A 1 344 ? -10.171 3.494 2.028 1.00 97.94 344 VAL A CA 1
ATOM 2601 C C . VAL A 1 344 ? -10.013 4.054 3.438 1.00 97.94 344 VAL A C 1
ATOM 2603 O O . VAL A 1 344 ? -10.621 5.069 3.791 1.00 97.94 344 VAL A O 1
ATOM 2606 N N . ALA A 1 345 ? -9.152 3.414 4.226 1.00 98.19 345 ALA A N 1
ATOM 2607 C CA . ALA A 1 345 ? -8.732 3.877 5.541 1.00 98.19 345 ALA A CA 1
ATOM 2608 C C . ALA A 1 345 ? -7.240 4.230 5.532 1.00 98.19 345 ALA A C 1
ATOM 2610 O O . ALA A 1 345 ? -6.399 3.428 5.127 1.00 98.19 345 ALA A O 1
ATOM 2611 N N . TYR A 1 346 ? -6.906 5.422 6.018 1.00 98.69 346 TYR A N 1
ATOM 2612 C CA . TYR A 1 346 ? -5.532 5.884 6.191 1.00 98.69 346 TYR A CA 1
ATOM 2613 C C . TYR A 1 346 ? -5.109 5.748 7.646 1.00 98.69 346 TYR A C 1
ATOM 2615 O O . TYR A 1 346 ? -5.768 6.273 8.544 1.00 98.69 346 TYR A O 1
ATOM 2623 N N . LEU A 1 347 ? -3.982 5.085 7.874 1.00 98.56 347 LEU A N 1
ATOM 2624 C CA . LEU A 1 347 ? -3.359 4.925 9.178 1.00 98.56 347 LEU A CA 1
ATOM 2625 C C . LEU A 1 347 ? -2.018 5.661 9.189 1.00 98.56 347 LEU A C 1
ATOM 2627 O O . LEU A 1 347 ? -1.209 5.512 8.271 1.00 98.56 347 LEU A O 1
ATOM 2631 N N . ALA A 1 348 ? -1.765 6.433 10.240 1.00 93.44 348 ALA A N 1
ATOM 2632 C CA . ALA A 1 348 ? -0.465 7.057 10.461 1.00 93.44 348 ALA A CA 1
ATOM 2633 C C . ALA A 1 348 ? -0.015 6.863 11.908 1.00 93.44 348 ALA A C 1
ATOM 2635 O O . ALA A 1 348 ? -0.766 7.173 12.827 1.00 93.44 348 ALA A O 1
ATOM 2636 N N . GLY A 1 349 ? 1.202 6.385 12.138 1.00 85.56 349 GLY A N 1
ATOM 2637 C CA . GLY A 1 349 ? 1.788 6.337 13.471 1.00 85.56 349 GLY A CA 1
ATOM 2638 C C . GLY A 1 349 ? 1.905 7.746 14.047 1.00 85.56 349 GLY A C 1
ATOM 2639 O O . GLY A 1 349 ? 2.474 8.631 13.408 1.00 85.56 349 GLY A O 1
ATOM 2640 N N . GLN A 1 350 ? 1.383 7.975 15.256 1.00 82.00 350 GLN A N 1
ATOM 2641 C CA . GLN A 1 350 ? 1.494 9.279 15.927 1.00 82.00 350 GLN A CA 1
ATOM 2642 C C . GLN A 1 350 ? 2.949 9.699 16.179 1.00 82.00 350 GLN A C 1
ATOM 2644 O O . GLN A 1 350 ? 3.219 10.888 16.321 1.00 82.00 350 GLN A O 1
ATOM 2649 N N . ASN A 1 351 ? 3.874 8.736 16.180 1.00 76.88 351 ASN A N 1
ATOM 2650 C CA . ASN A 1 351 ? 5.301 8.949 16.388 1.00 76.88 351 ASN A CA 1
ATOM 2651 C C . ASN A 1 351 ? 6.122 8.795 15.092 1.00 76.88 351 ASN A C 1
ATOM 2653 O O . ASN A 1 351 ? 7.349 8.792 15.148 1.00 76.88 351 ASN A O 1
ATOM 2657 N N . ASP A 1 352 ? 5.490 8.660 13.917 1.00 82.62 352 ASP A N 1
ATOM 2658 C CA . ASP A 1 352 ? 6.185 8.661 12.614 1.00 82.62 352 ASP A CA 1
ATOM 2659 C C . ASP A 1 352 ? 6.485 10.107 12.173 1.00 82.62 352 ASP A C 1
ATOM 2661 O O . ASP A 1 352 ? 5.980 10.628 11.171 1.00 82.62 352 ASP A O 1
ATOM 2665 N N . THR A 1 353 ? 7.253 10.794 13.022 1.00 79.44 353 THR A N 1
ATOM 2666 C CA . THR A 1 353 ? 7.525 12.236 12.952 1.00 79.44 353 THR A CA 1
ATOM 2667 C C . THR A 1 353 ? 8.970 12.562 12.596 1.00 79.44 353 THR A C 1
ATOM 2669 O O . THR A 1 353 ? 9.307 13.734 12.454 1.00 79.44 353 THR A O 1
ATOM 2672 N N . CYS A 1 354 ? 9.825 11.551 12.434 1.00 76.88 354 CYS A N 1
ATOM 2673 C CA . CYS A 1 354 ? 11.245 11.759 12.185 1.00 76.88 354 CYS A CA 1
ATOM 2674 C C . CYS A 1 354 ? 11.518 12.252 10.758 1.00 76.88 354 CYS A C 1
ATOM 2676 O O . CYS A 1 354 ? 11.059 11.665 9.777 1.00 76.88 354 CYS A O 1
ATOM 2678 N N . ASN A 1 355 ? 12.346 13.291 10.668 1.00 78.69 355 ASN A N 1
ATOM 2679 C CA . ASN A 1 355 ? 13.088 13.677 9.474 1.00 78.69 355 ASN A CA 1
ATOM 2680 C C . ASN A 1 355 ? 14.515 14.027 9.901 1.00 78.69 355 ASN A C 1
ATOM 2682 O O . ASN A 1 355 ? 14.724 15.014 10.607 1.00 78.69 355 ASN A O 1
ATOM 2686 N N . GLU A 1 356 ? 15.495 13.246 9.449 1.00 78.06 356 GLU A N 1
ATOM 2687 C CA . GLU A 1 356 ? 16.887 13.368 9.894 1.00 78.06 356 GLU A CA 1
ATOM 2688 C C . GLU A 1 356 ? 17.532 14.710 9.526 1.00 78.06 356 GLU A C 1
ATOM 2690 O O . GLU A 1 356 ? 18.459 15.147 10.205 1.00 78.06 356 GLU A O 1
ATOM 2695 N N . ASP A 1 357 ? 17.032 15.396 8.491 1.00 76.62 357 ASP A N 1
ATOM 2696 C CA . ASP A 1 357 ? 17.570 16.692 8.058 1.00 76.62 357 ASP A CA 1
ATOM 2697 C C . ASP A 1 357 ? 17.146 17.829 9.003 1.00 76.62 357 ASP A C 1
ATOM 2699 O O . ASP A 1 357 ? 17.745 18.905 9.002 1.00 76.62 357 ASP A O 1
ATOM 2703 N N . ARG A 1 358 ? 16.091 17.611 9.799 1.00 67.56 358 ARG A N 1
ATOM 2704 C CA . ARG A 1 358 ? 15.535 18.591 10.747 1.00 67.56 358 ARG A CA 1
ATOM 2705 C C . ARG A 1 358 ? 15.744 18.205 12.201 1.00 67.56 358 ARG A C 1
ATOM 2707 O O . ARG A 1 358 ? 15.873 19.088 13.046 1.00 67.56 358 ARG A O 1
ATOM 2714 N N . GLU A 1 359 ? 15.785 16.909 12.477 1.00 64.12 359 GLU A N 1
ATOM 2715 C CA . GLU A 1 359 ? 15.959 16.337 13.807 1.00 64.12 359 GLU A CA 1
ATOM 2716 C C . GLU A 1 359 ? 17.165 15.385 13.799 1.00 64.12 359 GLU A C 1
ATOM 2718 O O . GLU A 1 359 ? 17.010 14.165 13.681 1.00 64.12 359 GLU A O 1
ATOM 2723 N N . PRO A 1 360 ? 18.396 15.922 13.911 1.00 59.12 360 PRO A N 1
ATOM 2724 C CA . PRO A 1 360 ? 19.598 15.100 13.930 1.00 59.12 360 PRO A CA 1
ATOM 2725 C C . PRO A 1 360 ? 19.547 14.062 15.058 1.00 59.12 360 PRO A C 1
ATOM 2727 O O . PRO A 1 360 ? 19.361 14.408 16.224 1.00 59.12 360 PRO A O 1
ATOM 2730 N N . GLY A 1 361 ? 19.737 12.788 14.709 1.00 55.94 361 GLY A N 1
ATOM 2731 C CA . GLY A 1 361 ? 19.748 11.668 15.657 1.00 55.94 361 GLY A CA 1
ATOM 2732 C C . GLY A 1 361 ? 18.453 10.855 15.719 1.00 55.94 361 GLY A C 1
ATOM 2733 O O . GLY A 1 361 ? 18.457 9.789 16.333 1.00 55.94 361 GLY A O 1
ATOM 2734 N N . CYS A 1 362 ? 17.373 11.292 15.064 1.00 65.56 362 CYS A N 1
ATOM 2735 C CA . CYS A 1 362 ? 16.229 10.415 14.817 1.00 65.56 362 CYS A CA 1
ATOM 2736 C C . CYS A 1 362 ? 16.530 9.449 13.650 1.00 65.56 362 CYS A C 1
ATOM 2738 O O . CYS A 1 362 ? 17.448 9.677 12.864 1.00 65.56 362 CYS A O 1
ATOM 2740 N N . THR A 1 363 ? 15.792 8.340 13.543 1.00 71.56 363 THR A N 1
ATOM 2741 C CA . THR A 1 363 ? 15.868 7.418 12.396 1.00 71.56 363 THR A CA 1
ATOM 2742 C C . THR A 1 363 ? 14.480 7.267 11.793 1.00 71.56 363 THR A C 1
ATOM 2744 O O . THR A 1 363 ? 13.564 6.783 12.450 1.00 71.56 363 THR A O 1
ATOM 2747 N N . SER A 1 364 ? 14.305 7.703 10.547 1.00 71.56 364 SER A N 1
ATOM 2748 C CA . SER A 1 364 ? 13.002 7.687 9.872 1.00 71.56 364 SER A CA 1
ATOM 2749 C C . SER A 1 364 ? 12.698 6.351 9.206 1.00 71.56 364 SER A C 1
ATOM 2751 O O . SER A 1 364 ? 11.589 6.143 8.715 1.00 71.56 364 SER A O 1
ATOM 2753 N N . HIS A 1 365 ? 13.686 5.454 9.151 1.00 79.81 365 HIS A N 1
ATOM 2754 C CA . HIS A 1 365 ? 13.595 4.180 8.444 1.00 79.81 365 HIS A CA 1
ATOM 2755 C C . HIS A 1 365 ? 13.238 4.373 6.962 1.00 79.81 365 HIS A C 1
ATOM 2757 O O . HIS A 1 365 ? 12.334 3.735 6.433 1.00 79.81 365 HIS A O 1
ATOM 2763 N N . GLY A 1 366 ? 13.945 5.297 6.301 1.00 85.56 366 GLY A N 1
ATOM 2764 C CA . GLY A 1 366 ? 13.832 5.523 4.859 1.00 85.56 366 GLY A CA 1
ATOM 2765 C C . GLY A 1 366 ? 12.736 6.512 4.471 1.00 85.56 366 GLY A C 1
ATOM 2766 O O . GLY A 1 366 ? 11.915 6.208 3.610 1.00 85.56 366 GLY A O 1
ATOM 2767 N N . LEU A 1 367 ? 12.662 7.675 5.127 1.00 89.62 367 LEU A N 1
ATOM 2768 C CA . LEU A 1 367 ? 11.829 8.778 4.644 1.00 89.62 367 LEU A CA 1
ATOM 2769 C C . LEU A 1 367 ? 12.374 9.268 3.300 1.00 89.62 367 LEU A C 1
ATOM 2771 O O . LEU A 1 367 ? 13.545 9.642 3.200 1.00 89.62 367 LEU A O 1
ATOM 2775 N N . GLU A 1 368 ? 11.521 9.310 2.281 1.00 92.25 368 GLU A N 1
ATOM 2776 C CA . GLU A 1 368 ? 11.889 9.870 0.980 1.00 92.25 368 GLU A CA 1
ATOM 2777 C C . GLU A 1 368 ? 11.822 11.400 1.051 1.00 92.25 368 GLU A C 1
ATOM 2779 O O . GLU A 1 368 ? 10.903 11.984 1.641 1.00 92.25 368 GLU A O 1
ATOM 2784 N N . LYS A 1 369 ? 12.846 12.055 0.504 1.00 92.12 369 LYS A N 1
ATOM 2785 C CA . LYS A 1 369 ? 13.094 13.499 0.648 1.00 92.12 369 LYS A CA 1
ATOM 2786 C C . LYS A 1 369 ? 13.432 14.150 -0.694 1.00 92.12 369 LYS A C 1
ATOM 2788 O O . LYS A 1 369 ? 14.162 15.139 -0.738 1.00 92.12 369 LYS A O 1
ATOM 2793 N N . THR A 1 370 ? 12.936 13.592 -1.802 1.00 92.94 370 THR A N 1
ATOM 2794 C CA . THR A 1 370 ? 13.035 14.261 -3.105 1.00 92.94 370 THR A CA 1
ATOM 2795 C C . THR A 1 370 ? 12.295 15.597 -3.057 1.00 92.94 370 THR A C 1
ATOM 2797 O O . THR A 1 370 ? 11.472 15.842 -2.171 1.00 92.94 370 THR A O 1
ATOM 2800 N N . CYS A 1 371 ? 12.552 16.485 -4.020 1.00 94.44 371 CYS A N 1
ATOM 2801 C CA . CYS A 1 371 ? 11.850 17.767 -4.051 1.00 94.44 371 CYS A CA 1
ATOM 2802 C C . CYS A 1 371 ? 10.320 17.587 -4.082 1.00 94.44 371 CYS A C 1
ATOM 2804 O O . CYS A 1 371 ? 9.616 18.361 -3.437 1.00 94.44 371 CYS A O 1
ATOM 2806 N N . ALA A 1 372 ? 9.826 16.544 -4.762 1.00 95.50 372 ALA A N 1
ATOM 2807 C CA . ALA A 1 372 ? 8.409 16.224 -4.874 1.00 95.50 372 ALA A CA 1
ATOM 2808 C C . ALA A 1 372 ? 7.827 15.744 -3.534 1.00 95.50 372 ALA A C 1
ATOM 2810 O O . ALA A 1 372 ? 6.800 16.263 -3.100 1.00 95.50 372 ALA A O 1
ATOM 2811 N N . ASP A 1 373 ? 8.541 14.872 -2.812 1.00 94.81 373 ASP A N 1
ATOM 2812 C CA . ASP A 1 373 ? 8.141 14.417 -1.470 1.00 94.81 373 ASP A CA 1
ATOM 2813 C C . ASP A 1 373 ? 7.978 15.584 -0.488 1.00 94.81 373 ASP A C 1
ATOM 2815 O O . ASP A 1 373 ? 7.063 15.624 0.340 1.00 94.81 373 ASP A O 1
ATOM 2819 N N . MET A 1 374 ? 8.869 16.574 -0.584 1.00 91.56 374 MET A N 1
ATOM 2820 C CA . MET A 1 374 ? 8.874 17.722 0.320 1.00 91.56 374 MET A CA 1
ATOM 2821 C C . MET A 1 374 ? 7.726 18.710 0.064 1.00 91.56 374 MET A C 1
ATOM 2823 O O . MET A 1 374 ? 7.448 19.534 0.938 1.00 91.56 374 MET A O 1
ATOM 2827 N N . PHE A 1 375 ? 7.007 18.612 -1.063 1.00 92.50 375 PHE A N 1
ATOM 2828 C CA . PHE A 1 375 ? 5.753 19.352 -1.269 1.00 92.50 375 PHE A CA 1
ATOM 2829 C C . PHE A 1 375 ? 4.588 18.814 -0.438 1.00 92.50 375 PHE A C 1
ATOM 2831 O O . PHE A 1 375 ? 3.622 19.540 -0.199 1.00 92.50 375 PHE A O 1
ATOM 2838 N N . GLU A 1 376 ? 4.652 17.557 -0.007 1.00 92.94 376 GLU A N 1
ATOM 2839 C CA . GLU A 1 376 ? 3.581 16.934 0.770 1.00 92.94 376 GLU A CA 1
ATOM 2840 C C . GLU A 1 376 ? 3.745 17.187 2.269 1.00 92.94 376 GLU A C 1
ATOM 2842 O O . GLU A 1 376 ? 2.766 17.257 3.016 1.00 92.94 376 GLU A O 1
ATOM 2847 N N . GLY A 1 377 ? 4.985 17.364 2.722 1.00 86.44 377 GLY A N 1
ATOM 2848 C CA . GLY A 1 377 ? 5.298 17.600 4.123 1.00 86.44 377 GLY A CA 1
ATOM 2849 C C . GLY A 1 377 ? 6.684 17.114 4.516 1.00 86.44 377 GLY A C 1
ATOM 2850 O O . GLY A 1 377 ? 7.390 16.448 3.756 1.00 86.44 377 GLY A O 1
ATOM 2851 N N . TRP A 1 378 ? 7.072 17.444 5.746 1.00 80.38 378 TRP A N 1
ATOM 2852 C CA . TRP A 1 378 ? 8.429 17.197 6.236 1.00 80.38 378 TRP A CA 1
ATOM 2853 C C . TRP A 1 378 ? 8.619 15.798 6.818 1.00 80.38 378 TRP A C 1
ATOM 2855 O O . TRP A 1 378 ? 9.747 15.343 6.890 1.00 80.38 378 TRP A O 1
ATOM 2865 N N . MET A 1 379 ? 7.555 15.121 7.240 1.00 83.81 379 MET A N 1
ATOM 2866 C CA . MET A 1 379 ? 7.597 13.784 7.845 1.00 83.81 379 MET A CA 1
ATOM 2867 C C . MET A 1 379 ? 6.278 13.048 7.572 1.00 83.81 379 MET A C 1
ATOM 2869 O O . MET A 1 379 ? 5.294 13.687 7.183 1.00 83.81 379 MET A O 1
ATOM 2873 N N . ARG A 1 380 ? 6.239 11.718 7.731 1.00 91.56 380 ARG A N 1
ATOM 2874 C CA . ARG A 1 380 ? 5.118 10.895 7.234 1.00 91.56 380 ARG A CA 1
ATOM 2875 C C . ARG A 1 380 ? 3.786 11.210 7.906 1.00 91.56 380 ARG A C 1
ATOM 2877 O O . ARG A 1 380 ? 2.784 11.327 7.201 1.00 91.56 380 ARG A O 1
ATOM 2884 N N . LEU A 1 381 ? 3.758 11.435 9.224 1.00 85.75 381 LEU A N 1
ATOM 2885 C CA . LEU A 1 381 ? 2.526 11.840 9.914 1.00 85.75 381 LEU A CA 1
ATOM 2886 C C . LEU A 1 381 ? 1.964 13.160 9.352 1.00 85.75 381 LEU A C 1
ATOM 2888 O O . LEU A 1 381 ? 0.762 13.277 9.120 1.00 85.75 381 LEU A O 1
ATOM 2892 N N . ASN A 1 382 ? 2.826 14.138 9.075 1.00 84.00 382 ASN A N 1
ATOM 2893 C CA . ASN A 1 382 ? 2.445 15.424 8.502 1.00 84.00 382 ASN A CA 1
ATOM 2894 C C . ASN A 1 382 ? 1.946 15.246 7.070 1.00 84.00 382 ASN A C 1
ATOM 2896 O O . ASN A 1 382 ? 0.882 15.771 6.759 1.00 84.00 382 ASN A O 1
ATOM 2900 N N . ARG A 1 383 ? 2.643 14.463 6.236 1.00 94.56 383 ARG A N 1
ATOM 2901 C CA . ARG A 1 383 ? 2.192 14.130 4.873 1.00 94.56 383 ARG A CA 1
ATOM 2902 C C . ARG A 1 383 ? 0.799 13.497 4.892 1.00 94.56 383 ARG A C 1
ATOM 2904 O O . ARG A 1 383 ? -0.084 13.956 4.176 1.00 94.56 383 ARG A O 1
ATOM 2911 N N . ALA A 1 384 ? 0.559 12.537 5.787 1.00 94.88 384 ALA A N 1
ATOM 2912 C CA . ALA A 1 384 ? -0.747 11.897 5.951 1.00 94.88 384 ALA A CA 1
ATOM 2913 C C . ALA A 1 384 ? -1.855 12.894 6.333 1.00 94.88 384 ALA A C 1
ATOM 2915 O O . ALA A 1 384 ? -2.919 12.923 5.714 1.00 94.88 384 ALA A O 1
ATOM 2916 N N . GLN A 1 385 ? -1.590 13.756 7.319 1.00 86.56 385 GLN A N 1
ATOM 2917 C CA . GLN A 1 385 ? -2.526 14.798 7.749 1.00 86.56 385 GLN A CA 1
ATOM 2918 C C . GLN A 1 385 ? -2.828 15.796 6.621 1.00 86.56 385 GLN A C 1
ATOM 2920 O O . GLN A 1 385 ? -3.989 16.146 6.399 1.00 86.56 385 GLN A O 1
ATOM 2925 N N . GLN A 1 386 ? -1.800 16.235 5.889 1.00 89.38 386 GLN A N 1
ATOM 2926 C CA . GLN A 1 386 ? -1.930 17.169 4.769 1.00 89.38 386 GLN A CA 1
ATOM 2927 C C . GLN A 1 386 ? -2.706 16.551 3.605 1.00 89.38 386 GLN A C 1
ATOM 2929 O O . GLN A 1 386 ? -3.580 17.206 3.032 1.00 89.38 386 GLN A O 1
ATOM 2934 N N . TYR A 1 387 ? -2.426 15.292 3.274 1.00 97.44 387 TYR A N 1
ATOM 2935 C CA . TYR A 1 387 ? -3.121 14.563 2.222 1.00 97.44 387 TYR A CA 1
ATOM 2936 C C . TYR A 1 387 ? -4.600 14.351 2.562 1.00 97.44 387 TYR A C 1
ATOM 2938 O O . TYR A 1 387 ? -5.480 14.621 1.746 1.00 97.44 387 TYR A O 1
ATOM 2946 N N . PHE A 1 388 ? -4.913 13.965 3.800 1.00 93.50 388 PHE A N 1
ATOM 2947 C CA . PHE A 1 388 ? -6.303 13.789 4.214 1.00 93.50 388 PHE A CA 1
ATOM 2948 C C . PHE A 1 388 ? -7.077 15.117 4.255 1.00 93.50 388 PHE A C 1
ATOM 2950 O O . PHE A 1 388 ? -8.219 15.199 3.792 1.00 93.50 388 PHE A O 1
ATOM 2957 N N . ALA A 1 389 ? -6.441 16.195 4.729 1.00 90.06 389 ALA A N 1
ATOM 2958 C CA . ALA A 1 389 ? -7.002 17.543 4.644 1.00 90.06 389 ALA A CA 1
ATOM 2959 C C . ALA A 1 389 ? -7.222 17.981 3.185 1.00 90.06 389 ALA A C 1
ATOM 2961 O O . ALA A 1 389 ? -8.229 18.622 2.877 1.00 90.06 389 ALA A O 1
ATOM 2962 N N . TYR A 1 390 ? -6.310 17.605 2.282 1.00 97.62 390 TYR A N 1
ATOM 2963 C CA . TYR A 1 390 ? -6.442 17.838 0.848 1.00 97.62 390 TYR A CA 1
ATOM 2964 C C . TYR A 1 390 ? -7.655 17.113 0.263 1.00 97.62 390 TYR A C 1
ATOM 2966 O O . TYR A 1 390 ? -8.466 17.764 -0.388 1.00 97.62 390 TYR A O 1
ATOM 2974 N N . LEU A 1 391 ? -7.840 15.818 0.535 1.00 98.00 391 LEU A N 1
ATOM 2975 C CA . LEU A 1 391 ? -8.996 15.065 0.036 1.00 98.00 391 LEU A CA 1
ATOM 2976 C C . LEU A 1 391 ? -10.318 15.688 0.497 1.00 98.00 391 LEU A C 1
ATOM 2978 O O . LEU A 1 391 ? -11.227 15.884 -0.314 1.00 98.00 391 LEU A O 1
ATOM 2982 N N . ARG A 1 392 ? -10.405 16.084 1.775 1.00 95.75 392 ARG A N 1
ATOM 2983 C CA . ARG A 1 392 ? -11.582 16.784 2.311 1.00 95.75 392 ARG A CA 1
ATOM 2984 C C . ARG A 1 392 ? -11.846 18.099 1.571 1.00 95.75 392 ARG A C 1
ATOM 2986 O O . ARG A 1 392 ? -12.993 18.397 1.244 1.00 95.75 392 ARG A O 1
ATOM 2993 N N . ALA A 1 393 ? -10.801 18.880 1.299 1.00 96.25 393 ALA A N 1
ATOM 2994 C CA . ALA A 1 393 ? -10.910 20.141 0.568 1.00 96.25 393 ALA A CA 1
ATOM 2995 C C . ALA A 1 393 ? -11.241 19.942 -0.923 1.00 96.25 393 ALA A C 1
ATOM 2997 O O . ALA A 1 393 ? -11.999 20.728 -1.487 1.00 96.25 393 ALA A O 1
ATOM 2998 N N . TYR A 1 394 ? -10.696 18.900 -1.555 1.00 98.00 394 TYR A N 1
ATOM 2999 C CA . TYR A 1 394 ? -10.903 18.578 -2.966 1.00 98.00 394 TYR A CA 1
ATOM 3000 C C . TYR A 1 394 ? -12.354 18.169 -3.237 1.00 98.00 394 TYR A C 1
ATOM 3002 O O . TYR A 1 394 ? -12.987 18.712 -4.139 1.00 98.00 394 TYR A O 1
ATOM 3010 N N . PHE A 1 395 ? -12.901 17.259 -2.425 1.00 97.56 395 PHE A N 1
ATOM 3011 C CA . PHE A 1 395 ? -14.264 16.747 -2.600 1.00 97.56 395 PHE A CA 1
ATOM 3012 C C . PHE A 1 395 ? -15.340 17.557 -1.861 1.00 97.56 395 PHE A C 1
ATOM 3014 O O . PHE A 1 395 ? -16.531 17.311 -2.054 1.00 97.56 395 PHE A O 1
ATOM 3021 N N . GLY A 1 396 ? -14.949 18.492 -0.990 1.00 97.44 396 GLY A N 1
ATOM 3022 C CA . GLY A 1 396 ? -15.872 19.279 -0.163 1.00 97.44 396 GLY A CA 1
ATOM 3023 C C . GLY A 1 396 ? -16.582 18.475 0.935 1.00 97.44 396 GLY A C 1
ATOM 3024 O O . GLY A 1 396 ? -17.534 18.968 1.538 1.00 97.44 396 GLY A O 1
ATOM 3025 N N . LYS A 1 397 ? -16.147 17.237 1.188 1.00 96.06 397 LYS A N 1
ATOM 3026 C CA . LYS A 1 397 ? -16.668 16.326 2.214 1.00 96.06 397 LYS A CA 1
ATOM 3027 C C . LYS A 1 397 ? -15.601 15.306 2.604 1.00 96.06 397 LYS A C 1
ATOM 3029 O O . LYS A 1 397 ? -14.624 15.120 1.884 1.00 96.06 397 LYS A O 1
ATOM 3034 N N . GLU A 1 398 ? -15.804 14.622 3.721 1.00 95.31 398 GLU A N 1
ATOM 3035 C CA . GLU A 1 398 ? -15.020 13.428 4.034 1.00 95.31 398 GLU A CA 1
ATOM 3036 C C . GLU A 1 398 ? -15.415 12.294 3.086 1.00 95.31 398 GLU A C 1
ATOM 3038 O O . GLU A 1 398 ? -16.601 12.047 2.861 1.00 95.31 398 GLU A O 1
ATOM 3043 N N . VAL A 1 399 ? -14.413 11.651 2.488 1.00 95.88 399 VAL A N 1
ATOM 3044 C CA . VAL A 1 399 ? -14.603 10.573 1.502 1.00 95.88 399 VAL A CA 1
ATOM 3045 C C . VAL A 1 399 ? -13.949 9.259 1.924 1.00 95.88 399 VAL A C 1
ATOM 3047 O O . VAL A 1 399 ? -14.340 8.203 1.448 1.00 95.88 399 VAL A O 1
ATOM 3050 N N . HIS A 1 400 ? -13.000 9.329 2.855 1.00 97.31 400 HIS A N 1
ATOM 3051 C CA . HIS A 1 400 ? -12.217 8.227 3.415 1.00 97.31 400 HIS A CA 1
ATOM 3052 C C . HIS A 1 400 ? -12.053 8.464 4.921 1.00 97.31 400 HIS A C 1
ATOM 3054 O O . HIS A 1 400 ? -12.377 9.556 5.395 1.00 97.31 400 HIS A O 1
ATOM 3060 N N . SER A 1 401 ? -11.527 7.495 5.672 1.00 97.00 401 SER A N 1
ATOM 3061 C CA . SER A 1 401 ? -11.209 7.682 7.094 1.00 97.00 401 SER A CA 1
ATOM 3062 C C . SER A 1 401 ? -9.710 7.882 7.326 1.00 97.00 401 SER A C 1
ATOM 3064 O O . SER A 1 401 ? -8.880 7.366 6.581 1.00 97.00 401 SER A O 1
ATOM 3066 N N . PHE A 1 402 ? -9.350 8.638 8.365 1.00 96.25 402 PHE A N 1
ATOM 3067 C CA . PHE A 1 402 ? -7.965 8.820 8.799 1.00 96.25 402 PHE A CA 1
ATOM 3068 C C . PHE A 1 402 ? -7.849 8.589 10.298 1.00 96.25 402 PHE A C 1
ATOM 3070 O O . PHE A 1 402 ? -8.598 9.170 11.085 1.00 96.25 402 PHE A O 1
ATOM 3077 N N . HIS A 1 403 ? -6.880 7.765 10.684 1.00 95.75 403 HIS A N 1
ATOM 3078 C CA . HIS A 1 403 ? -6.638 7.396 12.066 1.00 95.75 403 HIS A CA 1
ATOM 3079 C C . HIS A 1 403 ? -5.152 7.504 12.392 1.00 95.75 403 HIS A C 1
ATOM 3081 O O . HIS A 1 403 ? -4.311 6.810 11.818 1.00 95.75 403 HIS A O 1
ATOM 3087 N N . ALA A 1 404 ? -4.832 8.358 13.360 1.00 83.19 404 ALA A N 1
ATOM 3088 C CA . ALA A 1 404 ? -3.496 8.408 13.924 1.00 83.19 404 ALA A CA 1
ATOM 3089 C C . ALA A 1 404 ? -3.367 7.324 15.009 1.00 83.19 404 ALA A C 1
ATOM 3091 O O . ALA A 1 404 ? -4.096 7.373 16.001 1.00 83.19 404 ALA A O 1
ATOM 3092 N N . ILE A 1 405 ? -2.465 6.360 14.825 1.00 83.94 405 ILE A N 1
ATOM 3093 C CA . ILE A 1 405 ? -2.257 5.221 15.723 1.00 83.94 405 ILE A CA 1
ATOM 3094 C C . ILE A 1 405 ? -1.393 5.654 16.914 1.00 83.94 405 ILE A C 1
ATOM 3096 O O . ILE A 1 405 ? -0.226 6.015 16.714 1.00 83.94 405 ILE A O 1
ATOM 3100 N N . PRO A 1 406 ? -1.931 5.633 18.148 1.00 75.62 406 PRO A N 1
ATOM 3101 C CA . PRO A 1 406 ? -1.179 6.032 19.329 1.00 75.62 406 PRO A CA 1
ATOM 3102 C C . PRO A 1 406 ? 0.053 5.162 19.546 1.00 75.62 406 PRO A C 1
ATOM 3104 O O . PRO A 1 406 ? -0.008 3.943 19.411 1.00 75.62 406 PRO A O 1
ATOM 3107 N N . ASN A 1 407 ? 1.160 5.796 19.928 1.00 64.88 407 ASN A N 1
ATOM 3108 C CA . ASN A 1 407 ? 2.420 5.143 20.301 1.00 64.88 407 ASN A CA 1
ATOM 3109 C C . ASN A 1 407 ? 3.096 4.295 19.209 1.00 64.88 407 ASN A C 1
ATOM 3111 O O . ASN A 1 407 ? 4.101 3.646 19.486 1.00 64.88 407 ASN A O 1
ATOM 3115 N N . ALA A 1 408 ? 2.604 4.333 17.970 1.00 76.19 408 ALA A N 1
ATOM 3116 C CA . ALA A 1 408 ? 3.249 3.701 16.828 1.00 76.19 408 ALA A CA 1
ATOM 3117 C C . ALA A 1 408 ? 4.084 4.725 16.047 1.00 76.19 408 ALA A C 1
ATOM 3119 O O . ALA A 1 408 ? 3.655 5.862 15.839 1.00 76.19 408 ALA A O 1
ATOM 3120 N N . ALA A 1 409 ? 5.270 4.309 15.610 1.00 79.56 409 ALA A N 1
ATOM 3121 C CA . ALA A 1 409 ? 6.110 5.046 14.668 1.00 79.56 409 ALA A CA 1
ATOM 3122 C C . ALA A 1 409 ? 6.033 4.374 13.283 1.00 79.56 409 ALA A C 1
ATOM 3124 O O . ALA A 1 409 ? 4.959 3.930 12.870 1.00 79.56 409 ALA A O 1
ATOM 3125 N N . HIS A 1 410 ? 7.157 4.275 12.574 1.00 87.88 410 HIS A N 1
ATOM 3126 C CA . HIS A 1 410 ? 7.239 3.664 11.247 1.00 87.88 410 HIS A CA 1
ATOM 3127 C C . HIS A 1 410 ? 7.278 2.121 11.279 1.00 87.88 410 HIS A C 1
ATOM 3129 O O . HIS A 1 410 ? 8.132 1.515 10.641 1.00 87.88 410 HIS A O 1
ATOM 3135 N N . ASP A 1 411 ? 6.406 1.467 12.050 1.00 85.56 411 ASP A N 1
ATOM 3136 C CA . ASP A 1 411 ? 6.453 0.019 12.314 1.00 85.56 411 ASP A CA 1
ATOM 3137 C C . ASP A 1 411 ? 5.155 -0.681 11.878 1.00 85.56 411 ASP A C 1
ATOM 3139 O O . ASP A 1 411 ? 4.075 -0.392 12.394 1.00 85.56 411 ASP A O 1
ATOM 3143 N N . HIS A 1 412 ? 5.249 -1.623 10.935 1.00 88.69 412 HIS A N 1
ATOM 3144 C CA . HIS A 1 412 ? 4.071 -2.311 10.396 1.00 88.69 412 HIS A CA 1
ATOM 3145 C C . HIS A 1 412 ? 3.357 -3.191 11.432 1.00 88.69 412 HIS A C 1
ATOM 3147 O O . HIS A 1 412 ? 2.135 -3.310 11.375 1.00 88.69 412 HIS A O 1
ATOM 3153 N N . THR A 1 413 ? 4.085 -3.775 12.386 1.00 84.06 413 THR A N 1
ATOM 3154 C CA . THR A 1 413 ? 3.511 -4.626 13.434 1.00 84.06 413 THR A CA 1
ATOM 3155 C C . THR A 1 413 ? 2.709 -3.776 14.409 1.00 84.06 413 THR A C 1
ATOM 3157 O O . THR A 1 413 ? 1.527 -4.036 14.619 1.00 84.06 413 THR A O 1
ATOM 3160 N N . LEU A 1 414 ? 3.297 -2.689 14.922 1.00 80.50 414 LEU A N 1
ATOM 3161 C CA . LEU A 1 414 ? 2.595 -1.775 15.831 1.00 80.50 414 LEU A CA 1
ATOM 3162 C C . LEU A 1 414 ? 1.379 -1.113 15.177 1.00 80.50 414 LEU A C 1
ATOM 3164 O O . LEU A 1 414 ? 0.373 -0.880 15.845 1.00 80.50 414 LEU A O 1
ATOM 3168 N N . ILE A 1 415 ? 1.450 -0.809 13.878 1.00 88.31 415 ILE A N 1
ATOM 3169 C CA . ILE A 1 415 ? 0.308 -0.252 13.155 1.00 88.31 415 ILE A CA 1
ATOM 3170 C C . ILE A 1 415 ? -0.794 -1.301 12.994 1.00 88.31 415 ILE A C 1
ATOM 3172 O O . ILE A 1 415 ? -1.924 -1.042 13.413 1.00 88.31 415 ILE A O 1
ATOM 3176 N N . PHE A 1 416 ? -0.500 -2.464 12.405 1.00 93.06 416 PHE A N 1
ATOM 3177 C CA . PHE A 1 416 ? -1.529 -3.436 12.020 1.00 93.06 416 PHE A CA 1
ATOM 3178 C C . PHE A 1 416 ? -2.094 -4.256 13.183 1.00 93.06 416 PHE A C 1
ATOM 3180 O O . PHE A 1 416 ? -3.249 -4.672 13.109 1.00 93.06 416 PHE A O 1
ATOM 3187 N N . GLU A 1 417 ? -1.343 -4.434 14.270 1.00 88.12 417 GLU A N 1
ATOM 3188 C CA . GLU A 1 417 ? -1.829 -5.0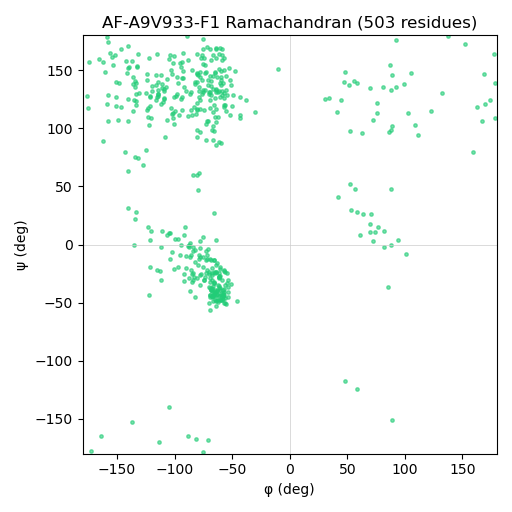90 15.493 1.00 88.12 417 GLU A CA 1
ATOM 3189 C C . GLU A 1 417 ? -2.491 -4.109 16.478 1.00 88.12 417 GLU A C 1
ATOM 3191 O O . GLU A 1 417 ? -2.998 -4.520 17.523 1.00 88.12 417 GLU A O 1
ATOM 3196 N N . SER A 1 418 ? -2.540 -2.809 16.155 1.00 85.06 418 SER A N 1
ATOM 3197 C CA . SER A 1 418 ? -3.240 -1.828 16.988 1.00 85.06 418 SER A CA 1
ATOM 3198 C C . SER A 1 418 ? -4.754 -2.092 17.030 1.00 85.06 418 SER A C 1
ATOM 3200 O O . SER A 1 418 ? -5.340 -2.474 16.013 1.00 85.06 418 SER A O 1
ATOM 3202 N N . PRO A 1 419 ? -5.449 -1.794 18.148 1.00 84.50 419 PRO A N 1
ATOM 3203 C CA . PRO A 1 419 ? -6.900 -1.982 18.242 1.00 84.50 419 PRO A CA 1
ATOM 3204 C C . PRO A 1 419 ? -7.689 -1.286 17.122 1.00 84.50 419 PRO A C 1
ATOM 3206 O O . PRO A 1 419 ? -8.672 -1.826 16.616 1.00 84.50 419 PRO A O 1
ATOM 3209 N N . ILE A 1 420 ? -7.227 -0.104 16.697 1.00 88.00 420 ILE A N 1
ATOM 3210 C CA . ILE A 1 420 ? -7.829 0.650 15.593 1.00 88.00 420 ILE A CA 1
ATOM 3211 C C . ILE A 1 420 ? -7.694 -0.135 14.284 1.00 88.00 420 ILE A C 1
ATOM 3213 O O . ILE A 1 420 ? -8.701 -0.375 13.618 1.00 88.00 420 ILE A O 1
ATOM 3217 N N . ALA A 1 421 ? -6.483 -0.569 13.925 1.00 94.56 421 ALA A N 1
ATOM 3218 C CA . ALA A 1 421 ? -6.260 -1.308 12.686 1.00 94.56 421 ALA A CA 1
ATOM 3219 C C . ALA A 1 421 ? -6.999 -2.651 12.677 1.00 94.56 421 ALA A C 1
ATOM 3221 O O . ALA A 1 421 ? -7.646 -2.964 11.681 1.00 94.56 421 ALA A O 1
ATOM 3222 N N . LEU A 1 422 ? -6.992 -3.395 13.790 1.00 92.94 422 LEU A N 1
ATOM 3223 C CA . LEU A 1 422 ? -7.729 -4.655 13.908 1.00 92.94 422 LEU A CA 1
ATOM 3224 C C . LEU A 1 422 ? -9.231 -4.453 13.653 1.00 92.94 422 LEU A C 1
ATOM 3226 O O . LEU A 1 422 ? -9.839 -5.205 12.892 1.00 92.94 422 LEU A O 1
ATOM 3230 N N . SER A 1 423 ? -9.825 -3.399 14.222 1.00 92.94 423 SER A N 1
ATOM 3231 C CA . SER A 1 423 ? -11.245 -3.094 14.007 1.00 92.94 423 SER A CA 1
ATOM 3232 C C . SER A 1 423 ? -11.573 -2.715 12.556 1.00 92.94 423 SER A C 1
ATOM 3234 O O . SER A 1 423 ? -12.644 -3.058 12.064 1.00 92.94 423 SER A O 1
ATOM 3236 N N . LEU A 1 424 ? -10.652 -2.051 11.850 1.00 95.00 424 LEU A N 1
ATOM 3237 C CA . LEU A 1 424 ? -10.851 -1.596 10.471 1.00 95.00 424 LEU A CA 1
ATOM 3238 C C . LEU A 1 424 ? -10.587 -2.702 9.446 1.00 95.00 424 LEU A C 1
ATOM 3240 O O . LEU A 1 424 ? -11.368 -2.881 8.514 1.00 95.00 424 LEU A O 1
ATOM 3244 N N . VAL A 1 425 ? -9.496 -3.452 9.602 1.00 97.06 425 VAL A N 1
ATOM 3245 C CA . VAL A 1 425 ? -9.095 -4.503 8.655 1.00 97.06 425 VAL A CA 1
ATOM 3246 C C . VAL A 1 425 ? -10.093 -5.658 8.688 1.00 97.06 425 VAL A C 1
ATOM 3248 O O . VAL A 1 425 ? -10.520 -6.115 7.631 1.00 97.06 425 VAL A O 1
ATOM 3251 N N . PHE A 1 426 ? -10.507 -6.090 9.885 1.00 97.25 426 PHE A N 1
ATOM 3252 C CA . PHE A 1 426 ? -11.299 -7.310 10.071 1.00 97.25 426 PHE A CA 1
ATOM 3253 C C . PHE A 1 426 ? -12.814 -7.084 10.175 1.00 97.25 426 PHE A C 1
ATOM 3255 O O . PHE A 1 426 ? -13.567 -8.033 10.391 1.00 97.25 426 PHE A O 1
ATOM 3262 N N . ALA A 1 427 ? -13.296 -5.850 9.998 1.00 93.69 427 ALA A N 1
ATOM 3263 C CA . ALA A 1 427 ? -14.729 -5.580 9.929 1.00 93.69 427 ALA A CA 1
ATOM 3264 C C . ALA A 1 427 ? -15.341 -6.158 8.643 1.00 93.69 427 ALA A C 1
ATOM 3266 O O . ALA A 1 427 ? -15.011 -5.727 7.533 1.00 93.69 427 ALA A O 1
ATOM 3267 N N . LEU A 1 428 ? -16.264 -7.107 8.800 1.00 90.50 428 LEU A N 1
ATOM 3268 C CA . LEU A 1 428 ? -17.044 -7.668 7.699 1.00 90.50 428 LEU A CA 1
ATOM 3269 C C . LEU A 1 428 ? -18.216 -6.745 7.331 1.00 90.50 428 LEU A C 1
ATOM 3271 O O . LEU A 1 428 ? -18.817 -6.149 8.225 1.00 90.50 428 LEU A O 1
ATOM 3275 N N . PRO A 1 429 ? -18.606 -6.675 6.047 1.00 87.94 429 PRO A N 1
ATOM 3276 C CA . PRO A 1 429 ? -19.851 -6.037 5.644 1.00 87.94 429 PRO A CA 1
ATOM 3277 C C . PRO A 1 429 ? -21.054 -6.720 6.293 1.00 87.94 429 PRO A C 1
ATOM 3279 O O . PRO A 1 429 ? -21.089 -7.956 6.411 1.00 87.94 429 PRO A O 1
ATOM 3282 N N . ASP A 1 430 ? -22.063 -5.926 6.646 1.00 77.38 430 ASP A N 1
ATOM 3283 C CA . ASP A 1 430 ? -23.360 -6.441 7.077 1.00 77.38 430 ASP A CA 1
ATOM 3284 C C . ASP A 1 430 ? -23.930 -7.380 6.005 1.00 77.38 430 ASP A C 1
ATOM 3286 O O . ASP A 1 430 ? -23.928 -7.069 4.811 1.00 77.38 430 ASP A O 1
ATOM 3290 N N . VAL A 1 431 ? -24.424 -8.549 6.421 1.00 63.72 431 VAL A N 1
ATOM 3291 C CA . VAL A 1 431 ? -25.143 -9.445 5.508 1.00 63.72 431 VAL A CA 1
ATOM 3292 C C . VAL A 1 431 ? -26.477 -8.775 5.167 1.00 63.72 431 VAL A C 1
ATOM 3294 O O . VAL A 1 431 ? -27.240 -8.482 6.093 1.00 63.72 431 VAL A O 1
ATOM 3297 N N . PRO A 1 432 ? -26.813 -8.545 3.883 1.00 46.41 432 PRO A N 1
ATOM 3298 C CA . PRO A 1 432 ? -28.141 -8.074 3.521 1.00 46.41 432 PRO A CA 1
ATOM 3299 C C . PRO A 1 432 ? -29.178 -9.067 4.051 1.00 46.41 432 PRO A C 1
ATOM 3301 O O . PRO A 1 432 ? -29.167 -10.243 3.686 1.00 46.41 432 PRO A O 1
ATOM 3304 N N . SER A 1 433 ? -30.058 -8.618 4.943 1.00 35.28 433 SER A N 1
ATOM 3305 C CA . SER A 1 433 ? -31.077 -9.470 5.547 1.00 35.28 433 SER A CA 1
ATOM 3306 C C . SER A 1 433 ? -32.105 -9.897 4.495 1.00 35.28 433 SER A C 1
ATOM 3308 O O . SER A 1 433 ? -33.055 -9.185 4.178 1.00 35.28 433 SER A O 1
ATOM 3310 N N . THR A 1 434 ? -31.959 -11.101 3.948 1.00 41.16 434 THR A N 1
ATOM 3311 C CA . THR A 1 434 ? -32.984 -11.725 3.102 1.00 41.16 434 THR A CA 1
ATOM 3312 C C . THR A 1 434 ? -34.104 -12.314 3.957 1.00 41.16 434 THR A C 1
ATOM 3314 O O . THR A 1 434 ? -34.329 -13.514 3.920 1.00 41.16 434 THR A O 1
ATOM 3317 N N . THR A 1 435 ? -34.812 -11.488 4.729 1.00 39.38 435 THR A N 1
ATOM 3318 C CA . THR A 1 435 ? -36.148 -11.807 5.266 1.00 39.38 435 THR A CA 1
ATOM 3319 C C . THR A 1 435 ? -36.852 -10.529 5.720 1.00 39.38 435 THR A C 1
ATOM 3321 O O . THR A 1 435 ? -36.812 -10.153 6.889 1.00 39.38 435 THR A O 1
ATOM 3324 N N . SER A 1 436 ? -37.576 -9.896 4.805 1.00 35.06 436 SER A N 1
ATOM 3325 C CA . SER A 1 436 ? -38.793 -9.158 5.146 1.00 35.06 436 SER A CA 1
ATOM 3326 C C . SER A 1 436 ? -39.880 -9.519 4.136 1.00 35.06 436 SER A C 1
ATOM 3328 O O . SER A 1 436 ? -40.233 -8.768 3.232 1.00 35.06 436 SER A O 1
ATOM 3330 N N . GLY A 1 437 ? -40.431 -10.727 4.303 1.00 38.09 437 GLY A N 1
ATOM 3331 C CA . GLY A 1 437 ? -41.828 -10.943 3.930 1.00 38.09 437 GLY A CA 1
ATOM 3332 C C . GLY A 1 437 ? -42.703 -9.943 4.703 1.00 38.09 437 GLY A C 1
ATOM 3333 O O . GLY A 1 437 ? -42.306 -9.520 5.793 1.00 38.09 437 GLY A O 1
ATOM 3334 N N . PRO A 1 438 ? -43.845 -9.511 4.146 1.00 36.50 438 PRO A N 1
ATOM 3335 C CA . PRO A 1 438 ? -44.620 -8.411 4.701 1.00 36.50 438 PRO A CA 1
ATOM 3336 C C . PRO A 1 438 ? -45.097 -8.783 6.107 1.00 36.50 438 PRO A C 1
ATOM 3338 O O . PRO A 1 438 ? -45.931 -9.668 6.275 1.00 36.50 438 PRO A O 1
ATOM 3341 N N . SER A 1 439 ? -44.534 -8.137 7.126 1.00 35.62 439 SER A N 1
ATOM 3342 C CA . SER A 1 439 ? -45.003 -8.275 8.496 1.00 35.62 439 SER A CA 1
ATOM 3343 C C . SER A 1 439 ? -46.205 -7.361 8.697 1.00 35.62 439 SER A C 1
ATOM 3345 O O . SER A 1 439 ? -46.106 -6.130 8.667 1.00 35.62 439 SER A O 1
ATOM 3347 N N . ASP A 1 440 ? -47.360 -7.996 8.883 1.00 35.12 440 ASP A N 1
ATOM 3348 C CA . ASP A 1 440 ? -48.589 -7.366 9.336 1.00 35.12 440 ASP A CA 1
ATOM 3349 C C . ASP A 1 440 ? -48.321 -6.533 10.593 1.00 35.12 440 ASP A C 1
ATOM 3351 O O . ASP A 1 440 ? -47.899 -7.028 11.643 1.00 35.12 440 ASP A O 1
ATOM 3355 N N . LYS A 1 441 ? -48.582 -5.229 10.488 1.00 36.12 441 LYS A N 1
ATOM 3356 C CA . LYS A 1 441 ? -48.603 -4.332 11.639 1.00 36.12 441 LYS A CA 1
ATOM 3357 C C . LYS A 1 441 ? -49.862 -4.617 12.452 1.00 36.12 441 LYS A C 1
ATOM 3359 O O . LYS A 1 441 ? -50.934 -4.126 12.110 1.00 36.12 441 LYS A O 1
ATOM 3364 N N . HIS A 1 442 ? -49.712 -5.309 13.577 1.00 29.34 442 HIS A N 1
ATOM 3365 C CA . HIS A 1 442 ? -50.673 -5.237 14.676 1.00 29.34 442 HIS A CA 1
ATOM 3366 C C . HIS A 1 442 ? -49.994 -4.641 15.920 1.00 29.34 442 HIS A C 1
ATOM 3368 O O . HIS A 1 442 ? -48.964 -5.156 16.357 1.00 29.34 442 HIS A O 1
ATOM 3374 N N . PRO A 1 443 ? -50.522 -3.549 16.505 1.00 33.91 443 PRO A N 1
ATOM 3375 C CA . PRO A 1 443 ? -49.917 -2.924 17.672 1.00 33.91 443 PRO A CA 1
ATOM 3376 C C . PRO A 1 443 ? -50.310 -3.695 18.936 1.00 33.91 443 PRO A C 1
ATOM 3378 O O . PRO A 1 443 ? -51.485 -3.744 19.301 1.00 33.91 443 PRO A O 1
ATOM 3381 N N . SER A 1 444 ? -49.334 -4.283 19.630 1.00 32.84 444 SER A N 1
ATOM 3382 C CA . SER A 1 444 ? -49.549 -4.854 20.961 1.00 32.84 444 SER A CA 1
ATOM 3383 C C . SER A 1 444 ? -49.147 -3.860 22.048 1.00 32.84 444 SER A C 1
ATOM 3385 O O . SER A 1 444 ? -47.975 -3.550 22.251 1.00 32.84 444 SER A O 1
ATOM 3387 N N . ASN A 1 445 ? -50.173 -3.401 22.748 1.00 33.22 445 ASN A N 1
ATOM 3388 C CA . ASN A 1 445 ? -50.163 -2.637 23.983 1.00 33.22 445 ASN A CA 1
ATOM 3389 C C . ASN A 1 445 ? -49.439 -3.413 25.107 1.00 33.22 445 ASN A C 1
ATOM 3391 O O . ASN A 1 445 ? -49.803 -4.559 25.380 1.00 33.22 445 ASN A O 1
ATOM 3395 N N . ARG A 1 446 ? -48.463 -2.806 25.798 1.00 34.75 446 ARG A N 1
ATOM 3396 C CA . ARG A 1 446 ? -47.989 -3.281 27.112 1.00 34.75 446 ARG A CA 1
ATOM 3397 C C . ARG A 1 446 ? -47.705 -2.110 28.052 1.00 34.75 446 ARG A C 1
ATOM 3399 O O . ARG A 1 446 ? -46.697 -1.425 27.934 1.00 34.75 446 ARG A O 1
ATOM 3406 N N . ASN A 1 447 ? -48.618 -1.950 29.007 1.00 31.33 447 ASN A N 1
ATOM 3407 C CA . ASN A 1 447 ? -48.415 -1.266 30.280 1.00 31.33 447 ASN A CA 1
ATOM 3408 C C . ASN A 1 447 ? -47.534 -2.116 31.215 1.00 31.33 447 ASN A C 1
ATOM 3410 O O . ASN A 1 447 ? -47.640 -3.342 31.215 1.00 31.33 447 ASN A O 1
ATOM 3414 N N . GLY A 1 448 ? -46.754 -1.450 32.070 1.00 28.48 448 GLY A N 1
ATOM 3415 C CA . GLY A 1 448 ? -46.030 -2.045 33.203 1.00 28.48 448 GLY A CA 1
ATOM 3416 C C . GLY A 1 448 ? -44.872 -1.141 33.644 1.00 28.48 448 GLY A C 1
ATOM 3417 O O . GLY A 1 448 ? -43.784 -1.248 33.106 1.00 28.48 448 GLY A O 1
ATOM 3418 N N . MET A 1 449 ? -45.135 -0.081 34.412 1.00 27.20 449 MET A N 1
ATOM 3419 C CA . MET A 1 449 ? -45.099 -0.054 35.886 1.00 27.20 449 MET A CA 1
ATOM 3420 C C . MET A 1 449 ? -43.688 0.234 36.434 1.00 27.20 449 MET A C 1
ATOM 3422 O O . MET A 1 449 ? -42.887 -0.674 36.608 1.00 27.20 449 MET A O 1
ATOM 3426 N N . TYR A 1 450 ? -43.427 1.505 36.763 1.00 29.50 450 TYR A N 1
ATOM 3427 C CA . TYR A 1 450 ? -42.360 1.916 37.680 1.00 29.50 450 TYR A CA 1
ATOM 3428 C C . TYR A 1 450 ? -42.955 2.776 38.799 1.00 29.50 450 TYR A C 1
ATOM 3430 O O . TYR A 1 450 ? -43.760 3.677 38.565 1.00 29.50 450 TYR A O 1
ATOM 3438 N N . ILE A 1 451 ? -42.587 2.404 40.022 1.00 32.62 451 ILE A N 1
ATOM 3439 C CA . ILE A 1 451 ? -43.086 2.898 41.305 1.00 32.62 451 ILE A CA 1
ATOM 3440 C C . ILE A 1 451 ? -42.491 4.281 41.585 1.00 32.62 451 ILE A C 1
ATOM 3442 O O . ILE A 1 451 ? -41.283 4.478 41.475 1.00 32.62 451 ILE A O 1
ATOM 3446 N N . GLY A 1 452 ? -43.354 5.230 41.950 1.00 27.53 452 GLY A N 1
ATOM 3447 C CA . GLY A 1 452 ? -42.974 6.587 42.324 1.00 27.53 452 GLY A CA 1
ATOM 3448 C C . GLY A 1 452 ? -42.565 6.719 43.791 1.00 27.53 452 GLY A C 1
ATOM 3449 O O . GLY A 1 452 ? -43.110 6.056 44.671 1.00 27.53 452 GLY A O 1
ATOM 3450 N N . VAL A 1 453 ? -41.665 7.667 44.043 1.00 32.16 453 VAL A N 1
ATOM 3451 C CA . VAL A 1 453 ? -41.526 8.359 45.328 1.00 32.16 453 VAL A CA 1
ATOM 3452 C C . VAL A 1 453 ? -41.690 9.844 45.012 1.00 32.16 453 VAL A C 1
ATOM 3454 O O . VAL A 1 453 ? -40.971 10.387 44.177 1.00 32.16 453 VAL A O 1
ATOM 3457 N N . GLY A 1 454 ? -42.726 10.462 45.577 1.00 28.36 454 GLY A N 1
ATOM 3458 C CA . GLY A 1 454 ? -43.143 11.821 45.245 1.00 28.36 454 GLY A CA 1
ATOM 3459 C C . GLY A 1 454 ? -42.446 12.900 46.066 1.00 28.36 454 GLY A C 1
ATOM 3460 O O . GLY A 1 454 ? -42.012 12.655 47.186 1.00 28.36 454 GLY A O 1
ATOM 3461 N N . LEU A 1 455 ? -42.448 14.124 45.532 1.00 30.12 455 LEU A N 1
ATOM 3462 C CA . LEU A 1 455 ? -42.499 15.346 46.333 1.00 30.12 455 LEU A CA 1
ATOM 3463 C C . LEU A 1 455 ? -43.042 16.523 45.500 1.00 30.12 455 LEU A C 1
ATOM 3465 O O . LEU A 1 455 ? -42.392 17.016 44.589 1.00 30.12 455 LEU A O 1
ATOM 3469 N N . VAL A 1 456 ? -44.293 16.862 45.828 1.00 31.53 456 VAL A N 1
ATOM 3470 C CA . VAL A 1 456 ? -44.926 18.185 46.011 1.00 31.53 456 VAL A CA 1
ATOM 3471 C C . VAL A 1 456 ? -44.649 19.303 44.992 1.00 31.53 456 VAL A C 1
ATOM 3473 O O . VAL A 1 456 ? -43.526 19.731 44.762 1.00 31.53 456 VAL A O 1
ATOM 3476 N N . GLY A 1 457 ? -45.754 19.820 44.444 1.00 27.16 457 GLY A N 1
ATOM 3477 C CA . GLY A 1 457 ? -45.815 20.843 43.406 1.00 27.16 457 GLY A CA 1
ATOM 3478 C C . GLY A 1 457 ? -45.530 22.282 43.834 1.00 27.16 457 GLY A C 1
ATOM 3479 O O . GLY A 1 457 ? -45.435 22.608 45.012 1.00 27.16 457 GLY A O 1
ATOM 3480 N N . LEU A 1 458 ? -45.528 23.160 42.830 1.00 29.86 458 LEU A N 1
ATOM 3481 C CA . LEU A 1 458 ? -46.050 24.518 42.945 1.00 29.86 458 LEU A CA 1
ATOM 3482 C C . LEU A 1 458 ? -46.408 25.063 41.556 1.00 29.86 458 LEU A C 1
ATOM 3484 O O . LEU A 1 458 ? -45.638 24.993 40.604 1.00 29.86 458 LEU A O 1
ATOM 3488 N N . VAL A 1 459 ? -47.638 25.558 41.479 1.00 30.56 459 VAL A N 1
ATOM 3489 C CA . VAL A 1 459 ? -48.277 26.239 40.353 1.00 30.56 459 VAL A CA 1
ATOM 3490 C C . VAL A 1 459 ? -47.859 27.709 40.365 1.00 30.56 459 VAL A C 1
ATOM 3492 O O . VAL A 1 459 ? -47.887 28.328 41.424 1.00 30.56 459 VAL A O 1
ATOM 3495 N N . ALA A 1 460 ? -47.598 28.297 39.195 1.00 30.58 460 ALA A N 1
ATOM 3496 C CA . ALA A 1 460 ? -47.839 29.721 38.967 1.00 30.58 460 ALA A CA 1
ATOM 3497 C C . ALA A 1 460 ? -48.162 29.998 37.488 1.00 30.58 460 ALA A C 1
ATOM 3499 O O . ALA A 1 460 ? -47.448 29.593 36.575 1.00 30.58 460 ALA A O 1
ATOM 3500 N N . ILE A 1 461 ? -49.294 30.672 37.307 1.00 31.27 461 ILE A N 1
ATOM 3501 C CA . ILE A 1 461 ? -49.951 31.144 36.082 1.00 31.27 461 ILE A CA 1
ATOM 3502 C C . ILE A 1 461 ? -49.526 32.603 35.825 1.00 31.27 461 ILE A C 1
ATOM 3504 O O . ILE A 1 461 ? -49.238 33.287 36.796 1.00 31.27 461 ILE A O 1
ATOM 3508 N N . PHE A 1 462 ? -49.521 33.066 34.562 1.00 28.55 462 PHE A N 1
ATOM 3509 C CA . PHE A 1 462 ? -50.056 34.355 34.027 1.00 28.55 462 PHE A CA 1
ATOM 3510 C C . PHE A 1 462 ? -49.505 34.556 32.588 1.00 28.55 462 PHE A C 1
ATOM 3512 O O . PHE A 1 462 ? -48.298 34.585 32.391 1.00 28.55 462 PHE A O 1
ATOM 3519 N N . ALA A 1 463 ? -50.313 34.380 31.529 1.00 30.09 463 ALA A N 1
ATOM 3520 C CA . ALA A 1 463 ? -51.190 35.358 30.840 1.00 30.09 463 ALA A CA 1
ATOM 3521 C C . ALA A 1 463 ? -50.427 36.404 29.987 1.00 30.09 463 ALA A C 1
ATOM 3523 O O . ALA A 1 463 ? -49.750 37.261 30.534 1.00 30.09 463 ALA A O 1
ATOM 3524 N N . GLY A 1 464 ? -50.472 36.308 28.647 1.00 27.66 464 GLY A N 1
ATOM 3525 C CA . GLY A 1 464 ? -51.252 37.205 27.754 1.00 27.66 464 GLY A CA 1
ATOM 3526 C C . GLY A 1 464 ? -50.291 38.184 27.035 1.00 27.66 464 GLY A C 1
ATOM 3527 O O . GLY A 1 464 ? -49.268 38.510 27.609 1.00 27.66 464 GLY A O 1
ATOM 3528 N N . VAL A 1 465 ? -50.436 38.689 25.803 1.00 29.09 465 VAL A N 1
ATOM 3529 C CA . VAL A 1 465 ? -51.562 38.964 24.894 1.00 29.09 465 VAL A CA 1
ATOM 3530 C C . VAL A 1 465 ? -51.004 39.142 23.452 1.00 29.09 465 VAL A C 1
ATOM 3532 O O . VAL A 1 465 ? -49.833 39.460 23.268 1.00 29.09 465 VAL A O 1
ATOM 3535 N N . ALA A 1 466 ? -51.868 38.926 22.449 1.00 29.78 466 ALA A N 1
ATOM 3536 C CA . ALA A 1 466 ? -51.705 39.098 20.991 1.00 29.78 466 ALA A CA 1
ATOM 3537 C C . ALA A 1 466 ? -51.327 40.534 20.522 1.00 29.78 466 ALA A C 1
ATOM 3539 O O . ALA A 1 466 ? -51.388 41.471 21.308 1.00 29.78 466 ALA A O 1
ATOM 3540 N N . VAL A 1 467 ? -50.921 40.790 19.262 1.00 29.78 467 VAL A N 1
ATOM 3541 C CA . VAL A 1 467 ? -51.758 41.207 18.090 1.00 29.78 467 VAL A CA 1
ATOM 3542 C C . VAL A 1 467 ? -50.761 41.632 16.968 1.00 29.78 467 VAL A C 1
ATOM 3544 O O . VAL A 1 467 ? -49.822 42.355 17.265 1.00 29.78 467 VAL A O 1
ATOM 3547 N N . TRP A 1 468 ? -50.732 41.035 15.761 1.00 26.86 468 TRP A N 1
ATOM 3548 C CA . TRP A 1 468 ? -51.449 41.327 14.485 1.00 26.86 468 TRP A CA 1
ATOM 3549 C C . TRP A 1 468 ? -50.796 42.345 13.507 1.00 26.86 468 TRP A C 1
ATOM 3551 O O . TRP A 1 468 ? -50.504 43.466 13.901 1.00 26.86 468 TRP A O 1
ATOM 3561 N N . ARG A 1 469 ? -50.743 41.943 12.211 1.00 29.58 469 ARG A N 1
ATOM 3562 C CA . ARG A 1 469 ? -50.830 42.687 10.907 1.00 29.58 469 ARG A CA 1
ATOM 3563 C C . ARG A 1 469 ? -49.644 42.525 9.931 1.00 29.58 469 ARG A C 1
ATOM 3565 O O . ARG A 1 469 ? -48.518 42.796 10.303 1.00 29.58 469 ARG A O 1
ATOM 3572 N N . TRP A 1 470 ? -49.847 41.920 8.740 1.00 25.56 470 TRP A N 1
ATOM 3573 C CA . TRP A 1 470 ? -50.365 42.450 7.430 1.00 25.56 470 TRP A CA 1
ATOM 3574 C C . TRP A 1 470 ? -49.175 42.918 6.544 1.00 25.56 470 TRP A C 1
ATOM 3576 O O . TRP A 1 470 ? -48.287 43.556 7.078 1.00 25.56 470 TRP A O 1
ATOM 3586 N N . SER A 1 471 ? -49.012 42.670 5.233 1.00 28.55 471 SER A N 1
ATOM 3587 C CA . SER A 1 471 ? -49.910 42.256 4.143 1.00 28.55 471 SER A CA 1
ATOM 3588 C C . SER A 1 471 ? -49.128 41.765 2.894 1.00 28.55 471 SER A C 1
ATOM 3590 O O . SER A 1 471 ? -47.970 42.124 2.713 1.00 28.55 471 SER A O 1
ATOM 3592 N N . HIS A 1 472 ? -49.831 40.995 2.047 1.00 31.23 472 HIS A N 1
ATOM 3593 C CA . HIS A 1 472 ? -49.744 40.754 0.583 1.00 31.23 472 HIS A CA 1
ATOM 3594 C C . HIS A 1 472 ? -48.841 41.646 -0.305 1.00 31.23 472 HIS A C 1
ATOM 3596 O O . HIS A 1 472 ? -48.664 42.822 -0.037 1.00 31.23 472 HIS A O 1
ATOM 3602 N N . SER A 1 473 ? -48.286 41.171 -1.435 1.00 30.17 473 SER A N 1
ATOM 3603 C CA . SER A 1 473 ? -48.962 40.723 -2.682 1.00 30.17 473 SER A CA 1
ATOM 3604 C C . SER A 1 473 ? -47.896 40.175 -3.672 1.00 30.17 473 SER A C 1
ATOM 3606 O O . SER A 1 473 ? -46.848 40.792 -3.794 1.00 30.17 473 SER A O 1
ATOM 3608 N N . ARG A 1 474 ? -47.997 38.953 -4.247 1.00 33.38 474 ARG A N 1
ATOM 3609 C CA . ARG A 1 474 ? -48.526 38.584 -5.604 1.00 33.38 474 ARG A CA 1
ATOM 3610 C C . ARG A 1 474 ? -47.986 39.464 -6.764 1.00 33.38 474 ARG A C 1
ATOM 3612 O O . ARG A 1 474 ? -47.996 40.672 -6.616 1.00 33.38 474 ARG A O 1
ATOM 3619 N N . ARG A 1 475 ? -47.642 38.996 -7.979 1.00 33.31 475 ARG A N 1
ATOM 3620 C CA . ARG A 1 475 ? -47.715 37.699 -8.702 1.00 33.31 475 ARG A CA 1
ATOM 3621 C C . ARG A 1 475 ? -47.171 37.896 -10.147 1.00 33.31 475 ARG A C 1
ATOM 3623 O O . ARG A 1 475 ? -47.276 39.006 -10.645 1.00 33.31 475 ARG A O 1
ATOM 3630 N N . LEU A 1 476 ? -46.861 36.768 -10.821 1.00 32.00 476 LEU A N 1
ATOM 3631 C CA . LEU A 1 476 ? -46.950 36.481 -12.285 1.00 32.00 476 LEU A CA 1
ATOM 3632 C C . LEU A 1 476 ? -45.946 37.210 -13.214 1.00 32.00 476 LEU A C 1
ATOM 3634 O O . LEU A 1 476 ? -45.784 38.410 -13.113 1.00 32.00 476 LEU A O 1
ATOM 3638 N N . GLY A 1 477 ? -45.267 36.604 -14.195 1.00 27.38 477 GLY A N 1
ATOM 3639 C CA . GLY A 1 477 ? -45.296 35.260 -14.784 1.00 27.38 477 GLY A CA 1
ATOM 3640 C C . GLY A 1 477 ? -45.321 35.346 -16.321 1.00 27.38 477 GLY A C 1
ATOM 3641 O O . GLY A 1 477 ? -46.178 36.054 -16.829 1.00 27.38 477 GLY A O 1
ATOM 3642 N N . ARG A 1 478 ? -44.454 34.617 -17.052 1.00 26.58 478 ARG A N 1
ATOM 3643 C CA . ARG A 1 478 ? -44.763 33.824 -18.277 1.00 26.58 478 ARG A CA 1
ATOM 3644 C C . ARG A 1 478 ? -43.508 33.327 -19.019 1.00 26.58 478 ARG A C 1
ATOM 3646 O O . ARG A 1 478 ? -42.489 34.000 -19.058 1.00 26.58 478 ARG A O 1
ATOM 3653 N N . ARG A 1 479 ? -43.664 32.133 -19.610 1.00 33.28 479 ARG A N 1
ATOM 3654 C CA . ARG A 1 479 ? -42.797 31.414 -20.571 1.00 33.28 479 ARG A CA 1
ATOM 3655 C C . ARG A 1 479 ? -42.974 31.920 -22.015 1.00 33.28 479 ARG A C 1
ATOM 3657 O O . ARG A 1 479 ? -44.032 32.481 -22.277 1.00 33.28 479 ARG A O 1
ATOM 3664 N N . VAL A 1 480 ? -42.016 31.569 -22.897 1.00 28.61 480 VAL A N 1
ATOM 3665 C CA . VAL A 1 480 ? -42.050 31.028 -24.305 1.00 28.61 480 VAL A CA 1
ATOM 3666 C C . VAL A 1 480 ? -40.621 31.278 -24.875 1.00 28.61 480 VAL A C 1
ATOM 3668 O O . VAL A 1 480 ? -40.137 32.383 -24.684 1.00 28.61 480 VAL A O 1
ATOM 3671 N N . SER A 1 481 ? -39.754 30.338 -25.299 1.00 27.73 481 SER A N 1
ATOM 3672 C CA . SER A 1 481 ? -39.697 29.270 -26.336 1.00 27.73 481 SER A CA 1
ATOM 3673 C C . SER A 1 481 ? -39.337 29.725 -27.772 1.00 27.73 481 SER A C 1
ATOM 3675 O O . SER A 1 481 ? -39.985 30.629 -28.283 1.00 27.73 481 SER A O 1
ATOM 3677 N N . ILE A 1 482 ? -38.433 28.947 -28.409 1.00 29.83 482 ILE A N 1
ATOM 3678 C CA . ILE A 1 482 ? -38.229 28.659 -29.861 1.00 29.83 482 ILE A CA 1
ATOM 3679 C C . ILE A 1 482 ? -37.067 29.352 -30.636 1.00 29.83 482 ILE A C 1
ATOM 3681 O O . ILE A 1 482 ? -37.093 30.553 -30.875 1.00 29.83 482 ILE A O 1
ATOM 3685 N N . ASP A 1 483 ? -36.116 28.485 -31.033 1.00 29.16 483 ASP A N 1
ATOM 3686 C CA . ASP A 1 483 ? -35.373 28.225 -32.296 1.00 29.16 483 ASP A CA 1
ATOM 3687 C C . ASP A 1 483 ? -34.481 29.221 -33.087 1.00 29.16 483 ASP A C 1
ATOM 3689 O O . ASP A 1 483 ? -34.839 30.352 -33.397 1.00 29.16 483 ASP A O 1
ATOM 3693 N N . ASP A 1 484 ? -33.367 28.608 -33.540 1.00 28.33 484 ASP A N 1
ATOM 3694 C CA . ASP A 1 484 ? -32.698 28.620 -34.862 1.00 28.33 484 ASP A CA 1
ATOM 3695 C C . ASP A 1 484 ? -31.845 29.800 -35.378 1.00 28.33 484 ASP A C 1
ATOM 3697 O O . ASP A 1 484 ? -32.342 30.886 -35.654 1.00 28.33 484 ASP A O 1
ATOM 3701 N N . ALA A 1 485 ? -30.568 29.490 -35.691 1.00 29.05 485 ALA A N 1
ATOM 3702 C CA . ALA A 1 485 ? -29.857 29.789 -36.959 1.00 29.05 485 ALA A CA 1
ATOM 3703 C C . ALA A 1 485 ? -28.387 29.285 -36.886 1.00 29.05 485 ALA A C 1
ATOM 3705 O O . ALA A 1 485 ? -27.612 29.744 -36.054 1.00 29.05 485 ALA A O 1
ATOM 3706 N N . ARG A 1 486 ? -28.002 28.220 -37.615 1.00 27.30 486 ARG A N 1
ATOM 3707 C CA . ARG A 1 486 ? -27.235 28.231 -38.895 1.00 27.30 486 ARG A CA 1
ATOM 3708 C C . ARG A 1 486 ? -26.091 29.264 -38.918 1.00 27.30 486 ARG A C 1
ATOM 3710 O O . ARG A 1 486 ? -26.353 30.455 -38.939 1.00 27.30 486 ARG A O 1
ATOM 3717 N N . GLY A 1 487 ? -24.819 28.868 -38.968 1.00 26.44 487 GLY A N 1
ATOM 3718 C CA . GLY A 1 487 ? -24.157 28.369 -40.183 1.00 26.44 487 GLY A CA 1
ATOM 3719 C C . GLY A 1 487 ? -22.726 28.952 -40.317 1.00 26.44 487 GLY A C 1
ATOM 3720 O O . GLY A 1 487 ? -22.317 29.712 -39.448 1.00 26.44 487 GLY A O 1
ATOM 3721 N N . PRO A 1 488 ? -21.956 28.600 -41.363 1.00 44.12 488 PRO A N 1
ATOM 3722 C CA . PRO A 1 488 ? -20.605 28.017 -41.256 1.00 44.12 488 PRO A CA 1
ATOM 3723 C C . PRO A 1 488 ? -19.480 28.904 -41.824 1.00 44.12 488 PRO A C 1
ATOM 3725 O O . PRO A 1 488 ? -19.779 29.749 -42.648 1.00 44.12 488 PRO A O 1
ATOM 3728 N N . TYR A 1 489 ? -18.201 28.644 -41.503 1.00 26.59 489 TYR A N 1
ATOM 3729 C CA . TYR A 1 489 ? -17.059 28.914 -42.405 1.00 26.59 489 TY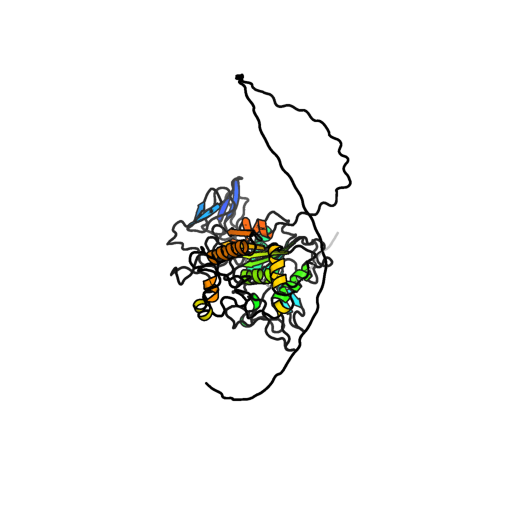R A CA 1
ATOM 3730 C C . TYR A 1 489 ? -15.821 28.066 -42.037 1.00 26.59 489 TYR A C 1
ATOM 3732 O O . TYR A 1 489 ? -15.302 28.122 -40.927 1.00 26.59 489 TYR A O 1
ATOM 3740 N N . THR A 1 490 ? -15.383 27.261 -43.005 1.00 27.45 490 THR A N 1
ATOM 3741 C CA . THR A 1 490 ? -14.102 26.533 -43.133 1.00 27.45 490 THR A CA 1
ATOM 3742 C C . THR A 1 490 ? -13.037 27.425 -43.826 1.00 27.45 490 THR A C 1
ATOM 3744 O O . THR A 1 490 ? -13.343 28.574 -44.137 1.00 27.45 490 THR A O 1
ATOM 3747 N N . PRO A 1 491 ? -11.904 26.877 -44.316 1.00 48.59 491 PRO A N 1
ATOM 3748 C CA . PRO A 1 491 ? -10.602 26.600 -43.685 1.00 48.59 491 PRO A CA 1
ATOM 3749 C C . PRO A 1 491 ? -9.492 27.487 -44.323 1.00 48.59 491 PRO A C 1
ATOM 3751 O O . PRO A 1 491 ? -9.837 28.367 -45.099 1.00 48.59 491 PRO A O 1
ATOM 3754 N N . LEU A 1 492 ? -8.190 27.262 -44.056 1.00 26.73 492 LEU A N 1
ATOM 3755 C CA . LEU A 1 492 ? -7.084 27.318 -45.054 1.00 26.73 492 LEU A CA 1
ATOM 3756 C C . LEU A 1 492 ? -5.681 27.164 -44.407 1.00 26.73 492 LEU A C 1
ATOM 3758 O O . LEU A 1 492 ? -5.277 27.967 -43.576 1.00 26.73 492 LEU A O 1
ATOM 3762 N N . ASN A 1 493 ? -4.956 26.166 -44.930 1.00 26.81 493 ASN A N 1
ATOM 3763 C CA . ASN A 1 493 ? -3.531 26.138 -45.310 1.00 26.81 493 ASN A CA 1
ATOM 3764 C C . ASN A 1 493 ? -2.380 26.032 -44.281 1.00 26.81 493 ASN A C 1
ATOM 3766 O O . ASN A 1 493 ? -2.021 26.978 -43.590 1.00 26.81 493 ASN A O 1
ATOM 3770 N N . ALA A 1 494 ? -1.710 24.872 -44.358 1.00 26.06 494 ALA A N 1
ATOM 3771 C CA . ALA A 1 494 ? -0.262 24.642 -44.193 1.00 26.06 494 ALA A CA 1
ATOM 3772 C C . ALA A 1 494 ? 0.531 25.210 -45.415 1.00 26.06 494 ALA A C 1
ATOM 3774 O O . ALA A 1 494 ? -0.126 25.822 -46.265 1.00 26.06 494 ALA A O 1
ATOM 3775 N N . PRO A 1 495 ? 1.845 24.948 -45.662 1.00 46.09 495 PRO A N 1
ATOM 3776 C CA . PRO A 1 495 ? 2.929 24.293 -44.893 1.00 46.09 495 PRO A CA 1
ATOM 3777 C C . PRO A 1 495 ? 4.289 25.073 -44.988 1.00 46.09 495 PRO A C 1
ATOM 3779 O O . PRO A 1 495 ? 4.268 26.264 -45.290 1.00 46.09 495 PRO A O 1
ATOM 3782 N N . LEU A 1 496 ? 5.430 24.359 -44.840 1.00 26.36 496 LEU A N 1
ATOM 3783 C CA . LEU A 1 496 ? 6.864 24.705 -45.066 1.00 26.36 4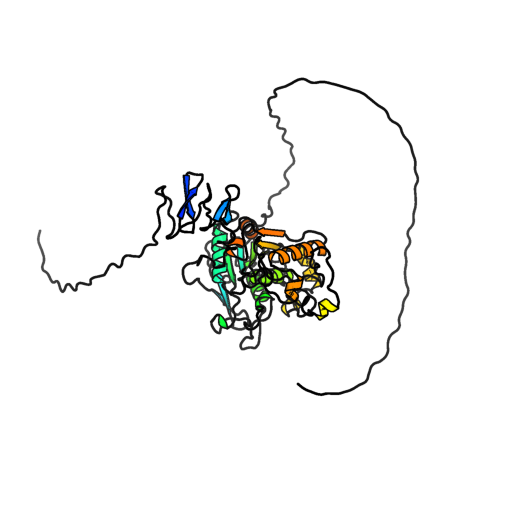96 LEU A CA 1
ATOM 3784 C C . LEU A 1 496 ? 7.630 25.075 -43.782 1.00 26.36 496 LEU A C 1
ATOM 3786 O O . LEU A 1 496 ? 7.118 25.849 -42.985 1.00 26.36 496 LEU A O 1
ATOM 3790 N N . ASN A 1 497 ? 8.868 24.657 -43.512 1.00 25.98 497 ASN A N 1
ATOM 3791 C CA . ASN A 1 497 ? 9.847 23.695 -44.053 1.00 25.98 497 ASN A CA 1
ATOM 3792 C C . ASN A 1 497 ? 11.032 23.705 -43.046 1.00 25.98 497 ASN A C 1
ATOM 3794 O O . ASN A 1 497 ? 11.165 24.721 -42.373 1.00 25.98 497 ASN A O 1
ATOM 3798 N N . GLU A 1 498 ? 11.828 22.619 -43.005 1.00 27.44 498 GLU A N 1
ATOM 3799 C CA . GLU A 1 498 ? 13.321 22.543 -42.889 1.00 27.44 498 GLU A CA 1
ATOM 3800 C C . GLU A 1 498 ? 14.033 23.392 -41.799 1.00 27.44 498 GLU A C 1
ATOM 3802 O O . GLU A 1 498 ? 13.635 24.500 -41.483 1.00 27.44 498 GLU A O 1
ATOM 3807 N N . ASP A 1 499 ? 15.150 23.053 -41.167 1.00 27.34 499 ASP A N 1
ATOM 3808 C CA . ASP A 1 499 ? 16.138 21.973 -41.146 1.00 27.34 499 ASP A CA 1
ATOM 3809 C C . ASP A 1 499 ? 17.062 22.297 -39.932 1.00 27.34 499 ASP A C 1
ATOM 3811 O O . ASP A 1 499 ? 16.861 23.306 -39.250 1.00 27.34 499 ASP A O 1
ATOM 3815 N N . ASP A 1 500 ? 18.095 21.475 -39.724 1.00 31.45 500 ASP A N 1
ATOM 3816 C CA . ASP A 1 500 ? 19.290 21.652 -38.868 1.00 31.45 500 ASP A CA 1
ATOM 3817 C C . ASP A 1 500 ? 19.163 21.175 -37.402 1.00 31.45 500 ASP A C 1
ATOM 3819 O O . ASP A 1 500 ? 18.469 21.770 -36.584 1.00 31.45 500 ASP A O 1
ATOM 3823 N N . ASP A 1 501 ? 19.684 20.014 -36.984 1.00 30.42 501 ASP A N 1
ATOM 3824 C CA . ASP A 1 501 ? 21.038 19.417 -37.061 1.00 30.42 501 ASP A CA 1
ATOM 3825 C C . ASP A 1 501 ? 21.957 19.789 -35.867 1.00 30.42 501 ASP A C 1
ATOM 3827 O O . ASP A 1 501 ? 21.924 20.887 -35.321 1.00 30.42 501 ASP A O 1
ATOM 3831 N N . MET A 1 502 ? 22.796 18.811 -35.505 1.00 27.28 502 MET A N 1
ATOM 3832 C CA . MET A 1 502 ? 23.969 18.827 -34.614 1.00 27.28 502 MET A CA 1
ATOM 3833 C C . MET A 1 502 ? 23.854 18.596 -33.090 1.00 27.28 502 MET A C 1
ATOM 3835 O O . MET A 1 502 ? 23.690 19.493 -32.271 1.00 27.28 502 MET A O 1
ATOM 3839 N N . PHE A 1 503 ? 24.141 17.336 -32.731 1.00 31.89 503 PHE A N 1
ATOM 3840 C CA . PHE A 1 503 ? 25.255 16.878 -31.878 1.00 31.89 503 PHE A CA 1
ATOM 3841 C C . PHE A 1 503 ? 25.811 17.781 -30.752 1.00 31.89 503 PHE A C 1
ATOM 3843 O O . PHE A 1 503 ? 26.487 18.775 -30.998 1.00 31.89 503 PHE A O 1
ATOM 3850 N N . GLY A 1 504 ? 25.825 17.201 -29.544 1.00 29.41 504 GLY A N 1
ATOM 3851 C CA . GLY A 1 504 ? 27.090 16.897 -28.860 1.00 29.41 504 GLY A CA 1
ATOM 3852 C C . GLY A 1 504 ? 27.455 17.737 -27.633 1.00 29.41 504 GLY A C 1
ATOM 3853 O O . GLY A 1 504 ? 28.044 18.807 -27.766 1.00 29.41 504 GLY A O 1
ATOM 3854 N N . ARG A 1 505 ? 27.272 17.159 -26.440 1.00 34.25 505 ARG A N 1
ATOM 3855 C CA . ARG A 1 505 ? 28.347 16.737 -25.517 1.00 34.25 505 ARG A CA 1
ATOM 3856 C C . ARG A 1 505 ? 27.785 16.043 -24.288 1.00 34.25 505 ARG A C 1
ATOM 3858 O O . ARG A 1 505 ? 26.704 16.466 -23.830 1.00 34.25 505 ARG A O 1
#

Organism: Monosiga brevicollis (NCBI:txid81824)

Solvent-accessible surface area (backbone atoms only — not comparable to full-atom values): 30753 Å² total; per-residue (Å²): 133,90,84,83,89,85,90,88,86,83,83,92,76,87,76,81,75,76,80,72,73,79,84,64,82,56,60,44,69,32,98,80,74,73,38,72,27,59,66,58,29,34,73,18,56,29,74,88,73,51,57,26,56,20,80,38,66,63,40,31,60,22,82,54,33,58,51,52,14,56,72,64,25,44,43,38,85,88,78,67,46,64,42,62,73,40,62,86,87,47,53,84,79,80,88,64,79,94,50,78,73,57,87,74,88,72,69,74,43,72,48,72,49,70,46,80,81,22,20,40,48,27,38,46,76,64,61,51,76,94,63,64,79,63,96,63,72,35,36,32,38,38,41,36,36,28,38,84,82,57,49,19,67,60,44,36,30,43,48,56,50,29,44,65,71,40,85,74,55,66,49,87,26,52,36,44,33,5,57,45,80,40,31,75,88,74,69,70,63,90,56,45,62,31,27,55,68,86,45,91,82,36,44,51,38,69,31,30,59,32,52,62,44,101,85,69,48,60,43,33,43,49,58,54,53,43,52,51,51,53,47,56,40,30,55,89,77,31,68,58,42,53,32,37,30,38,30,14,31,31,44,9,6,28,26,39,48,49,41,67,48,49,63,66,72,66,90,60,86,31,54,64,36,39,38,27,23,50,27,60,55,58,65,35,96,50,68,58,36,52,43,99,84,68,81,47,80,41,62,70,53,72,70,55,38,70,76,30,74,59,41,27,18,47,67,37,12,74,75,38,81,71,43,76,60,52,71,72,28,88,42,70,69,49,35,62,69,48,41,59,76,45,52,40,38,38,37,26,21,66,55,24,60,41,31,51,94,81,41,80,88,52,78,47,84,79,65,63,74,50,71,38,37,54,51,51,35,79,22,35,36,50,26,52,53,46,50,53,53,45,52,29,64,73,71,74,42,84,47,59,49,78,44,72,38,80,90,15,37,90,41,63,53,59,47,49,61,28,75,67,38,32,58,63,66,50,57,70,72,81,77,82,78,91,76,77,73,89,74,80,90,72,91,80,89,80,90,84,90,82,88,86,84,87,82,85,89,84,88,85,87,84,86,87,83,89,86,92,85,90,81,89,79,91,81,89,88,88,89,85,90,88,85,89,80,90,85,88,86,86,90,86,83,86,86,89,76,92,82,86,88,83,84,88,134